Protein AF-A0A9P8NIF3-F1 (afdb_monomer)

pLDDT: mean 73.6, std 29.22, range [22.42, 98.94]

InterPro domains:
  IPR001138 Zn(2)Cys(6) fungal-type DNA-binding domain [PF00172] (25-60)
  IPR001138 Zn(2)Cys(6) fungal-type DNA-binding domain [PS00463] (26-53)
  IPR001138 Zn(2)Cys(6) fungal-type DNA-binding domain [PS50048] (26-55)
  IPR001138 Zn(2)Cys(6) fungal-type DNA-binding domain [SM00066] (21-64)
  IPR001138 Zn(2)Cys(6) fungal-type DNA-binding domain [cd00067] (22-55)
  IPR008183 Aldose 1-/Glucose-6-phosphate 1-epimerase [PF01263] (328-647)
  IPR011013 Galactose mutarotase-like domain superfamily [SSF74650] (326-647)
  IPR014718 Glycoside hydrolase-type carbohydrate-binding [G3DSA:2.70.98.10] (323-648)
  IPR018052 Aldose 1-epimerase, conserved site [PS00545] (481-490)
  IPR036864 Zn(2)-C6 fungal-type DNA-binding domain superfamily [G3DSA:4.10.240.10] (27-87)
  IPR036864 Zn(2)-C6 fungal-type DNA-binding domain superfamily [SSF57701] (17-60)
  IPR047215 Galactose mutarotase-like [cd09019] (331-647)

Organism: Aspergillus fumigatus (NCBI:txid746128)

Nearest PDB structures (foldseek):
  1z45-assembly1_A-2  TM=9.362E-01  e=1.946E-31  Saccharomyces cerevisiae
  4rnl-assembly4_D  TM=8.723E-01  e=4.889E-29  Streptomyces platensis
  1so0-assembly4_D  TM=8.727E-01  e=3.992E-28  Homo sapiens
  1mmu-assembly1_A  TM=8.543E-01  e=2.214E-24  Lactococcus lactis
  1nsx-assembly1_B  TM=8.542E-01  e=5.361E-24  Lactococcus lactis

Solvent-accessible surface area (backbone atoms only — not comparable to full-atom values): 41162 Å² total; per-residue (Å²): 131,91,82,87,87,81,87,88,86,86,89,88,80,81,91,78,76,93,74,79,78,83,62,93,56,61,33,49,66,31,53,74,66,76,41,93,52,77,52,48,88,65,19,67,66,31,56,76,67,74,42,88,61,44,74,73,79,85,76,69,82,79,74,88,78,71,62,90,62,54,65,61,50,49,54,53,53,49,52,36,53,52,50,39,52,51,53,51,50,50,27,65,76,74,70,50,70,79,80,70,79,86,74,70,52,49,100,85,73,48,56,53,67,68,60,52,27,45,66,70,52,55,65,48,66,90,80,55,85,80,78,72,83,52,64,70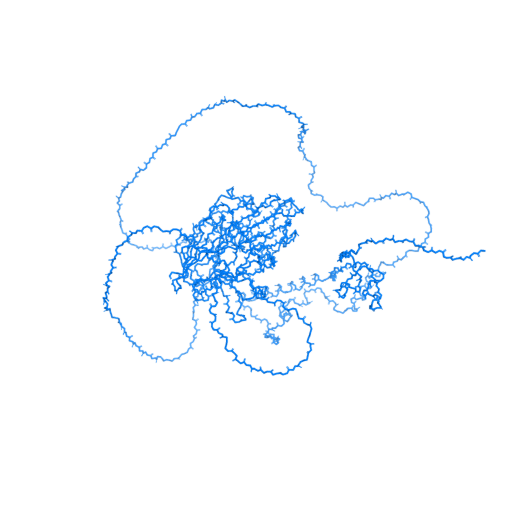,59,50,52,50,52,56,51,62,66,57,67,82,78,76,82,81,82,83,90,78,92,85,81,89,80,85,92,78,84,86,87,84,86,86,86,83,84,87,79,83,87,94,85,86,80,84,86,83,83,87,90,87,85,86,87,88,82,88,90,84,87,89,90,84,85,86,90,87,86,86,90,87,86,89,79,92,90,85,90,88,88,86,90,88,86,81,86,84,89,84,91,86,88,87,89,88,84,87,90,90,87,86,82,89,87,84,91,88,87,89,85,89,90,85,90,86,82,88,87,87,83,86,87,85,87,87,85,87,91,86,86,90,85,89,84,89,87,87,85,91,84,87,84,88,87,84,91,76,88,81,79,77,65,70,75,61,46,44,66,91,73,80,79,86,88,78,82,84,86,82,89,82,83,89,86,83,89,81,93,75,94,72,80,77,78,92,72,87,70,78,74,41,37,32,36,74,39,33,51,8,62,14,48,44,38,40,44,47,89,92,38,64,35,42,47,68,62,96,46,71,70,50,41,77,73,57,46,84,76,42,53,11,12,32,31,11,54,35,38,54,38,32,59,71,12,46,43,55,75,50,86,89,34,72,36,64,39,39,62,71,45,80,65,17,15,36,37,27,23,88,72,13,42,39,70,34,75,30,60,42,78,40,85,41,77,53,99,86,38,67,24,38,34,29,34,40,80,50,45,55,55,51,59,38,42,55,33,22,31,41,37,39,37,38,43,31,76,49,77,55,95,85,22,49,29,42,39,39,39,41,38,38,36,48,75,44,81,82,55,64,49,33,68,46,30,50,31,48,40,42,20,38,29,58,38,94,60,73,28,33,43,65,27,32,36,27,33,69,44,42,39,24,45,54,56,46,101,81,66,46,57,74,81,55,78,45,71,49,94,60,73,41,56,42,83,43,60,33,42,91,72,44,72,75,46,85,42,42,37,42,77,51,91,56,50,87,77,45,58,44,50,20,63,84,48,74,72,38,75,47,37,40,37,37,12,79,96,60,33,26,38,39,38,38,30,25,30,47,43,23,26,39,41,31,43,29,67,85,32,77,37,73,60,52,98,89,44,71,53,39,40,55,21,30,22,34,34,63,29,50,22,64,66,60,35,22,75,62,39,82,78,38,21,69,46,29,57,43,35,66,90,44,55,36,30,37,31,40,35,44,40,31,37,60,109

Radius of gyration: 38.62 Å; Cα contacts (8 Å, |Δi|>4): 987; chains: 1; bounding box: 107×108×136 Å

Mean predicted aligned error: 21.19 Å

Secondary structure (DSSP, 8-state):
--------------PPP------S---HHHHHTT------SS-HHHHHTT--------PPPPP--PPTTHHHHHHHHHHHHHHHHHHHHHHHHHT---SSSPPPB-TTS-B-HHHHHHHTTTT-GGGS------HHHHHHHHHHHHTTS-PPPPP----------PPPPP-----------PPPPPP------------------------------------------------------------------------------------------------------GGGSB-----------------------PPPP---PPPPSEEEETBTTEEEEEEETTEE-B---SSHHHHHHH-TT-TTPEE-SB-SEEGGGEEEEETTEEEE----BTTBEETTSTT-GGGSB-EEEEEEEETTEEEEEEEEEEPTTBTTB-S-EEEEEEEEEEEETTEEEEEEEEEEEE---S-SEEE-B-EE-PEE--SSSSS-TT-EEEES--EEEPBPTTS-B-S--EE-SS-TTS-EE--SS-S--EEEEES-S-GGG--SB-TTSPPEEEEEEEEGGGTEEEEEEESSSEEEEE--TT--B--BTTBPPB-TTS-EEEEEESPTTTTT-TTTGGGTEEETT-EEEEEEEEEEEE-

Foldseek 3Di:
DDDDDDDDDDDDDDDDDPDQDDAPAAWPVCVVVVHDFSNDVVTPVCVVVVHHTHRDDDDDPPDPPDDDCPVVVVVLVVQLVVLLVVLVVVCVVVVNDQQDDDADDDPVRHHDPVVSSVSSCSPVCVPDPHDPPDPVVVVVVVVVVVPPPDDDDDDDDDDDDDDDDDDDDDDDDDDDDDDDDDDDDDDDDDDDDDDDDDDDDDDDDDDDDDDDDDDDDDDDDDDDDDDDDDDDDDDDDDDDDDDDDDDDDDDDDDDDDDDDDDDDDDDDDDDDDDDDDDDDDDDDDDDDDPPLQEDADDDDPDDDDDDDDDDDDDDDDDDDPDDPRRDHQWYAALQQSFGAFHDFPRDTFWDHDDHPVCCLVFVPVLARGKFDQAAAWAAQQWQQCDLHGIWHFAPPQPSIAHRLHPCTRNRDGWDDQDWDQDPNATWGKTKDFQAACRRRWGATKIKIKTWGWDDDPNWTKIKIKIKIARPGDRGFKTFGKIWTWIFGAQDPDLANFQKKKAFCAQWWFDADPRRAGPPDIDGHPDNSNDIDTDHPCPDFFFTKGFQAPQLVPAAQAQAPPDWDWGMKIAHDVFQKIKTKTKSAGMKTKGQQQPQFGPDDPNRHTRHGRSGIGIIRIFDHNQSHDPRRNNNTMDGHPDMGMMMMMMIMHGD

Structure (mmCIF, N/CA/C/O backbone):
data_AF-A0A9P8NIF3-F1
#
_entry.id   AF-A0A9P8NIF3-F1
#
loop_
_atom_site.group_PDB
_atom_site.id
_atom_site.type_symbol
_atom_site.label_atom_id
_atom_site.label_alt_id
_atom_site.label_comp_id
_atom_site.label_asym_id
_atom_site.label_entity_id
_atom_site.label_seq_id
_atom_site.pdbx_PDB_ins_code
_atom_site.Cartn_x
_atom_site.Cartn_y
_atom_site.Cartn_z
_atom_site.occupancy
_atom_site.B_iso_or_equiv
_atom_site.auth_seq_id
_atom_site.auth_comp_id
_atom_site.auth_asym_id
_atom_site.auth_atom_id
_atom_site.pdbx_PDB_model_num
ATOM 1 N N . MET A 1 1 ? -0.544 51.523 -79.499 1.00 42.00 1 MET A N 1
ATOM 2 C CA . MET A 1 1 ? -0.266 50.573 -78.392 1.00 42.00 1 MET A CA 1
ATOM 3 C C . MET A 1 1 ? -0.823 51.156 -77.097 1.00 42.00 1 MET A C 1
ATOM 5 O O . MET A 1 1 ? -1.024 52.360 -77.073 1.00 42.00 1 MET A O 1
ATOM 9 N N . THR A 1 2 ? -1.065 50.314 -76.078 1.00 44.19 2 THR A N 1
ATOM 10 C CA . THR A 1 2 ? -1.455 50.653 -74.682 1.00 44.19 2 THR A CA 1
ATOM 11 C C . THR A 1 2 ? -2.640 51.612 -74.459 1.00 44.19 2 THR A C 1
ATOM 13 O O . THR A 1 2 ? -2.476 52.809 -74.659 1.00 44.19 2 THR A O 1
ATOM 16 N N . ALA A 1 3 ? -3.751 51.121 -73.874 1.00 28.52 3 ALA A N 1
ATOM 17 C CA . ALA A 1 3 ? -4.300 51.632 -72.593 1.00 28.52 3 ALA A CA 1
ATOM 18 C C . ALA A 1 3 ? -5.644 50.984 -72.149 1.00 28.52 3 ALA A C 1
ATOM 20 O O . ALA A 1 3 ? -6.640 51.130 -72.839 1.00 28.52 3 ALA A O 1
ATOM 21 N N . ARG A 1 4 ? -5.641 50.422 -70.922 1.00 33.06 4 ARG A N 1
ATOM 22 C CA . ARG A 1 4 ? -6.673 50.458 -69.842 1.00 33.06 4 ARG A CA 1
ATOM 23 C C . ARG A 1 4 ? -8.146 49.996 -70.034 1.00 33.06 4 ARG A C 1
ATOM 25 O O . ARG A 1 4 ? -8.759 50.189 -71.067 1.00 33.06 4 ARG A O 1
ATOM 32 N N . GLN A 1 5 ? -8.709 49.585 -68.877 1.00 30.09 5 GLN A N 1
ATOM 33 C CA . GLN A 1 5 ? -10.124 49.272 -68.544 1.00 30.09 5 GLN A CA 1
ATOM 34 C C . GLN A 1 5 ? -10.669 47.954 -69.161 1.00 30.09 5 GLN A C 1
ATOM 36 O O . GLN A 1 5 ? -10.234 47.572 -70.237 1.00 30.09 5 GLN A O 1
ATOM 41 N N . SER A 1 6 ? -11.543 47.165 -68.508 1.00 25.86 6 SER A N 1
ATOM 42 C CA . SER A 1 6 ? -12.241 47.293 -67.202 1.00 25.86 6 SER A CA 1
ATOM 43 C C . SER A 1 6 ? -12.427 45.934 -66.472 1.00 25.86 6 SER A C 1
ATOM 45 O O . SER A 1 6 ? -12.110 44.880 -67.011 1.00 25.86 6 SER A O 1
ATOM 47 N N . SER A 1 7 ? -12.930 45.972 -65.229 1.00 33.81 7 SER A N 1
ATOM 48 C CA . SER A 1 7 ? -13.399 44.838 -64.386 1.00 33.81 7 SER A CA 1
ATOM 49 C C . SER A 1 7 ? -14.763 44.270 -64.873 1.00 33.81 7 SER A C 1
ATOM 51 O O . SER A 1 7 ? -15.258 44.800 -65.872 1.00 33.81 7 SER A O 1
ATOM 53 N N . PRO A 1 8 ? -15.464 43.332 -64.172 1.00 49.88 8 PRO A N 1
ATOM 54 C CA . PRO A 1 8 ? -15.122 42.511 -62.984 1.00 49.88 8 PRO A CA 1
ATOM 55 C C . PRO A 1 8 ? -15.527 41.007 -63.099 1.00 49.88 8 PRO A C 1
ATOM 57 O O . PRO A 1 8 ? -16.147 40.613 -64.076 1.00 49.88 8 PRO A O 1
ATOM 60 N N . THR A 1 9 ? -15.312 40.215 -62.034 1.00 27.17 9 THR A N 1
ATOM 61 C CA . THR A 1 9 ? -16.324 39.281 -61.462 1.00 27.17 9 THR A CA 1
ATOM 62 C C . THR A 1 9 ? -15.988 38.945 -60.004 1.00 27.17 9 THR A C 1
ATOM 64 O O . THR A 1 9 ? -14.831 39.024 -59.593 1.00 27.17 9 THR A O 1
ATOM 67 N N . SER A 1 10 ? -17.008 38.609 -59.216 1.00 36.66 10 SER A N 1
ATOM 68 C CA . SER A 1 10 ? -16.916 38.184 -57.813 1.00 36.66 10 SER A CA 1
ATOM 69 C C . SER A 1 10 ? -16.713 36.676 -57.664 1.00 36.66 10 SER A C 1
ATOM 71 O O . SER A 1 10 ? -17.159 35.928 -58.525 1.00 36.66 10 SER A O 1
ATOM 73 N N . ASP A 1 11 ? -16.222 36.244 -56.499 1.00 27.61 11 ASP A N 1
ATOM 74 C CA . ASP A 1 11 ? -16.972 35.257 -55.711 1.00 27.61 11 ASP A CA 1
ATOM 75 C C . ASP A 1 11 ? -16.666 35.376 -54.208 1.00 27.61 11 ASP A C 1
ATOM 77 O O . ASP A 1 11 ? -15.564 35.759 -53.808 1.00 27.61 11 ASP A O 1
ATOM 81 N N . HIS A 1 12 ? -17.664 35.082 -53.372 1.00 41.03 12 HIS A N 1
ATOM 82 C CA . HIS A 1 12 ? -17.556 35.064 -51.910 1.00 41.03 12 HIS A CA 1
ATOM 83 C C . HIS A 1 12 ? -17.656 33.626 -51.395 1.00 41.03 12 HIS A C 1
ATOM 85 O O . HIS A 1 12 ? -18.682 32.983 -51.599 1.00 41.03 12 HIS A O 1
ATOM 91 N N . SER A 1 13 ? -16.687 33.164 -50.599 1.00 33.34 13 SER A N 1
ATOM 92 C CA . SER A 1 13 ? -16.917 32.010 -49.719 1.00 33.34 13 SER A CA 1
ATOM 93 C C . SER A 1 13 ? -16.011 32.001 -48.482 1.00 33.34 13 SER A C 1
ATOM 95 O O . SER A 1 13 ? -14.798 32.130 -48.597 1.00 33.34 13 SER A O 1
ATOM 97 N N . HIS A 1 14 ? -16.645 31.790 -47.327 1.00 35.56 14 HIS A N 1
ATOM 98 C CA . HIS A 1 14 ? -16.117 31.320 -46.036 1.00 35.56 14 HIS A CA 1
ATOM 99 C C . HIS A 1 14 ? -14.893 31.999 -45.390 1.00 35.56 14 HIS A C 1
ATOM 101 O O . HIS A 1 14 ? -13.734 31.765 -45.718 1.00 35.56 14 HIS A O 1
ATOM 107 N N . SER A 1 15 ? -15.187 32.712 -44.299 1.00 44.50 15 SER A N 1
ATOM 108 C CA . SER A 1 15 ? -14.288 32.873 -43.156 1.00 44.50 15 SER A CA 1
ATOM 109 C C . SER A 1 15 ? -14.033 31.519 -42.480 1.00 44.50 15 SER A C 1
ATOM 111 O O . SER A 1 15 ? -14.977 30.922 -41.957 1.00 44.50 15 SER A O 1
ATOM 113 N N . ASP A 1 16 ? -12.784 31.055 -42.456 1.00 37.81 16 ASP A N 1
ATOM 114 C CA . ASP A 1 16 ? -12.405 29.795 -41.802 1.00 37.81 16 ASP A CA 1
ATOM 115 C C . ASP A 1 16 ? -11.875 30.012 -40.366 1.00 37.81 16 ASP A C 1
ATOM 117 O O . ASP A 1 16 ? -11.418 31.100 -39.997 1.00 37.81 16 ASP A O 1
ATOM 121 N N . GLY A 1 17 ? -11.996 28.984 -39.527 1.00 35.41 17 GLY A N 1
ATOM 122 C CA . GLY A 1 17 ? -11.835 29.054 -38.075 1.00 35.41 17 GLY A CA 1
ATOM 123 C C . GLY A 1 17 ? -10.393 29.213 -37.574 1.00 35.41 17 GLY A C 1
ATOM 124 O O . GLY A 1 17 ? -9.411 28.963 -38.270 1.00 35.41 17 GLY A O 1
ATOM 125 N N . ASN A 1 18 ? -10.255 29.584 -36.295 1.00 44.62 18 ASN A N 1
ATOM 126 C CA . ASN A 1 18 ? -8.972 29.863 -35.628 1.00 44.62 18 ASN A CA 1
ATOM 127 C C . ASN A 1 18 ? -8.184 28.579 -35.260 1.00 44.62 18 ASN A C 1
ATOM 129 O O . ASN A 1 18 ? -7.856 28.324 -34.096 1.00 44.62 18 ASN A O 1
ATOM 133 N N . VAL A 1 19 ? -7.904 27.738 -36.259 1.00 43.34 19 VAL A N 1
ATOM 134 C CA . VAL A 1 19 ? -7.183 26.467 -36.111 1.00 43.34 19 VAL A CA 1
ATOM 135 C C . VAL A 1 19 ? -5.695 26.733 -35.868 1.00 43.34 19 VAL A C 1
ATOM 137 O O . VAL A 1 19 ? -4.913 27.009 -36.780 1.00 43.34 19 VAL A O 1
ATOM 140 N N . ARG A 1 20 ? -5.278 26.621 -34.603 1.00 57.00 20 ARG A N 1
ATOM 141 C CA . ARG A 1 20 ? -3.879 26.782 -34.180 1.00 57.00 20 ARG A CA 1
ATOM 142 C C . ARG A 1 20 ? -3.001 25.658 -34.744 1.00 57.00 20 ARG A C 1
ATOM 144 O O . ARG A 1 20 ? -2.905 24.584 -34.151 1.00 57.00 20 ARG A O 1
ATOM 151 N N . LYS A 1 21 ? -2.320 25.922 -35.865 1.00 59.19 21 LYS A N 1
ATOM 152 C CA . LYS A 1 21 ? -1.329 25.007 -36.462 1.00 59.19 21 LYS A CA 1
ATOM 153 C C . LYS A 1 21 ? -0.268 24.616 -35.422 1.00 59.19 21 LYS A C 1
ATOM 155 O O . LYS A 1 21 ? 0.352 25.477 -34.798 1.00 59.19 21 LYS A O 1
ATOM 160 N N . ARG A 1 22 ? -0.071 23.308 -35.220 1.00 58.09 22 ARG A N 1
ATOM 161 C CA . ARG A 1 22 ? 0.877 22.755 -34.239 1.00 58.09 22 ARG A CA 1
ATOM 162 C C . ARG A 1 22 ? 2.298 22.850 -34.812 1.00 58.09 22 ARG A C 1
ATOM 164 O O . ARG A 1 22 ? 2.590 22.240 -35.832 1.00 58.09 22 ARG A O 1
ATOM 171 N N . VAL A 1 23 ? 3.164 23.648 -34.186 1.00 69.62 23 VAL A N 1
ATOM 172 C CA . VAL A 1 23 ? 4.503 23.980 -34.712 1.00 69.62 23 VAL A CA 1
ATOM 173 C C . VAL A 1 23 ? 5.540 22.933 -34.294 1.00 69.62 23 VAL A C 1
ATOM 175 O O . VAL A 1 23 ? 5.770 22.738 -33.103 1.00 69.62 23 VAL A O 1
ATOM 178 N N . CYS A 1 24 ? 6.207 22.299 -35.263 1.00 67.75 24 CYS A N 1
ATOM 179 C CA . CYS A 1 24 ? 7.131 21.183 -35.011 1.00 67.75 24 CYS A CA 1
ATOM 180 C C . CYS A 1 24 ? 8.504 21.595 -34.439 1.00 67.75 24 CYS A C 1
ATOM 182 O O . CYS A 1 24 ? 9.152 20.792 -33.772 1.00 67.75 24 CYS A O 1
ATOM 184 N N . LYS A 1 25 ? 8.972 22.828 -34.688 1.00 82.38 25 LYS A N 1
ATOM 185 C CA . LYS A 1 25 ? 10.256 23.350 -34.181 1.00 82.38 25 LYS A CA 1
ATOM 186 C C . LYS A 1 25 ? 10.124 24.831 -33.819 1.00 82.38 25 LYS A C 1
ATOM 188 O O . LYS A 1 25 ? 9.677 25.628 -34.636 1.00 82.38 25 LYS A O 1
ATOM 193 N N . ALA A 1 26 ? 10.544 25.209 -32.612 1.00 88.25 26 ALA A N 1
ATOM 194 C CA . ALA A 1 26 ? 10.675 26.609 -32.202 1.00 88.25 26 ALA A CA 1
ATOM 195 C C . ALA A 1 26 ? 12.094 27.136 -32.483 1.00 88.25 26 ALA A C 1
ATOM 197 O O . ALA A 1 26 ? 13.069 26.390 -32.353 1.00 88.25 26 ALA A O 1
ATOM 198 N N . CYS A 1 27 ? 12.214 28.426 -32.815 1.00 90.69 27 CYS A N 1
ATOM 199 C CA . CYS A 1 27 ? 13.510 29.085 -32.989 1.00 90.69 27 CYS A CA 1
ATOM 200 C C . CYS A 1 27 ? 14.276 29.196 -31.655 1.00 90.69 27 CYS A C 1
ATOM 202 O O . CYS A 1 27 ? 13.676 29.180 -30.574 1.00 90.69 27 CYS A O 1
ATOM 204 N N . ASP A 1 28 ? 15.600 29.336 -31.714 1.00 88.50 28 ASP A N 1
ATOM 205 C CA . ASP A 1 28 ? 16.483 29.304 -30.541 1.00 88.50 28 ASP A CA 1
ATOM 206 C C . ASP A 1 28 ? 16.150 30.409 -29.527 1.00 88.50 28 ASP A C 1
ATOM 208 O O . ASP A 1 28 ? 16.036 30.127 -28.335 1.00 88.50 28 ASP A O 1
ATOM 212 N N . ARG A 1 29 ? 15.891 31.645 -29.988 1.00 88.00 29 ARG A N 1
ATOM 213 C CA . ARG A 1 29 ? 15.469 32.768 -29.124 1.00 88.00 29 ARG A CA 1
ATOM 214 C C . ARG A 1 29 ? 14.151 32.471 -28.408 1.00 88.00 29 ARG A C 1
ATOM 216 O O . ARG A 1 29 ? 14.043 32.729 -27.208 1.00 88.00 29 ARG A O 1
ATOM 223 N N . CYS A 1 30 ? 13.159 31.913 -29.107 1.00 89.00 30 CYS A N 1
ATOM 224 C CA . CYS A 1 30 ? 11.888 31.554 -28.481 1.00 89.00 30 CYS A CA 1
ATOM 225 C C . CYS A 1 30 ? 12.045 30.394 -27.491 1.00 89.00 30 CYS A C 1
ATOM 227 O O . CYS A 1 30 ? 11.461 30.463 -26.409 1.00 89.00 30 CYS A O 1
ATOM 229 N N . ARG A 1 31 ? 12.866 29.385 -27.823 1.00 84.81 31 ARG A N 1
ATOM 230 C CA . ARG A 1 31 ? 13.187 28.237 -26.957 1.00 84.81 31 ARG A CA 1
ATOM 231 C C . ARG A 1 31 ? 13.888 28.678 -25.670 1.00 84.81 31 ARG A C 1
ATOM 233 O O . ARG A 1 31 ? 13.447 28.295 -24.591 1.00 84.81 31 ARG A O 1
ATOM 240 N N . LEU A 1 32 ? 14.918 29.521 -25.772 1.00 83.94 32 LEU A N 1
ATOM 241 C CA . LEU A 1 32 ? 15.648 30.079 -24.625 1.00 83.94 32 LEU A CA 1
ATOM 242 C C . LEU A 1 32 ? 14.731 30.901 -23.708 1.00 83.94 32 LEU A C 1
ATOM 244 O O . LEU A 1 32 ? 14.749 30.712 -22.497 1.00 83.94 32 LEU A O 1
ATOM 248 N N . LYS A 1 33 ? 13.861 31.747 -24.276 1.00 86.62 33 LYS A N 1
ATOM 249 C CA . LYS A 1 33 ? 12.863 32.520 -23.513 1.00 86.62 33 LYS A CA 1
ATOM 250 C C . LYS A 1 33 ? 11.621 31.708 -23.087 1.00 86.62 33 LYS A C 1
ATOM 252 O O . LYS A 1 33 ? 10.629 32.317 -22.698 1.00 86.62 33 LYS A O 1
ATOM 257 N N . LYS A 1 34 ? 11.631 30.367 -23.207 1.00 85.38 34 LYS A N 1
ATOM 258 C CA . LYS A 1 34 ? 10.493 29.451 -22.934 1.00 85.38 34 LYS A CA 1
ATOM 259 C C . LYS A 1 34 ? 9.149 29.955 -23.502 1.00 85.38 34 LYS A C 1
ATOM 261 O O . LYS A 1 34 ? 8.097 29.840 -22.881 1.00 85.38 34 LYS A O 1
ATOM 266 N N . SER A 1 35 ? 9.188 30.557 -24.690 1.00 84.62 35 SER A N 1
ATOM 267 C CA . SER A 1 35 ? 8.101 31.373 -25.243 1.00 84.62 35 SER A CA 1
ATOM 268 C C . SER A 1 35 ? 7.502 30.764 -26.511 1.00 84.62 35 SER A C 1
ATOM 270 O O . SER A 1 35 ? 8.207 30.149 -27.313 1.00 84.62 35 SER A O 1
ATOM 272 N N . LYS A 1 36 ? 6.189 30.952 -26.710 1.00 85.56 36 LYS A N 1
ATOM 273 C CA . LYS A 1 36 ? 5.474 30.447 -27.893 1.00 85.56 36 LYS A CA 1
ATOM 274 C C . LYS A 1 36 ? 6.080 31.023 -29.181 1.00 85.56 36 LYS A C 1
ATOM 276 O O . LYS A 1 36 ? 6.308 32.229 -29.282 1.00 85.56 36 LYS A O 1
ATOM 281 N N . CYS A 1 37 ? 6.323 30.137 -30.143 1.00 88.62 37 CYS A N 1
ATOM 282 C CA . CYS A 1 37 ? 6.880 30.415 -31.463 1.00 88.62 37 CYS A CA 1
ATOM 283 C C . CYS A 1 37 ? 5.870 29.958 -32.523 1.00 88.62 37 CYS A C 1
ATOM 285 O O . CYS A 1 37 ? 5.269 28.899 -32.357 1.00 88.62 37 CYS A O 1
ATOM 287 N N . ASP A 1 38 ? 5.696 30.730 -33.595 1.00 88.44 38 ASP A N 1
ATOM 288 C CA . ASP A 1 38 ? 4.814 30.390 -34.724 1.00 88.44 38 ASP A CA 1
ATOM 289 C C . ASP A 1 38 ? 5.506 29.538 -35.806 1.00 88.44 38 ASP A C 1
ATOM 291 O O . ASP A 1 38 ? 4.857 29.083 -36.743 1.00 88.44 38 ASP A O 1
ATOM 295 N N . GLY A 1 39 ? 6.815 29.296 -35.674 1.00 83.81 39 GLY A N 1
ATOM 296 C CA . GLY A 1 39 ? 7.601 28.478 -36.603 1.00 83.81 39 GLY A CA 1
ATOM 297 C C . GLY A 1 39 ? 7.939 29.152 -37.935 1.00 83.81 39 GLY A C 1
ATOM 298 O O . GLY A 1 39 ? 8.645 28.550 -38.739 1.00 83.81 39 GLY A O 1
ATOM 299 N N . ALA A 1 40 ? 7.488 30.387 -38.174 1.00 84.44 40 ALA A N 1
ATOM 300 C CA . ALA A 1 40 ? 7.883 31.142 -39.360 1.00 84.44 40 ALA A CA 1
ATOM 301 C C . ALA A 1 40 ? 9.361 31.568 -39.278 1.00 84.44 40 ALA A C 1
ATOM 303 O O . ALA A 1 40 ? 9.954 31.599 -38.197 1.00 84.44 40 ALA A O 1
ATOM 304 N N . ASN A 1 41 ? 9.959 31.944 -40.412 1.00 83.88 41 ASN A N 1
ATOM 305 C CA . ASN A 1 41 ? 11.321 32.473 -40.461 1.00 83.88 41 ASN A CA 1
ATOM 306 C C . ASN A 1 41 ? 11.369 33.821 -41.219 1.00 83.88 41 ASN A C 1
ATOM 308 O O . ASN A 1 41 ? 11.107 33.825 -42.420 1.00 83.88 41 ASN A O 1
ATOM 312 N N . PRO A 1 42 ? 11.668 34.959 -40.556 1.00 87.88 42 PRO A N 1
ATOM 313 C CA . PRO A 1 42 ? 11.757 35.126 -39.106 1.00 87.88 42 PRO A CA 1
ATOM 314 C C . PRO A 1 42 ? 10.380 34.984 -38.441 1.00 87.88 42 PRO A C 1
ATOM 316 O O . PRO A 1 42 ? 9.369 35.473 -38.963 1.00 87.88 42 PRO A O 1
ATOM 319 N N . CYS A 1 43 ? 10.355 34.338 -37.273 1.00 91.00 43 CYS A N 1
ATOM 320 C CA . CYS A 1 43 ? 9.135 34.073 -36.509 1.00 91.00 43 CYS A CA 1
ATOM 321 C C . CYS A 1 43 ? 8.487 35.392 -36.066 1.00 91.00 43 CYS A C 1
ATOM 323 O O . CYS A 1 43 ? 9.200 36.365 -35.800 1.00 91.00 43 CYS A O 1
ATOM 325 N N . GLY A 1 44 ? 7.158 35.463 -35.980 1.00 88.25 44 GLY A N 1
ATOM 326 C CA . GLY A 1 44 ? 6.426 36.716 -35.753 1.00 88.25 44 GLY A CA 1
ATOM 327 C C . GLY A 1 44 ? 6.874 37.457 -34.492 1.00 88.25 44 GLY A C 1
ATOM 328 O O . GLY A 1 44 ? 7.020 38.678 -34.506 1.00 88.25 44 GLY A O 1
ATOM 329 N N . ARG A 1 45 ? 7.225 36.714 -33.433 1.00 86.19 45 ARG A N 1
ATOM 330 C CA . ARG A 1 45 ? 7.790 37.285 -32.203 1.00 86.19 45 ARG A CA 1
ATOM 331 C C . ARG A 1 45 ? 9.207 37.827 -32.387 1.00 86.19 45 ARG A C 1
ATOM 333 O O . ARG A 1 45 ? 9.497 38.903 -31.892 1.00 86.19 45 ARG A O 1
ATOM 340 N N . CYS A 1 46 ? 10.083 37.132 -33.115 1.00 90.00 46 CYS A N 1
ATOM 341 C CA . CYS A 1 46 ? 11.419 37.657 -33.424 1.00 90.00 46 CYS A CA 1
ATOM 342 C C . CYS A 1 46 ? 11.347 38.872 -34.361 1.00 90.00 46 CYS A C 1
ATOM 344 O O . CYS A 1 46 ? 12.149 39.786 -34.225 1.00 90.00 46 CYS A O 1
ATOM 346 N N . ARG A 1 47 ? 10.357 38.917 -35.259 1.00 90.06 47 ARG A N 1
ATOM 347 C CA . ARG A 1 47 ? 10.089 40.061 -36.138 1.00 90.06 47 ARG A CA 1
ATOM 348 C C . ARG A 1 47 ? 9.632 41.294 -35.350 1.00 90.06 47 ARG A C 1
ATOM 350 O O . ARG A 1 47 ? 10.168 42.371 -35.571 1.00 90.06 47 ARG A O 1
ATOM 357 N N . ALA A 1 48 ? 8.703 41.125 -34.406 1.00 88.75 48 ALA A N 1
ATOM 358 C CA . ALA A 1 48 ? 8.257 42.195 -33.507 1.00 88.75 48 ALA A CA 1
ATOM 359 C C . ALA A 1 48 ? 9.365 42.656 -32.538 1.00 88.75 48 ALA A C 1
ATOM 361 O O . ALA A 1 48 ? 9.538 43.849 -32.323 1.00 88.75 48 ALA A O 1
ATOM 362 N N . ASP A 1 49 ? 10.164 41.720 -32.016 1.00 86.62 49 ASP A N 1
ATOM 363 C CA . ASP A 1 49 ? 11.338 41.981 -31.169 1.00 86.62 49 ASP A CA 1
ATOM 364 C C . ASP A 1 49 ? 12.534 42.623 -31.934 1.00 86.62 49 ASP A C 1
ATOM 366 O O . ASP A 1 49 ? 13.584 42.831 -31.323 1.00 86.62 49 ASP A O 1
ATOM 370 N N . ASN A 1 50 ? 12.426 42.845 -33.256 1.00 88.62 50 ASN A N 1
ATOM 371 C CA . ASN A 1 50 ? 13.518 43.166 -34.196 1.00 88.62 50 ASN A CA 1
ATOM 372 C C . ASN A 1 50 ? 14.805 42.347 -33.949 1.00 88.62 50 ASN A C 1
ATOM 374 O O . ASN A 1 50 ? 15.901 42.877 -33.760 1.00 88.62 50 ASN A O 1
ATOM 378 N N . ALA A 1 51 ? 14.651 41.025 -33.878 1.00 86.56 51 ALA A N 1
ATOM 379 C CA . ALA A 1 51 ? 15.664 40.101 -33.394 1.00 86.56 51 ALA A CA 1
ATOM 380 C C . ALA A 1 51 ? 15.989 38.988 -34.395 1.00 86.56 51 ALA A C 1
ATOM 382 O O . ALA A 1 51 ? 15.107 38.431 -35.052 1.00 86.56 51 ALA A O 1
ATOM 383 N N . ILE A 1 52 ? 17.266 38.595 -34.428 1.00 87.88 52 ILE A N 1
ATOM 384 C CA . ILE A 1 52 ? 17.755 37.492 -35.261 1.00 87.88 52 ILE A CA 1
ATOM 385 C C . ILE A 1 52 ? 17.011 36.199 -34.892 1.00 87.88 52 ILE A C 1
ATOM 387 O O . ILE A 1 52 ? 16.988 35.776 -33.731 1.00 87.88 52 ILE A O 1
ATOM 391 N N . CYS A 1 53 ? 16.396 35.574 -35.895 1.00 89.94 53 CYS A N 1
ATOM 392 C CA . CYS A 1 53 ? 15.638 34.339 -35.754 1.00 89.94 53 CYS A CA 1
ATOM 393 C C . CYS A 1 53 ? 16.459 33.174 -36.320 1.00 89.94 53 CYS A C 1
ATOM 395 O O . CYS A 1 53 ? 16.674 33.101 -37.525 1.00 89.94 53 CYS A O 1
ATOM 397 N N . VAL A 1 54 ? 16.933 32.279 -35.452 1.00 90.50 54 VAL A N 1
ATOM 398 C CA . VAL A 1 54 ? 17.762 31.124 -35.836 1.00 90.50 54 VAL A CA 1
ATOM 399 C C . VAL A 1 54 ? 17.071 29.835 -35.395 1.00 90.50 54 VAL A C 1
ATOM 401 O O . VAL A 1 54 ? 16.409 29.804 -34.357 1.00 90.50 54 VAL A O 1
ATOM 404 N N . PHE A 1 55 ? 17.187 28.782 -36.202 1.00 87.56 55 PHE A N 1
ATOM 405 C CA . PHE A 1 55 ? 16.634 27.453 -35.930 1.00 87.56 55 PHE A CA 1
ATOM 406 C C . PHE A 1 55 ? 17.761 26.416 -35.887 1.00 87.56 55 PHE A C 1
ATOM 408 O O . PHE A 1 55 ? 17.746 25.444 -36.646 1.00 87.56 55 PHE A O 1
ATOM 415 N N . GLY A 1 56 ? 18.734 26.627 -35.004 1.00 77.38 56 GLY A N 1
ATOM 416 C CA . GLY A 1 56 ? 19.906 25.780 -34.838 1.00 77.38 56 GLY A CA 1
ATOM 417 C C . GLY A 1 56 ? 19.579 24.316 -34.549 1.00 77.38 56 GLY A C 1
ATOM 418 O O . GLY A 1 56 ? 18.451 23.929 -34.208 1.00 77.38 56 GLY A O 1
ATOM 419 N N . GLU A 1 57 ? 20.583 23.470 -34.726 1.00 70.56 57 GLU A N 1
ATOM 420 C CA . GLU A 1 57 ? 20.492 22.058 -34.381 1.00 70.56 57 GLU A CA 1
ATOM 421 C C . GLU A 1 57 ? 20.628 21.846 -32.873 1.00 70.56 57 GLU A C 1
ATOM 423 O O . GLU A 1 57 ? 21.191 22.660 -32.133 1.00 70.56 57 GLU A O 1
ATOM 428 N N . ARG A 1 58 ? 20.062 20.739 -32.392 1.00 59.84 58 ARG A N 1
ATOM 429 C CA . ARG A 1 58 ? 20.058 20.404 -30.972 1.00 59.84 58 ARG A CA 1
ATOM 430 C C . ARG A 1 58 ? 21.440 19.868 -30.599 1.00 59.84 58 ARG A C 1
ATOM 432 O O . ARG A 1 58 ? 21.645 18.658 -30.644 1.00 59.84 58 ARG A O 1
ATOM 439 N N . LYS A 1 59 ? 22.368 20.754 -30.203 1.00 57.94 59 LYS A N 1
ATOM 440 C CA . LYS A 1 59 ? 23.574 20.327 -29.472 1.00 57.94 59 LYS A CA 1
ATOM 441 C C . LYS A 1 59 ? 23.121 19.383 -28.357 1.00 57.94 59 LYS A C 1
ATOM 443 O O . LYS A 1 59 ? 22.271 19.760 -27.544 1.00 57.94 59 LYS A O 1
ATOM 448 N N . LYS A 1 60 ? 23.632 18.148 -28.372 1.00 54.28 60 LYS A N 1
ATOM 449 C CA . LYS A 1 60 ? 23.426 17.198 -27.276 1.00 54.28 60 LYS A CA 1
ATOM 450 C C . LYS A 1 60 ? 23.947 17.847 -25.991 1.00 54.28 60 LYS A C 1
ATOM 452 O O . LYS A 1 60 ? 24.869 18.664 -26.047 1.00 54.28 60 LYS A O 1
ATOM 457 N N . ALA A 1 61 ? 23.360 17.502 -24.847 1.00 52.78 61 ALA A N 1
ATOM 458 C CA . ALA A 1 61 ? 24.059 17.753 -23.594 1.00 52.78 61 ALA A CA 1
ATOM 459 C C . ALA A 1 61 ? 25.404 17.019 -23.686 1.00 52.78 61 ALA A C 1
ATOM 461 O O . ALA A 1 61 ? 25.432 15.873 -24.129 1.00 52.78 61 ALA A O 1
ATOM 462 N N . HIS A 1 62 ? 26.503 17.693 -23.351 1.00 52.56 62 HIS A N 1
ATOM 463 C CA . HIS A 1 62 ? 27.759 16.981 -23.166 1.00 52.56 62 HIS A CA 1
ATOM 464 C C . HIS A 1 62 ? 27.608 16.140 -21.903 1.00 52.56 62 HIS A C 1
ATOM 466 O O . HIS A 1 62 ? 27.274 16.683 -20.845 1.00 52.56 62 HIS A O 1
ATOM 472 N N . ASP A 1 63 ? 27.834 14.836 -22.025 1.00 53.84 63 ASP A N 1
ATOM 473 C CA . ASP A 1 63 ? 27.955 13.961 -20.869 1.00 53.84 63 ASP A CA 1
ATOM 474 C C . ASP A 1 63 ? 29.061 14.493 -19.950 1.00 53.84 63 ASP A C 1
ATOM 476 O O . ASP A 1 63 ? 30.052 15.073 -20.413 1.00 53.84 63 ASP A O 1
ATOM 480 N N . LYS A 1 64 ? 28.888 14.333 -18.634 1.00 62.94 64 LYS A N 1
ATOM 481 C CA . LYS A 1 64 ? 29.899 14.743 -17.655 1.00 62.94 64 LYS A CA 1
ATOM 482 C C . LYS A 1 64 ? 31.093 13.793 -17.742 1.00 62.94 64 LYS A C 1
ATOM 484 O O . LYS A 1 64 ? 31.171 12.819 -17.002 1.00 62.94 64 LYS A O 1
ATOM 489 N N . VAL A 1 65 ? 32.015 14.077 -18.656 1.00 66.38 65 VAL A N 1
ATOM 490 C CA . VAL A 1 65 ? 33.317 13.410 -18.713 1.00 66.38 65 VAL A CA 1
ATOM 491 C C . VAL A 1 65 ? 34.127 13.882 -17.507 1.00 66.38 65 VAL A C 1
ATOM 493 O O . VAL A 1 65 ? 34.650 14.996 -17.494 1.00 66.38 65 VAL A O 1
ATOM 496 N N . TYR A 1 66 ? 34.177 13.045 -16.474 1.00 74.25 66 TYR A N 1
ATOM 497 C CA . TYR A 1 66 ? 35.041 13.255 -15.317 1.00 74.25 66 TYR A CA 1
ATOM 498 C C . TYR A 1 66 ? 36.522 13.140 -15.733 1.00 74.25 66 TYR A C 1
ATOM 500 O O . TYR A 1 66 ? 36.829 12.432 -16.699 1.00 74.25 66 TYR A O 1
ATOM 508 N N . PRO A 1 67 ? 37.454 13.827 -15.047 1.00 78.81 67 PRO A N 1
ATOM 509 C CA . PRO A 1 67 ? 38.883 13.669 -15.305 1.00 78.81 67 PRO A CA 1
ATOM 510 C C . PRO A 1 67 ? 39.338 12.213 -15.136 1.00 78.81 67 PRO A C 1
ATOM 512 O O . PRO A 1 67 ? 38.861 11.511 -14.245 1.00 78.81 67 PRO A O 1
ATOM 515 N N . LYS A 1 68 ? 40.311 11.773 -15.946 1.00 72.50 68 LYS A N 1
ATOM 516 C CA . LYS A 1 68 ? 41.071 10.547 -15.645 1.00 72.50 68 LYS A CA 1
ATOM 517 C C . LYS A 1 68 ? 41.767 10.724 -14.291 1.00 72.50 68 LYS A C 1
ATOM 519 O O . LYS A 1 68 ? 42.282 11.815 -14.043 1.00 72.50 68 LYS A O 1
ATOM 524 N N . GLY A 1 69 ? 41.771 9.705 -13.436 1.00 77.06 69 GLY A N 1
ATOM 525 C CA . GLY A 1 69 ? 42.222 9.826 -12.047 1.00 77.06 69 GLY A CA 1
ATOM 526 C C . GLY A 1 69 ? 41.118 10.184 -11.043 1.00 77.06 69 GLY A C 1
ATOM 527 O O . GLY A 1 69 ? 41.372 10.127 -9.845 1.00 77.06 69 GLY A O 1
ATOM 528 N N . TYR A 1 70 ? 39.902 10.563 -11.469 1.00 81.44 70 TYR A N 1
ATOM 529 C CA . TYR A 1 70 ? 38.839 10.948 -10.526 1.00 81.44 70 TYR A CA 1
ATOM 530 C C . TYR A 1 70 ? 38.216 9.757 -9.782 1.00 81.44 70 TYR A C 1
ATOM 532 O O . TYR A 1 70 ? 37.827 9.912 -8.627 1.00 81.44 70 TYR A O 1
ATOM 540 N N . VAL A 1 71 ? 38.123 8.582 -10.414 1.00 80.94 71 VAL A N 1
ATOM 541 C CA . VAL A 1 71 ? 37.612 7.368 -9.750 1.00 80.94 71 VAL A CA 1
ATOM 542 C C . VAL A 1 71 ? 38.680 6.844 -8.796 1.00 80.94 71 VAL A C 1
ATOM 544 O O . VAL A 1 71 ? 38.418 6.638 -7.618 1.00 80.94 71 VAL A O 1
ATOM 547 N N . GLU A 1 72 ? 39.907 6.782 -9.294 1.00 82.94 72 GLU A N 1
ATOM 548 C CA . GLU A 1 72 ? 41.111 6.343 -8.602 1.00 82.94 72 GLU A CA 1
ATOM 549 C C . GLU A 1 72 ? 41.376 7.197 -7.340 1.00 82.94 72 GLU A C 1
ATOM 551 O O . GLU A 1 72 ? 41.706 6.675 -6.277 1.00 82.94 72 GLU A O 1
ATOM 556 N N . MET A 1 73 ? 41.137 8.514 -7.410 1.00 88.62 73 MET A N 1
ATOM 557 C CA . MET A 1 73 ? 41.186 9.428 -6.258 1.00 88.62 73 MET A CA 1
ATOM 558 C C . MET A 1 73 ? 40.090 9.139 -5.215 1.00 88.62 73 MET A C 1
ATOM 560 O O . MET A 1 73 ? 40.349 9.246 -4.016 1.00 88.62 73 MET A O 1
ATOM 564 N N . LEU A 1 74 ? 38.870 8.791 -5.638 1.00 84.38 74 LEU A N 1
ATOM 565 C CA . LEU A 1 74 ? 37.779 8.447 -4.716 1.00 84.38 74 LEU A CA 1
ATOM 566 C C . LEU A 1 74 ? 38.020 7.088 -4.043 1.00 84.38 74 LEU A C 1
ATOM 568 O O . LEU A 1 74 ? 37.807 6.964 -2.839 1.00 84.38 74 LEU A O 1
ATOM 572 N N . GLU A 1 75 ? 38.526 6.104 -4.785 1.00 83.88 75 GLU A N 1
ATOM 573 C CA . GLU A 1 75 ? 38.942 4.798 -4.257 1.00 83.88 75 GLU A CA 1
ATOM 574 C C . GLU A 1 75 ? 40.081 4.953 -3.233 1.00 83.88 75 GLU A C 1
ATOM 576 O O . GLU A 1 75 ? 40.020 4.376 -2.146 1.00 83.88 75 GLU A O 1
ATOM 581 N N . GLN A 1 76 ? 41.066 5.813 -3.517 1.00 85.88 76 GLN A N 1
ATOM 582 C CA . GLN A 1 76 ? 42.149 6.157 -2.589 1.00 85.88 76 GLN A CA 1
ATOM 583 C C . GLN A 1 76 ? 41.628 6.805 -1.291 1.00 85.88 76 GLN A C 1
ATOM 585 O O . GLN A 1 76 ? 42.061 6.429 -0.198 1.00 85.88 76 GLN A O 1
ATOM 590 N N . GLN A 1 77 ? 40.674 7.740 -1.389 1.00 86.94 77 GLN A N 1
ATOM 591 C CA . GLN A 1 77 ? 40.035 8.367 -0.223 1.00 86.94 77 GLN A CA 1
ATOM 592 C C . GLN A 1 77 ? 39.204 7.363 0.589 1.00 86.94 77 GLN A C 1
ATOM 594 O O . GLN A 1 77 ? 39.263 7.368 1.821 1.00 86.94 77 GLN A O 1
ATOM 599 N N . GLN A 1 78 ? 38.474 6.468 -0.080 1.00 88.94 78 GLN A N 1
ATOM 600 C CA . GLN A 1 78 ? 37.724 5.394 0.571 1.00 88.94 78 GLN A CA 1
ATOM 601 C C . GLN A 1 78 ? 38.657 4.423 1.310 1.00 88.94 78 GLN A C 1
ATOM 603 O O . GLN A 1 78 ? 38.357 4.045 2.443 1.00 88.94 78 GLN A O 1
ATOM 608 N N . ALA A 1 79 ? 39.801 4.062 0.723 1.00 85.94 79 ALA A N 1
ATOM 609 C CA . ALA A 1 79 ? 40.790 3.192 1.358 1.00 85.94 79 ALA A CA 1
ATOM 610 C C . ALA A 1 79 ? 41.343 3.792 2.664 1.00 85.94 79 ALA A C 1
ATOM 612 O O . ALA A 1 79 ? 41.400 3.095 3.680 1.00 85.94 79 ALA A O 1
ATOM 613 N N . TRP A 1 80 ? 41.675 5.090 2.680 1.00 91.56 80 TRP A N 1
ATOM 614 C CA . TRP A 1 80 ? 42.118 5.775 3.902 1.00 91.56 80 TRP A CA 1
ATOM 615 C C . TRP A 1 80 ? 41.031 5.798 4.987 1.00 91.56 80 TRP A C 1
ATOM 617 O O . TRP A 1 80 ? 41.327 5.527 6.151 1.00 91.56 80 TRP A O 1
ATOM 627 N N . LEU A 1 81 ? 39.772 6.063 4.619 1.00 92.06 81 LEU A N 1
ATOM 628 C CA . LEU A 1 81 ? 38.637 6.049 5.553 1.00 92.06 81 LEU A CA 1
ATOM 629 C C . LEU A 1 81 ? 38.399 4.658 6.162 1.00 92.06 81 LEU A C 1
ATOM 631 O O . LEU A 1 81 ? 38.187 4.550 7.370 1.00 92.06 81 LEU A O 1
ATOM 635 N N . VAL A 1 82 ? 38.474 3.596 5.352 1.00 90.06 82 VAL A N 1
ATOM 636 C CA . VAL A 1 82 ? 38.333 2.205 5.818 1.00 90.06 82 VAL A CA 1
ATOM 637 C C . VAL A 1 82 ? 39.470 1.822 6.765 1.00 90.06 82 VAL A C 1
ATOM 639 O O . VAL A 1 82 ? 39.195 1.291 7.840 1.00 90.06 82 VAL A O 1
ATOM 642 N N . TYR A 1 83 ? 40.722 2.145 6.426 1.00 91.62 83 TYR A N 1
ATOM 643 C CA . TYR A 1 83 ? 41.868 1.914 7.313 1.00 91.62 83 TYR A CA 1
ATOM 644 C C . TYR A 1 83 ? 41.709 2.665 8.647 1.00 91.62 83 TYR A C 1
ATOM 646 O O . TYR A 1 83 ? 41.908 2.084 9.712 1.00 91.62 83 TYR A O 1
ATOM 654 N N . GLY A 1 84 ? 41.295 3.938 8.612 1.00 92.38 84 GLY A N 1
ATOM 655 C CA . GLY A 1 84 ? 41.069 4.732 9.822 1.00 92.38 84 GLY A CA 1
ATOM 656 C C . GLY A 1 84 ? 40.002 4.130 10.739 1.00 92.38 84 GLY A C 1
ATOM 657 O O . GLY A 1 84 ? 40.193 4.074 11.953 1.00 92.38 84 GLY A O 1
ATOM 658 N N . LEU A 1 85 ? 38.908 3.618 10.165 1.00 92.25 85 LEU A N 1
ATOM 659 C CA . LEU A 1 85 ? 37.859 2.919 10.910 1.00 92.25 85 LEU A CA 1
ATOM 660 C C . LEU A 1 85 ? 38.367 1.599 11.519 1.00 92.25 85 LEU A C 1
ATOM 662 O O . LEU A 1 85 ? 38.067 1.303 12.674 1.00 92.25 85 LEU A O 1
ATOM 666 N N . GLN A 1 86 ? 39.153 0.825 10.764 1.00 89.06 86 GLN A N 1
ATOM 667 C CA . GLN A 1 86 ? 39.738 -0.440 11.220 1.00 89.06 86 GLN A CA 1
ATOM 668 C C . GLN A 1 86 ? 40.736 -0.238 12.366 1.00 89.06 86 GLN A C 1
ATOM 670 O O . GLN A 1 86 ? 40.671 -0.962 13.356 1.00 89.06 86 GLN A O 1
ATOM 675 N N . GLU A 1 87 ? 41.615 0.762 12.277 1.00 90.38 87 GLU A N 1
ATOM 676 C CA . GLU A 1 87 ? 42.590 1.063 13.333 1.00 90.38 87 GLU A CA 1
ATOM 677 C C . GLU A 1 87 ? 41.917 1.634 14.592 1.00 90.38 87 GLU A C 1
ATOM 679 O O . GLU A 1 87 ? 42.297 1.270 15.704 1.00 90.38 87 GLU A O 1
ATOM 684 N N . LEU A 1 88 ? 40.866 2.455 14.455 1.00 89.19 88 LEU A N 1
ATOM 685 C CA . LEU A 1 88 ? 40.036 2.875 15.594 1.00 89.19 88 LEU A CA 1
ATOM 686 C C . LEU A 1 88 ? 39.344 1.684 16.272 1.00 89.19 88 LEU A C 1
ATOM 688 O O . LEU A 1 88 ? 39.340 1.599 17.501 1.00 89.19 88 LEU A O 1
ATOM 692 N N . TYR A 1 89 ? 38.790 0.753 15.489 1.00 90.94 89 TYR A N 1
ATOM 693 C CA . TYR A 1 89 ? 38.149 -0.451 16.015 1.00 90.94 89 TYR A CA 1
ATOM 694 C C . TYR A 1 89 ? 39.154 -1.364 16.729 1.00 90.94 89 TYR A C 1
ATOM 696 O O . TYR A 1 89 ? 38.911 -1.741 17.876 1.00 90.94 89 TYR A O 1
ATOM 704 N N . ARG A 1 90 ? 40.313 -1.645 16.109 1.00 93.44 90 ARG A N 1
ATOM 705 C CA . ARG A 1 90 ? 41.404 -2.422 16.722 1.00 93.44 90 ARG A CA 1
ATOM 706 C C . ARG A 1 90 ? 41.794 -1.816 18.066 1.00 93.44 90 ARG A C 1
ATOM 708 O O . ARG A 1 90 ? 41.722 -2.501 19.084 1.00 93.44 90 ARG A O 1
ATOM 715 N N . ARG A 1 91 ? 42.113 -0.516 18.081 1.00 91.00 91 ARG A N 1
ATOM 716 C CA . ARG A 1 91 ? 42.481 0.227 19.295 1.00 91.00 91 ARG A CA 1
ATOM 717 C C . ARG A 1 91 ? 41.429 0.097 20.393 1.00 91.00 91 ARG A C 1
ATOM 719 O O . ARG A 1 91 ? 41.763 -0.290 21.509 1.00 91.00 91 ARG A O 1
ATOM 726 N N . SER A 1 92 ? 40.159 0.319 20.053 1.00 90.19 92 SER A N 1
ATOM 727 C CA . SER A 1 92 ? 39.044 0.181 20.995 1.00 90.19 92 SER A CA 1
ATOM 728 C C . SER A 1 92 ? 38.860 -1.250 21.514 1.00 90.19 92 SER A C 1
ATOM 730 O O . SER A 1 92 ? 38.397 -1.412 22.640 1.00 90.19 92 SER A O 1
ATOM 732 N N . SER A 1 93 ? 39.195 -2.274 20.723 1.00 90.25 93 SER A N 1
ATOM 733 C CA . SER A 1 93 ? 39.096 -3.684 21.128 1.00 90.25 93 SER A CA 1
ATOM 734 C C . SER A 1 93 ? 40.290 -4.175 21.959 1.00 90.25 93 SER A C 1
ATOM 736 O O . SER A 1 93 ? 40.128 -5.050 22.804 1.00 90.25 93 SER A O 1
ATOM 738 N N . GLU A 1 94 ? 41.472 -3.585 21.764 1.00 91.44 94 GLU A N 1
ATOM 739 C CA . GLU A 1 94 ? 42.720 -3.941 22.459 1.00 91.44 94 GLU A CA 1
ATOM 740 C C . GLU A 1 94 ? 43.011 -3.033 23.674 1.00 91.44 94 GLU A C 1
ATOM 742 O O . GLU A 1 94 ? 43.994 -3.232 24.385 1.00 91.44 94 GLU A O 1
ATOM 747 N N . GLY A 1 95 ? 42.151 -2.042 23.941 1.00 89.25 95 GLY A N 1
ATOM 748 C CA . GLY A 1 95 ? 42.305 -1.089 25.045 1.00 89.25 95 GLY A CA 1
ATOM 749 C C . GLY A 1 95 ? 43.338 0.016 24.790 1.00 89.25 95 GLY A C 1
ATOM 750 O O . GLY A 1 95 ? 43.685 0.757 25.712 1.00 89.25 95 GLY A O 1
ATOM 751 N N . GLU A 1 96 ? 43.830 0.162 23.557 1.00 86.94 96 GLU A N 1
ATOM 752 C CA . GLU A 1 96 ? 44.695 1.280 23.184 1.00 86.94 96 GLU A CA 1
ATOM 753 C C . GLU A 1 96 ? 43.881 2.581 23.118 1.00 86.94 96 GLU A C 1
ATOM 755 O O . GLU A 1 96 ? 42.976 2.735 22.298 1.00 86.94 96 GLU A O 1
ATOM 760 N N . GLY A 1 97 ? 44.241 3.553 23.957 1.00 83.69 97 GLY A N 1
ATOM 761 C CA . GLY A 1 97 ? 43.656 4.892 23.916 1.00 83.69 97 GLY A CA 1
ATOM 762 C C . GLY A 1 97 ? 43.968 5.667 22.628 1.00 83.69 97 GLY A C 1
ATOM 763 O O . GLY A 1 97 ? 44.751 5.243 21.770 1.00 83.69 97 GLY A O 1
ATOM 764 N N . TRP A 1 98 ? 43.366 6.855 22.510 1.00 88.62 98 TRP A N 1
ATOM 765 C CA . TRP A 1 98 ? 43.640 7.773 21.403 1.00 88.62 98 TRP A CA 1
ATOM 766 C C . TRP A 1 98 ? 45.141 8.139 21.350 1.00 88.62 98 TRP A C 1
ATOM 768 O O . TRP A 1 98 ? 45.688 8.592 22.359 1.00 88.62 98 TRP A O 1
ATOM 778 N N . PRO A 1 99 ? 45.830 7.954 20.206 1.00 83.31 99 PRO A N 1
ATOM 779 C CA . PRO A 1 99 ? 47.257 8.241 20.107 1.00 83.31 99 PRO A CA 1
ATOM 780 C C . PRO A 1 99 ? 47.557 9.748 20.172 1.00 83.31 99 PRO A C 1
ATOM 782 O O . PRO A 1 99 ? 47.329 10.492 19.216 1.00 83.31 99 PRO A O 1
ATOM 785 N N . GLY A 1 100 ? 48.154 10.185 21.284 1.00 82.12 100 GLY A N 1
ATOM 786 C CA . GLY A 1 100 ? 48.648 11.551 21.507 1.00 82.12 100 GLY A CA 1
ATOM 787 C C . GLY A 1 100 ? 47.561 12.573 21.863 1.00 82.12 100 GLY A C 1
ATOM 788 O O . GLY A 1 100 ? 46.417 12.226 22.128 1.00 82.12 100 GLY A O 1
ATOM 789 N N . GLU A 1 101 ? 47.922 13.859 21.850 1.00 83.38 101 GLU A N 1
ATOM 790 C CA . GLU A 1 101 ? 47.041 14.944 22.315 1.00 83.38 101 GLU A CA 1
ATOM 791 C C . GLU A 1 101 ? 45.693 15.023 21.568 1.00 83.38 101 GLU A C 1
ATOM 793 O O . GLU A 1 101 ? 45.649 14.727 20.361 1.00 83.38 101 GLU A O 1
ATOM 798 N N . PRO A 1 102 ? 44.607 15.476 22.232 1.00 83.56 102 PRO A N 1
ATOM 799 C CA . PRO A 1 102 ? 43.313 15.714 21.597 1.00 83.56 102 PRO A CA 1
ATOM 800 C C . PRO A 1 102 ? 43.419 16.587 20.341 1.00 83.56 102 PRO A C 1
ATOM 802 O O . PRO A 1 102 ? 44.181 17.556 20.287 1.00 83.56 102 PRO A O 1
ATOM 805 N N . LEU A 1 103 ? 42.643 16.245 19.313 1.00 87.19 103 LEU A N 1
ATOM 806 C CA . LEU A 1 103 ? 42.578 17.041 18.088 1.00 87.19 103 LEU A CA 1
ATOM 807 C C . LEU A 1 103 ? 41.779 18.330 18.303 1.00 87.19 103 LEU A C 1
ATOM 809 O O . LEU A 1 103 ? 40.880 18.400 19.140 1.00 87.19 103 LEU A O 1
ATOM 813 N N . LYS A 1 104 ? 42.091 19.352 17.502 1.00 85.69 104 LYS A N 1
ATOM 814 C CA . LYS A 1 104 ? 41.295 20.580 17.452 1.00 85.69 104 LYS A CA 1
ATOM 815 C C . LYS A 1 104 ? 39.974 20.288 16.745 1.00 85.69 104 LYS A C 1
ATOM 817 O O . LYS A 1 104 ? 39.979 19.776 15.629 1.00 85.69 104 LYS A O 1
ATOM 822 N N . CYS A 1 105 ? 38.866 20.648 17.381 1.00 85.62 105 CYS A N 1
ATOM 823 C CA . CYS A 1 105 ? 37.550 20.595 16.759 1.00 85.62 105 CYS A CA 1
ATOM 824 C C . CYS A 1 105 ? 37.268 21.851 15.926 1.00 85.62 105 CYS A C 1
ATOM 826 O O . CYS A 1 105 ? 37.737 22.946 16.249 1.00 85.62 105 CYS A O 1
ATOM 828 N N . GLU A 1 106 ? 36.462 21.701 14.878 1.00 81.88 106 GLU A N 1
ATOM 829 C CA . GLU A 1 106 ? 35.837 22.820 14.178 1.00 81.88 106 GLU A CA 1
ATOM 830 C C . GLU A 1 106 ? 34.715 23.449 15.028 1.00 81.88 106 GLU A C 1
ATOM 832 O O . GLU A 1 106 ? 34.349 22.959 16.099 1.00 81.88 106 GLU A O 1
ATOM 837 N N . ALA A 1 107 ? 34.087 24.511 14.512 1.00 77.94 107 ALA A N 1
ATOM 838 C CA . ALA A 1 107 ? 32.946 25.182 15.146 1.00 77.94 107 ALA A CA 1
ATOM 839 C C . ALA A 1 107 ? 31.688 24.296 15.326 1.00 77.94 107 ALA A C 1
ATOM 841 O O . ALA A 1 107 ? 30.734 24.718 15.974 1.00 77.94 107 ALA A O 1
ATOM 842 N N . ASN A 1 108 ? 31.678 23.083 14.762 1.00 77.38 108 ASN A N 1
ATOM 843 C CA . ASN A 1 108 ? 30.642 22.062 14.945 1.00 77.38 108 ASN A CA 1
ATOM 844 C C . ASN A 1 108 ? 30.908 21.118 16.142 1.00 77.38 108 ASN A C 1
ATOM 846 O O . ASN A 1 108 ? 30.047 20.304 16.458 1.00 77.38 108 ASN A O 1
ATOM 850 N N . GLY A 1 109 ? 32.067 21.218 16.807 1.00 82.00 109 GLY A N 1
ATOM 851 C CA . GLY A 1 109 ? 32.442 20.362 17.940 1.00 82.00 109 GLY A CA 1
ATOM 852 C C . GLY A 1 109 ? 33.174 19.064 17.574 1.00 82.00 109 GLY A C 1
ATOM 853 O O . GLY A 1 109 ? 33.546 18.318 18.479 1.00 82.00 109 GLY A O 1
ATOM 854 N N . HIS A 1 110 ? 33.451 18.808 16.292 1.00 83.38 110 HIS A N 1
ATOM 855 C CA . HIS A 1 110 ? 34.140 17.604 15.812 1.00 83.38 110 HIS A CA 1
ATOM 856 C C . HIS A 1 110 ? 35.506 17.925 15.173 1.00 83.38 110 HIS A C 1
ATOM 858 O O . HIS A 1 110 ? 35.667 18.994 14.581 1.00 83.38 110 HIS A O 1
ATOM 864 N N . PRO A 1 111 ? 36.512 17.037 15.279 1.00 86.81 111 PRO A N 1
ATOM 865 C CA . PRO A 1 111 ? 37.807 17.220 14.627 1.00 86.81 111 PRO A CA 1
ATOM 866 C C . PRO A 1 111 ? 37.760 16.872 13.134 1.00 86.81 111 PRO A C 1
ATOM 868 O O . PRO A 1 111 ? 36.972 16.032 12.697 1.00 86.81 111 PRO A O 1
ATOM 871 N N . LEU A 1 112 ? 38.654 17.486 12.354 1.00 89.69 112 LEU A N 1
ATOM 872 C CA . LEU A 1 112 ? 38.779 17.231 10.918 1.00 89.69 112 LEU A CA 1
ATOM 873 C C . LEU A 1 112 ? 39.138 15.768 10.625 1.00 89.69 112 LEU A C 1
ATOM 875 O O . LEU A 1 112 ? 40.073 15.206 11.200 1.00 89.69 112 LEU A O 1
ATOM 879 N N . THR A 1 113 ? 38.455 15.172 9.643 1.00 88.44 113 THR A N 1
ATOM 880 C CA . THR A 1 113 ? 38.711 13.795 9.183 1.00 88.44 113 THR A CA 1
ATOM 881 C C . THR A 1 113 ? 40.149 13.601 8.700 1.00 88.44 113 THR A C 1
ATOM 883 O O . THR A 1 113 ? 40.744 12.559 8.950 1.00 88.44 113 THR A O 1
ATOM 886 N N . HIS A 1 114 ? 40.735 14.624 8.072 1.00 88.38 114 HIS A N 1
ATOM 887 C CA . HIS A 1 114 ? 42.146 14.631 7.685 1.00 88.38 114 HIS A CA 1
ATOM 888 C C . HIS A 1 114 ? 43.084 14.440 8.890 1.00 88.38 114 HIS A C 1
ATOM 890 O O . HIS A 1 114 ? 44.016 13.639 8.834 1.00 88.38 114 HIS A O 1
ATOM 896 N N . ASP A 1 115 ? 42.822 15.129 10.001 1.00 88.69 115 ASP A N 1
ATOM 897 C CA . ASP A 1 115 ? 43.696 15.119 11.177 1.00 88.69 115 ASP A CA 1
ATOM 898 C C . ASP A 1 115 ? 43.534 13.823 11.986 1.00 88.69 115 ASP A C 1
ATOM 900 O O . ASP A 1 115 ? 44.517 13.299 12.518 1.00 88.69 115 ASP A O 1
ATOM 904 N N . LEU A 1 116 ? 42.320 13.255 12.000 1.00 89.06 116 LEU A N 1
ATOM 905 C CA . LEU A 1 116 ? 42.056 11.896 12.483 1.00 89.06 116 LEU A CA 1
ATOM 906 C C . LEU A 1 116 ? 42.890 10.869 11.701 1.00 89.06 116 LEU A C 1
ATOM 908 O O . LEU A 1 116 ? 43.668 10.122 12.294 1.00 89.06 116 LEU A O 1
ATOM 912 N N . LEU A 1 117 ? 42.776 10.866 10.370 1.00 90.00 117 LEU A N 1
ATOM 913 C CA . LEU A 1 117 ? 43.484 9.929 9.492 1.00 90.00 117 LEU A CA 1
ATOM 914 C C . LEU A 1 117 ? 45.009 10.109 9.540 1.00 90.00 117 LEU A C 1
ATOM 916 O O . LEU A 1 117 ? 45.740 9.120 9.579 1.00 90.00 117 LEU A O 1
ATOM 920 N N . THR A 1 118 ? 45.492 11.352 9.621 1.00 88.81 118 THR A N 1
ATOM 921 C CA . THR A 1 118 ? 46.915 11.662 9.828 1.00 88.81 118 THR A CA 1
ATOM 922 C C . THR A 1 118 ? 47.418 11.054 11.135 1.00 88.81 118 THR A C 1
ATOM 924 O O . THR A 1 118 ? 48.445 10.377 11.139 1.00 88.81 118 THR A O 1
ATOM 927 N N . ARG A 1 119 ? 46.695 11.234 12.251 1.00 88.50 119 ARG A N 1
ATOM 928 C CA . ARG A 1 119 ? 47.133 10.719 13.558 1.00 88.50 119 ARG A CA 1
ATOM 929 C C . ARG A 1 119 ? 47.102 9.190 13.641 1.00 88.50 119 ARG A C 1
ATOM 931 O O . ARG A 1 119 ? 47.951 8.609 14.309 1.00 88.50 119 ARG A O 1
ATOM 938 N N . LEU A 1 120 ? 46.169 8.547 12.942 1.00 88.00 120 LEU A N 1
ATOM 939 C CA . LEU A 1 120 ? 46.079 7.085 12.826 1.00 88.00 120 LEU A CA 1
ATOM 940 C C . LEU A 1 120 ? 47.130 6.491 11.860 1.00 88.00 120 LEU A C 1
ATOM 942 O O . LEU A 1 120 ? 47.173 5.278 11.668 1.00 88.00 120 LEU A O 1
ATOM 946 N N . GLY A 1 121 ? 47.974 7.323 11.235 1.00 84.31 121 GLY A N 1
ATOM 947 C CA . GLY A 1 121 ? 49.001 6.896 10.279 1.00 84.31 121 GLY A CA 1
ATOM 948 C C . GLY A 1 121 ? 48.464 6.525 8.893 1.00 84.31 121 GLY A C 1
ATOM 949 O O . GLY A 1 121 ? 49.223 6.042 8.059 1.00 84.31 121 GLY A O 1
ATOM 950 N N . ALA A 1 122 ? 47.179 6.771 8.615 1.00 81.44 122 ALA A N 1
ATOM 951 C CA . ALA A 1 122 ? 46.536 6.444 7.338 1.00 81.44 122 ALA A CA 1
ATOM 952 C C . ALA A 1 122 ? 47.065 7.291 6.164 1.00 81.44 122 ALA A C 1
ATOM 954 O O . ALA A 1 122 ? 46.971 6.879 5.011 1.00 81.44 122 ALA A O 1
ATOM 955 N N . LEU A 1 123 ? 47.600 8.479 6.473 1.00 77.31 123 LEU A N 1
ATOM 956 C CA . LEU A 1 123 ? 48.147 9.458 5.523 1.00 77.31 123 LEU A CA 1
ATOM 957 C C . LEU A 1 123 ? 49.680 9.599 5.629 1.00 77.31 123 LEU A C 1
ATOM 959 O O . LEU A 1 123 ? 50.250 10.566 5.126 1.00 77.31 123 LEU A O 1
ATOM 963 N N . ASP A 1 124 ? 50.360 8.665 6.303 1.00 66.50 124 ASP A N 1
ATOM 964 C CA . ASP A 1 124 ? 51.812 8.712 6.492 1.00 66.50 124 ASP A CA 1
ATOM 965 C C . ASP A 1 124 ? 52.562 8.369 5.190 1.00 66.50 124 ASP A C 1
ATOM 967 O O . ASP A 1 124 ? 52.764 7.206 4.828 1.00 66.50 124 ASP A O 1
ATOM 971 N N . GLN A 1 125 ? 53.021 9.415 4.497 1.00 54.69 125 GLN A N 1
ATOM 972 C CA . GLN A 1 125 ? 53.785 9.329 3.249 1.00 54.69 125 GLN A CA 1
ATOM 973 C C . GLN A 1 125 ? 55.149 8.616 3.390 1.00 54.69 125 GLN A C 1
ATOM 975 O O . GLN A 1 125 ? 55.824 8.407 2.384 1.00 54.69 125 GLN A O 1
ATOM 980 N N . SER A 1 126 ? 55.576 8.209 4.594 1.00 53.38 126 SER A N 1
ATOM 981 C CA . SER A 1 126 ? 56.779 7.383 4.778 1.00 53.38 126 SER A CA 1
ATOM 982 C C . SER A 1 126 ? 56.585 5.898 4.422 1.00 53.38 126 SER A C 1
ATOM 984 O O . SER A 1 126 ? 57.571 5.162 4.339 1.00 53.38 126 SER A O 1
ATOM 986 N N . LYS A 1 127 ? 55.341 5.447 4.181 1.00 51.44 127 LYS A N 1
ATOM 987 C CA . LYS A 1 127 ? 54.991 4.049 3.842 1.00 51.44 127 LYS A CA 1
ATOM 988 C C . LYS A 1 127 ? 54.242 3.897 2.508 1.00 51.44 127 LYS A C 1
ATOM 990 O O . LYS A 1 127 ? 53.369 3.044 2.369 1.00 51.44 127 LYS A O 1
ATOM 995 N N . GLY A 1 128 ? 54.607 4.694 1.510 1.00 44.47 128 GLY A N 1
ATOM 996 C CA . GLY A 1 128 ? 54.106 4.593 0.137 1.00 44.47 128 GLY A CA 1
ATOM 997 C C . GLY A 1 128 ? 55.023 5.341 -0.828 1.00 44.47 128 GLY A C 1
ATOM 998 O O . GLY A 1 128 ? 55.887 6.099 -0.390 1.00 44.47 128 GLY A O 1
ATOM 999 N N . GLU A 1 129 ? 54.879 5.119 -2.136 1.00 41.66 129 GLU A N 1
ATOM 1000 C CA . GLU A 1 129 ? 55.705 5.837 -3.112 1.00 41.66 129 GLU A CA 1
ATOM 1001 C C . GLU A 1 129 ? 55.422 7.347 -3.080 1.00 41.66 129 GLU A C 1
ATOM 1003 O O . GLU A 1 129 ? 54.286 7.801 -2.933 1.00 41.66 129 GLU A O 1
ATOM 1008 N N . ARG A 1 130 ? 56.499 8.130 -3.180 1.00 41.56 130 ARG A N 1
ATOM 1009 C CA . ARG A 1 130 ? 56.516 9.572 -2.927 1.00 41.56 130 ARG A CA 1
ATOM 1010 C C . ARG A 1 130 ? 55.684 10.325 -3.969 1.00 41.56 130 ARG A C 1
ATOM 1012 O O . ARG A 1 130 ? 56.104 10.463 -5.115 1.00 41.56 130 ARG A O 1
ATOM 1019 N N . PHE A 1 131 ? 54.530 10.851 -3.563 1.00 46.50 131 PHE A N 1
ATOM 1020 C CA . PHE A 1 131 ? 53.717 11.717 -4.417 1.00 46.50 131 PHE A CA 1
ATOM 1021 C C . PHE A 1 131 ? 54.380 13.099 -4.538 1.00 46.50 131 PHE A C 1
ATOM 1023 O O . PHE A 1 131 ? 54.391 13.882 -3.589 1.00 46.50 131 PHE A O 1
ATOM 1030 N N . GLU A 1 132 ? 54.983 13.391 -5.693 1.00 52.19 132 GLU A N 1
ATOM 1031 C CA . GLU A 1 132 ? 55.724 14.638 -5.915 1.00 52.19 132 GLU A CA 1
ATOM 1032 C C . GLU A 1 132 ? 54.749 15.811 -6.150 1.00 52.19 132 GLU A C 1
ATOM 1034 O O . GLU A 1 132 ? 54.339 16.106 -7.271 1.00 52.19 132 GLU A O 1
ATOM 1039 N N . GLU A 1 133 ? 54.358 16.472 -5.059 1.00 48.41 133 GLU A N 1
ATOM 1040 C CA . GLU A 1 133 ? 53.274 17.469 -5.006 1.00 48.41 133 GLU A CA 1
ATOM 1041 C C . GLU A 1 133 ? 53.531 18.750 -5.837 1.00 48.41 133 GLU A C 1
ATOM 1043 O O . GLU A 1 133 ? 52.604 19.505 -6.133 1.00 48.41 133 GLU A O 1
ATOM 1048 N N . ASN A 1 134 ? 54.772 18.996 -6.278 1.00 51.31 134 ASN A N 1
ATOM 1049 C CA . ASN A 1 134 ? 55.087 20.127 -7.152 1.00 51.31 134 ASN A CA 1
ATOM 1050 C C . ASN A 1 134 ? 54.730 19.828 -8.623 1.00 51.31 134 ASN A C 1
ATOM 1052 O O . ASN A 1 134 ? 55.463 19.145 -9.347 1.00 51.31 134 ASN A O 1
ATOM 1056 N N . THR A 1 135 ? 53.639 20.439 -9.091 1.00 48.69 135 THR A N 1
ATOM 1057 C CA . THR A 1 135 ? 53.131 20.322 -10.466 1.00 48.69 135 THR A CA 1
ATOM 1058 C C . THR A 1 135 ? 54.142 20.706 -11.549 1.00 48.69 135 THR A C 1
ATOM 1060 O O . THR A 1 135 ? 54.101 20.135 -12.637 1.00 48.69 135 THR A O 1
ATOM 1063 N N . GLU A 1 136 ? 55.063 21.637 -11.285 1.00 60.19 136 GLU A N 1
ATOM 1064 C CA . GLU A 1 136 ? 56.076 22.064 -12.262 1.00 60.19 136 GLU A CA 1
ATOM 1065 C C . GLU A 1 136 ? 57.156 20.990 -12.459 1.00 60.19 136 GLU A C 1
ATOM 1067 O O . GLU A 1 136 ? 57.579 20.729 -13.586 1.00 60.19 136 GLU A O 1
ATOM 1072 N N . VAL A 1 137 ? 57.558 20.315 -11.376 1.00 60.97 137 VAL A N 1
ATOM 1073 C CA . VAL A 1 137 ? 58.505 19.185 -11.414 1.00 60.97 137 VAL A CA 1
ATOM 1074 C C . VAL A 1 137 ? 57.860 17.989 -12.112 1.00 60.97 137 VAL A C 1
ATOM 1076 O O . VAL A 1 137 ? 58.452 17.411 -13.022 1.00 60.97 137 VAL A O 1
ATOM 1079 N N . MET A 1 138 ? 56.608 17.679 -11.766 1.00 57.56 138 MET A N 1
ATOM 1080 C CA . MET A 1 138 ? 55.812 16.638 -12.424 1.00 57.56 138 MET A CA 1
ATOM 1081 C C . MET A 1 138 ? 55.690 16.885 -13.940 1.00 57.56 138 MET A C 1
ATOM 1083 O O . MET A 1 138 ? 55.869 15.967 -14.742 1.00 57.56 138 MET A O 1
ATOM 1087 N N . GLN A 1 139 ? 55.452 18.134 -14.352 1.00 57.09 139 GLN A N 1
ATOM 1088 C CA . GLN A 1 139 ? 55.366 18.516 -15.763 1.00 57.09 139 GLN A CA 1
ATOM 1089 C C . GLN A 1 139 ? 56.719 18.406 -16.490 1.00 57.09 139 GLN A C 1
ATOM 1091 O O . GLN A 1 139 ? 56.754 17.955 -17.637 1.00 57.09 139 GLN A O 1
ATOM 1096 N N . GLN A 1 140 ? 57.835 18.742 -15.833 1.00 61.22 140 GLN A N 1
ATOM 1097 C CA . GLN A 1 140 ? 59.179 18.539 -16.389 1.00 61.22 140 GLN A CA 1
ATOM 1098 C C . GLN A 1 140 ? 59.535 17.053 -16.547 1.00 61.22 140 GLN A C 1
ATOM 1100 O O . GLN A 1 140 ? 60.110 16.675 -17.572 1.00 61.22 140 GLN A O 1
ATOM 1105 N N . GLU A 1 141 ? 59.167 16.191 -15.596 1.00 57.22 141 GLU A N 1
ATOM 1106 C CA . GLU A 1 141 ? 59.442 14.752 -15.699 1.00 57.22 141 GLU A CA 1
ATOM 1107 C C . GLU A 1 141 ? 58.597 14.084 -16.794 1.00 57.22 141 GLU A C 1
ATOM 1109 O O . GLU A 1 141 ? 59.120 13.292 -17.581 1.00 57.22 141 GLU A O 1
ATOM 1114 N N . LEU A 1 142 ? 57.333 14.495 -16.955 1.00 57.06 142 LEU A N 1
ATOM 1115 C CA . LEU A 1 142 ? 56.485 14.085 -18.083 1.00 57.06 142 LEU A CA 1
ATOM 1116 C C . LEU A 1 142 ? 57.031 14.557 -19.445 1.00 57.06 142 LEU A C 1
ATOM 1118 O O . LEU A 1 142 ? 56.858 13.860 -20.450 1.00 57.06 142 LEU A O 1
ATOM 1122 N N . TRP A 1 143 ? 57.710 15.709 -19.506 1.00 55.34 143 TRP A N 1
ATOM 1123 C CA . TRP A 1 143 ? 58.401 16.168 -20.719 1.00 55.34 143 TRP A CA 1
ATOM 1124 C C . TRP A 1 143 ? 59.681 15.376 -21.011 1.00 55.34 143 TRP A C 1
ATOM 1126 O O . TRP A 1 143 ? 59.914 15.035 -22.171 1.00 55.34 143 TRP A O 1
ATOM 1136 N N . LYS A 1 144 ? 60.471 15.002 -19.993 1.00 56.34 144 LYS A N 1
ATOM 1137 C CA . LYS A 1 144 ? 61.615 14.084 -20.169 1.00 56.34 144 LYS A CA 1
ATOM 1138 C C . LYS A 1 144 ? 61.159 12.714 -20.679 1.00 56.34 144 LYS A C 1
ATOM 1140 O O . LYS A 1 144 ? 61.745 12.193 -21.623 1.00 56.34 144 LYS A O 1
ATOM 1145 N N . GLN A 1 145 ? 60.100 12.146 -20.097 1.00 54.16 145 GLN A N 1
ATOM 1146 C CA . GLN A 1 145 ? 59.595 10.819 -20.473 1.00 54.16 145 GLN A CA 1
ATOM 1147 C C . GLN A 1 145 ? 59.009 10.790 -21.899 1.00 54.16 145 GLN A C 1
ATOM 1149 O O . GLN A 1 145 ? 59.233 9.828 -22.631 1.00 54.16 145 GLN A O 1
ATOM 1154 N N . ASN A 1 146 ? 58.339 11.859 -22.348 1.00 51.41 146 ASN A N 1
ATOM 1155 C CA . ASN A 1 146 ? 57.814 11.944 -23.721 1.00 51.41 146 ASN A CA 1
ATOM 1156 C C . ASN A 1 146 ? 58.874 12.236 -24.804 1.00 51.41 146 ASN A C 1
ATOM 1158 O O . ASN A 1 146 ? 58.564 12.144 -25.994 1.00 51.41 146 ASN A O 1
ATOM 1162 N N . ALA A 1 147 ? 60.127 12.542 -24.445 1.00 47.03 147 ALA A N 1
ATOM 1163 C CA . ALA A 1 147 ? 61.178 12.852 -25.421 1.00 47.03 147 ALA A CA 1
ATOM 1164 C C . ALA A 1 147 ? 61.550 11.667 -26.345 1.00 47.03 147 ALA A C 1
ATOM 1166 O O . ALA A 1 147 ? 62.163 11.872 -27.392 1.00 47.03 147 ALA A O 1
ATOM 1167 N N . GLY A 1 148 ? 61.174 10.432 -25.991 1.00 45.22 148 GLY A N 1
ATOM 1168 C CA . GLY A 1 148 ? 61.551 9.220 -26.728 1.00 45.22 148 GLY A CA 1
ATOM 1169 C C . GLY A 1 148 ? 60.759 8.917 -28.010 1.00 45.22 148 GLY A C 1
ATOM 1170 O O . GLY A 1 148 ? 61.191 8.056 -28.776 1.00 45.22 148 GLY A O 1
ATOM 1171 N N . HIS A 1 149 ? 59.612 9.563 -28.265 1.00 45.28 149 HIS A N 1
ATOM 1172 C CA . HIS A 1 149 ? 58.667 9.135 -29.320 1.00 45.28 149 HIS A CA 1
ATOM 1173 C C . HIS A 1 149 ? 58.147 10.254 -30.248 1.00 45.28 149 HIS A C 1
ATOM 1175 O O . HIS A 1 149 ? 57.007 10.226 -30.704 1.00 45.28 149 HIS A O 1
ATOM 1181 N N . MET A 1 150 ? 59.018 11.199 -30.629 1.00 41.72 150 MET A N 1
ATOM 1182 C CA . MET A 1 150 ? 58.807 12.047 -31.818 1.00 41.72 150 MET A CA 1
ATOM 1183 C C . MET A 1 150 ? 60.090 12.274 -32.640 1.00 41.72 150 MET A C 1
ATOM 1185 O O . MET A 1 150 ? 60.548 13.403 -32.801 1.00 41.72 150 MET A O 1
ATOM 1189 N N . GLN A 1 151 ? 60.630 11.215 -33.252 1.00 35.69 151 GLN A N 1
ATOM 1190 C CA . GLN A 1 151 ? 61.403 11.380 -34.490 1.00 35.69 151 GLN A CA 1
ATOM 1191 C C . GLN A 1 151 ? 60.472 11.212 -35.692 1.00 35.69 151 GLN A C 1
ATOM 1193 O O . GLN A 1 151 ? 59.888 10.150 -35.900 1.00 35.69 151 GLN A O 1
ATOM 1198 N N . ARG A 1 152 ? 60.333 12.275 -36.490 1.00 36.25 152 ARG A N 1
ATOM 1199 C CA . ARG A 1 152 ? 59.782 12.176 -37.846 1.00 36.25 152 ARG A CA 1
ATOM 1200 C C . ARG A 1 152 ? 60.859 11.580 -38.751 1.00 36.25 152 ARG A C 1
ATOM 1202 O O . ARG A 1 152 ? 62.001 12.023 -38.686 1.00 36.25 152 ARG A O 1
ATOM 1209 N N . GLN A 1 153 ? 60.490 10.637 -39.612 1.00 32.50 153 GLN A N 1
ATOM 1210 C CA . GLN A 1 153 ? 61.246 10.382 -40.837 1.00 32.50 153 GLN A CA 1
ATOM 1211 C C . GLN A 1 153 ? 60.674 11.261 -41.951 1.00 32.50 153 GLN A C 1
ATOM 1213 O O . GLN A 1 153 ? 59.454 11.420 -42.051 1.00 32.50 153 GLN A O 1
ATOM 1218 N N . ASP A 1 154 ? 61.554 11.846 -42.759 1.00 32.03 154 ASP A N 1
ATOM 1219 C CA . ASP A 1 154 ? 61.158 12.660 -43.905 1.00 32.03 154 ASP A CA 1
ATOM 1220 C C . ASP A 1 154 ? 60.637 11.800 -45.065 1.00 32.03 154 ASP A C 1
ATOM 1222 O O . ASP A 1 154 ? 60.957 10.618 -45.204 1.00 32.03 154 ASP A O 1
ATOM 1226 N N . SER A 1 155 ? 59.796 12.406 -45.902 1.00 35.28 155 SER A N 1
ATOM 1227 C CA . SER A 1 155 ? 59.162 11.733 -47.038 1.00 35.28 155 SER A CA 1
ATOM 1228 C C . SER A 1 155 ? 60.097 11.653 -48.247 1.00 35.28 155 SER A C 1
ATOM 1230 O O . SER A 1 155 ? 60.747 12.635 -48.598 1.00 35.28 155 SER A O 1
ATOM 1232 N N . SER A 1 156 ? 60.110 10.506 -48.926 1.00 31.89 156 SER A N 1
ATOM 1233 C CA . SER A 1 156 ? 60.665 10.353 -50.278 1.00 31.89 156 SER A CA 1
ATOM 1234 C C . SER A 1 156 ? 59.878 9.292 -51.056 1.00 31.89 156 SER A C 1
ATOM 1236 O O . SER A 1 156 ? 59.260 8.408 -50.460 1.00 31.89 156 SER A O 1
ATOM 1238 N N . ASP A 1 157 ? 59.826 9.440 -52.379 1.00 36.31 157 ASP A N 1
ATOM 1239 C CA . ASP A 1 157 ? 58.863 8.748 -53.239 1.00 36.31 157 ASP A CA 1
ATOM 1240 C C . ASP A 1 157 ? 59.213 7.278 -53.538 1.00 36.31 157 ASP A C 1
ATOM 1242 O O . ASP A 1 157 ? 60.374 6.910 -53.718 1.00 36.31 157 ASP A O 1
ATOM 1246 N N . GLY A 1 158 ? 58.185 6.438 -53.692 1.00 30.42 158 GLY A N 1
ATOM 1247 C CA . GLY A 1 158 ? 58.321 5.042 -54.117 1.00 30.42 158 GLY A CA 1
ATOM 1248 C C . GLY A 1 158 ? 56.981 4.449 -54.559 1.00 30.42 158 GLY A C 1
ATOM 1249 O O . GLY A 1 158 ? 55.965 4.649 -53.899 1.00 30.42 158 GLY A O 1
ATOM 1250 N N . SER A 1 159 ? 56.959 3.744 -55.694 1.00 34.12 159 SER A N 1
ATOM 1251 C CA . SER A 1 159 ? 55.727 3.253 -56.333 1.00 34.12 159 SER A CA 1
ATOM 1252 C C . SER A 1 159 ? 55.617 1.726 -56.325 1.00 34.12 159 SER A C 1
ATOM 1254 O O . SER A 1 159 ? 56.621 1.030 -56.456 1.00 34.12 159 SER A O 1
ATOM 1256 N N . SER A 1 160 ? 54.369 1.239 -56.325 1.00 37.75 160 SER A N 1
ATOM 1257 C CA . SER A 1 160 ? 53.929 -0.148 -56.569 1.00 37.75 160 SER A CA 1
ATOM 1258 C C . SER A 1 160 ? 54.292 -1.207 -55.512 1.00 37.75 160 SER A C 1
ATOM 1260 O O . SER A 1 160 ? 55.359 -1.183 -54.912 1.00 37.75 160 SER A O 1
ATOM 1262 N N . GLY A 1 161 ? 53.392 -2.178 -55.304 1.00 32.44 161 GLY A N 1
ATOM 1263 C CA . GLY A 1 161 ? 53.651 -3.334 -54.437 1.00 32.44 161 GLY A CA 1
ATOM 1264 C C . GLY A 1 161 ? 52.393 -3.943 -53.814 1.00 32.44 161 GLY A C 1
ATOM 1265 O O . GLY A 1 161 ? 51.774 -3.359 -52.935 1.00 32.44 161 GLY A O 1
ATOM 1266 N N . SER A 1 162 ? 52.037 -5.141 -54.270 1.00 35.16 162 SER A N 1
ATOM 1267 C CA . SER A 1 162 ? 51.003 -6.041 -53.735 1.00 35.16 162 SER A CA 1
ATOM 1268 C C . SER A 1 162 ? 50.932 -6.145 -52.201 1.00 35.16 162 SER A C 1
ATOM 1270 O O . SER A 1 162 ? 51.950 -6.369 -51.549 1.00 35.16 162 SER A O 1
ATOM 1272 N N . ALA A 1 163 ? 49.719 -6.131 -51.640 1.00 32.81 163 ALA A N 1
ATOM 1273 C CA . ALA A 1 163 ? 49.495 -6.371 -50.214 1.00 32.81 163 ALA A CA 1
ATOM 1274 C C . ALA A 1 163 ? 49.698 -7.849 -49.816 1.00 32.81 163 ALA A C 1
ATOM 1276 O O . ALA A 1 163 ? 49.065 -8.745 -50.375 1.00 32.81 163 ALA A O 1
ATOM 1277 N N . GLN A 1 164 ? 50.515 -8.081 -48.787 1.00 31.72 164 GLN A N 1
ATOM 1278 C CA . GLN A 1 164 ? 50.541 -9.302 -47.974 1.00 31.72 164 GLN A CA 1
ATOM 1279 C C . GLN A 1 164 ? 50.715 -8.907 -46.501 1.00 31.72 164 GLN A C 1
ATOM 1281 O O . GLN A 1 164 ? 51.457 -7.973 -46.196 1.00 31.72 164 GLN A O 1
ATOM 1286 N N . SER A 1 165 ? 50.044 -9.610 -45.587 1.00 31.36 165 SER A N 1
ATOM 1287 C CA . SER A 1 165 ? 50.120 -9.355 -44.142 1.00 31.36 165 SER A CA 1
ATOM 1288 C C . SER A 1 165 ? 50.886 -10.485 -43.440 1.00 31.36 165 SER A C 1
ATOM 1290 O O . SER A 1 165 ? 50.466 -11.638 -43.555 1.00 31.36 165 SER A O 1
ATOM 1292 N N . PRO A 1 166 ? 51.984 -10.201 -42.714 1.00 34.31 166 PRO A N 1
ATOM 1293 C CA . PRO A 1 166 ? 52.687 -11.208 -41.926 1.00 34.31 166 PRO A CA 1
ATOM 1294 C C . PRO A 1 166 ? 51.965 -11.509 -40.602 1.00 34.31 166 PRO A C 1
ATOM 1296 O O . PRO A 1 166 ? 51.239 -10.679 -40.056 1.00 34.31 166 PRO A O 1
ATOM 1299 N N . ILE A 1 167 ? 52.191 -12.716 -40.086 1.00 31.98 167 ILE A N 1
ATOM 1300 C CA . ILE A 1 167 ? 51.549 -13.267 -38.884 1.00 31.98 167 ILE A CA 1
ATOM 1301 C C . ILE A 1 167 ? 52.345 -12.884 -37.629 1.00 31.98 167 ILE A C 1
ATOM 1303 O O . ILE A 1 167 ? 53.562 -13.064 -37.596 1.00 31.98 167 ILE A O 1
ATOM 1307 N N . THR A 1 168 ? 51.662 -12.462 -36.563 1.00 30.59 168 THR A N 1
ATOM 1308 C CA . THR A 1 168 ? 52.224 -12.384 -35.204 1.00 30.59 168 THR A CA 1
ATOM 1309 C C . THR A 1 168 ? 51.719 -13.546 -34.346 1.00 30.59 168 THR A C 1
ATOM 1311 O O . THR A 1 168 ? 50.519 -13.749 -34.175 1.00 30.59 168 THR A O 1
ATOM 1314 N N . THR A 1 169 ? 52.643 -14.340 -33.806 1.00 30.36 169 THR A N 1
ATOM 1315 C CA . THR A 1 169 ? 52.333 -15.500 -32.960 1.00 30.36 169 THR A CA 1
ATOM 1316 C C . THR A 1 169 ? 52.251 -15.103 -31.487 1.00 30.36 169 THR A C 1
ATOM 1318 O O . THR A 1 169 ? 53.244 -14.707 -30.882 1.00 30.36 169 THR A O 1
ATOM 1321 N N . SER A 1 170 ? 51.072 -15.259 -30.881 1.00 31.22 170 SER A N 1
ATOM 1322 C CA . SER A 1 170 ? 50.931 -15.216 -29.422 1.00 31.22 170 SER A CA 1
ATOM 1323 C C . SER A 1 170 ? 51.228 -16.587 -28.804 1.00 31.22 170 SER A C 1
ATOM 1325 O O . SER A 1 170 ? 50.975 -17.626 -29.415 1.00 31.22 170 SER A O 1
ATOM 1327 N N . ARG A 1 171 ? 51.744 -16.593 -27.572 1.00 30.69 171 ARG A N 1
ATOM 1328 C CA . ARG A 1 171 ? 51.851 -17.776 -26.709 1.00 30.69 171 ARG A CA 1
ATOM 1329 C C . ARG A 1 171 ? 51.262 -17.431 -25.344 1.00 30.69 171 ARG A C 1
ATOM 1331 O O . ARG A 1 171 ? 51.883 -16.643 -24.643 1.00 30.69 171 ARG A O 1
ATOM 1338 N N . PHE A 1 172 ? 50.155 -18.063 -24.952 1.00 30.44 172 PHE A N 1
ATOM 1339 C CA . PHE A 1 172 ? 50.059 -18.824 -23.694 1.00 30.44 172 PHE A CA 1
ATOM 1340 C C . PHE A 1 172 ? 48.717 -19.579 -23.580 1.00 30.44 172 PHE A C 1
ATOM 1342 O O . PHE A 1 172 ? 47.660 -18.991 -23.745 1.00 30.44 172 PHE A O 1
ATOM 1349 N N . ALA A 1 173 ? 48.831 -20.885 -23.306 1.00 31.20 173 ALA A N 1
ATOM 1350 C CA . ALA A 1 173 ? 47.839 -21.865 -22.835 1.00 31.20 173 ALA A CA 1
ATOM 1351 C C . ALA A 1 173 ? 46.320 -21.593 -22.992 1.00 31.20 173 ALA A C 1
ATOM 1353 O O . ALA A 1 173 ? 45.716 -20.894 -22.181 1.00 31.20 173 ALA A O 1
ATOM 1354 N N . ASP A 1 174 ? 45.681 -22.335 -23.904 1.00 31.28 174 ASP A N 1
ATOM 1355 C CA . ASP A 1 174 ? 44.252 -22.667 -23.810 1.00 31.28 174 ASP A CA 1
ATOM 1356 C C . ASP A 1 174 ? 43.972 -23.657 -22.664 1.00 31.28 174 ASP A C 1
ATOM 1358 O O . ASP A 1 174 ? 44.729 -24.607 -22.438 1.00 31.28 174 ASP A O 1
ATOM 1362 N N . ALA A 1 175 ? 42.810 -23.509 -22.025 1.00 32.62 175 ALA A N 1
ATOM 1363 C CA . ALA A 1 175 ? 42.135 -24.586 -21.304 1.00 32.62 175 ALA A CA 1
ATOM 1364 C C . ALA A 1 175 ? 40.923 -25.076 -22.123 1.00 32.62 175 ALA A C 1
ATOM 1366 O O . ALA A 1 175 ? 40.338 -24.309 -22.880 1.00 32.62 175 ALA A O 1
ATOM 1367 N N . PHE A 1 176 ? 40.525 -26.340 -21.928 1.00 35.03 176 PHE A N 1
ATOM 1368 C CA . PHE A 1 176 ? 39.430 -27.044 -22.630 1.00 35.03 176 PHE A CA 1
ATOM 1369 C C . PHE A 1 176 ? 39.693 -27.421 -24.104 1.00 35.03 176 PHE A C 1
ATOM 1371 O O . PHE A 1 176 ? 39.252 -26.774 -25.052 1.00 35.03 176 PHE A O 1
ATOM 1378 N N . SER A 1 177 ? 40.331 -28.583 -24.298 1.00 33.12 177 SER A N 1
ATOM 1379 C CA . SER A 1 177 ? 40.381 -29.271 -25.600 1.00 33.12 177 SER A CA 1
ATOM 1380 C C . SER A 1 177 ? 38.995 -29.752 -26.056 1.00 33.12 177 SER A C 1
ATOM 1382 O O . SER A 1 177 ? 38.225 -30.306 -25.273 1.00 33.12 177 SER A O 1
ATOM 1384 N N . ARG A 1 178 ? 38.687 -29.586 -27.348 1.00 33.06 178 ARG A N 1
ATOM 1385 C CA . ARG A 1 178 ? 37.331 -29.726 -27.909 1.00 33.06 178 ARG A CA 1
ATOM 1386 C C . ARG A 1 178 ? 37.129 -31.017 -28.719 1.00 33.06 178 ARG A C 1
ATOM 1388 O O . ARG A 1 178 ? 36.961 -30.966 -29.936 1.00 33.06 178 ARG A O 1
ATOM 1395 N N . HIS A 1 179 ? 37.095 -32.172 -28.051 1.00 35.09 179 HIS A N 1
ATOM 1396 C CA . HIS A 1 179 ? 36.814 -33.467 -28.695 1.00 35.09 179 HIS A CA 1
ATOM 1397 C C . HIS A 1 179 ? 35.811 -34.338 -27.921 1.00 35.09 179 HIS A C 1
ATOM 1399 O O . HIS A 1 179 ? 36.212 -35.237 -27.191 1.00 35.09 179 HIS A O 1
ATOM 1405 N N . GLN A 1 180 ? 34.515 -34.089 -28.144 1.00 34.62 180 GLN A N 1
ATOM 1406 C CA . GLN A 1 180 ? 33.423 -35.075 -28.286 1.00 34.62 180 GLN A CA 1
ATOM 1407 C C . GLN A 1 180 ? 32.086 -34.318 -28.380 1.00 34.62 180 GLN A C 1
ATOM 1409 O O . GLN A 1 180 ? 31.788 -33.475 -27.539 1.00 34.62 180 GLN A O 1
ATOM 1414 N N . LEU A 1 181 ? 31.284 -34.604 -29.410 1.00 35.94 181 LEU A N 1
ATOM 1415 C CA . LEU A 1 181 ? 29.908 -34.115 -29.553 1.00 35.94 181 LEU A CA 1
ATOM 1416 C C . LEU A 1 181 ? 29.003 -35.310 -29.894 1.00 35.94 181 LEU A C 1
ATOM 1418 O O . LEU A 1 181 ? 29.308 -36.013 -30.861 1.00 35.94 181 LEU A O 1
ATOM 1422 N N . PRO A 1 182 ? 27.916 -35.564 -29.142 1.00 35.84 182 PRO A N 1
ATOM 1423 C CA . PRO A 1 182 ? 26.912 -36.552 -29.525 1.00 35.84 182 PRO A CA 1
ATOM 1424 C C . PRO A 1 182 ? 26.046 -36.037 -30.698 1.00 35.84 182 PRO A C 1
ATOM 1426 O O . PRO A 1 182 ? 25.917 -34.824 -30.880 1.00 35.84 182 PRO A O 1
ATOM 1429 N N . PRO A 1 183 ? 25.460 -36.932 -31.516 1.00 41.44 183 PRO A N 1
ATOM 1430 C CA . PRO A 1 183 ? 24.784 -36.556 -32.758 1.00 41.44 183 PRO A CA 1
ATOM 1431 C C . PRO A 1 183 ? 23.378 -35.972 -32.550 1.00 41.44 183 PRO A C 1
ATOM 1433 O O . PRO A 1 183 ? 22.637 -36.368 -31.652 1.00 41.44 183 PRO A O 1
ATOM 1436 N N . THR A 1 184 ? 22.986 -35.066 -33.446 1.00 36.25 184 THR A N 1
ATOM 1437 C CA . THR A 1 184 ? 21.648 -34.455 -33.497 1.00 36.25 184 THR A CA 1
ATOM 1438 C C . THR A 1 184 ? 20.630 -35.383 -34.185 1.00 36.25 184 THR A C 1
ATOM 1440 O O . THR A 1 184 ? 20.928 -35.884 -35.272 1.00 36.25 184 THR A O 1
ATOM 1443 N N . PRO A 1 185 ? 19.422 -35.602 -33.627 1.00 33.94 185 PRO A N 1
ATOM 1444 C CA . PRO A 1 185 ? 18.335 -36.291 -34.328 1.00 33.94 185 PRO A CA 1
ATOM 1445 C C . PRO A 1 185 ? 17.673 -35.386 -35.396 1.00 33.94 185 PRO A C 1
ATOM 1447 O O . PRO A 1 185 ? 17.723 -34.160 -35.277 1.00 33.94 185 PRO A O 1
ATOM 1450 N N . PRO A 1 186 ? 17.060 -35.955 -36.453 1.00 38.50 186 PRO A N 1
ATOM 1451 C CA . PRO A 1 186 ? 16.587 -35.194 -37.612 1.00 38.50 186 PRO A CA 1
ATOM 1452 C C . PRO A 1 186 ? 15.245 -34.476 -37.393 1.00 38.50 186 PRO A C 1
ATOM 1454 O O . PRO A 1 186 ? 14.392 -34.914 -36.626 1.00 38.50 186 PRO A O 1
ATOM 1457 N N . ASN A 1 187 ? 15.045 -33.392 -38.147 1.00 30.98 187 ASN A N 1
ATOM 1458 C CA . ASN A 1 187 ? 13.849 -32.548 -38.126 1.00 30.98 187 ASN A CA 1
ATOM 1459 C C . ASN A 1 187 ? 12.882 -32.926 -39.268 1.00 30.98 187 ASN A C 1
ATOM 1461 O O . ASN A 1 187 ? 13.292 -32.924 -40.429 1.00 30.98 187 ASN A O 1
ATOM 1465 N N . LEU A 1 188 ? 11.611 -33.220 -38.962 1.00 30.64 188 LEU A N 1
ATOM 1466 C CA . LEU A 1 188 ? 10.547 -33.457 -39.950 1.00 30.64 188 LEU A CA 1
ATOM 1467 C C . LEU A 1 188 ? 9.182 -32.941 -39.467 1.00 30.64 188 LEU A C 1
ATOM 1469 O O . LEU A 1 188 ? 8.843 -33.017 -38.288 1.00 30.64 188 LEU A O 1
ATOM 1473 N N . SER A 1 189 ? 8.381 -32.444 -40.410 1.00 30.34 189 SER A N 1
ATOM 1474 C CA . SER A 1 189 ? 6.986 -32.002 -40.256 1.00 30.34 189 SER A CA 1
ATOM 1475 C C . SER A 1 189 ? 6.372 -31.769 -41.648 1.00 30.34 189 SER A C 1
ATOM 1477 O O . SER A 1 189 ? 7.131 -31.496 -42.579 1.00 30.34 189 SER A O 1
ATOM 1479 N N . PRO A 1 190 ? 5.035 -31.735 -41.821 1.00 43.25 190 PRO A N 1
ATOM 1480 C CA . PRO A 1 190 ? 3.975 -32.376 -41.037 1.00 43.25 190 PRO A CA 1
ATOM 1481 C C . PRO A 1 190 ? 3.044 -33.249 -41.919 1.00 43.25 190 PRO A C 1
ATOM 1483 O O . PRO A 1 190 ? 3.034 -33.143 -43.145 1.00 43.25 190 PRO A O 1
ATOM 1486 N N . THR A 1 191 ? 2.179 -34.075 -41.322 1.00 29.11 191 THR A N 1
ATOM 1487 C CA . THR A 1 191 ? 0.940 -34.566 -41.974 1.00 29.11 191 THR A CA 1
ATOM 1488 C C . THR A 1 191 ? -0.036 -35.111 -40.928 1.00 29.11 191 THR A C 1
ATOM 1490 O O . THR A 1 191 ? 0.375 -35.448 -39.822 1.00 29.11 191 THR A O 1
ATOM 1493 N N . ALA A 1 192 ? -1.335 -35.173 -41.243 1.00 28.34 192 ALA A N 1
ATOM 1494 C CA . ALA A 1 192 ? -2.385 -35.433 -40.253 1.00 28.34 192 ALA A CA 1
ATOM 1495 C C . ALA A 1 192 ? -3.308 -36.602 -40.625 1.00 28.34 192 ALA A C 1
ATOM 1497 O O . ALA A 1 192 ? -3.813 -36.636 -41.749 1.00 28.34 192 ALA A O 1
ATOM 1498 N N . ARG A 1 193 ? -3.646 -37.462 -39.644 1.00 29.00 193 ARG A N 1
ATOM 1499 C CA . ARG A 1 193 ? -5.008 -38.019 -39.500 1.00 29.00 193 ARG A CA 1
ATOM 1500 C C . ARG A 1 193 ? -5.287 -38.751 -38.171 1.00 29.00 193 ARG A C 1
ATOM 1502 O O . ARG A 1 193 ? -4.669 -39.759 -37.878 1.00 29.00 193 ARG A O 1
ATOM 1509 N N . SER A 1 194 ? -6.324 -38.264 -37.480 1.00 29.69 194 SER A N 1
ATOM 1510 C CA . SER A 1 194 ? -7.456 -39.010 -36.881 1.00 29.69 194 SER A CA 1
ATOM 1511 C C . SER A 1 194 ? -7.277 -40.174 -35.878 1.00 29.69 194 SER A C 1
ATOM 1513 O O . SER A 1 194 ? -6.609 -41.157 -36.163 1.00 29.69 194 SER A O 1
ATOM 1515 N N . GLN A 1 195 ? -8.170 -40.139 -34.873 1.00 30.58 195 GLN A N 1
ATOM 1516 C CA . GLN A 1 195 ? -8.685 -41.223 -34.006 1.00 30.58 195 GLN A CA 1
ATOM 1517 C C . GLN A 1 195 ? -7.926 -41.588 -32.716 1.00 30.58 195 GLN A C 1
ATOM 1519 O O . GLN A 1 195 ? -6.705 -41.585 -32.625 1.00 30.58 195 GLN A O 1
ATOM 1524 N N . ALA A 1 196 ? -8.746 -41.904 -31.710 1.00 28.95 196 ALA A N 1
ATOM 1525 C CA . ALA A 1 196 ? -8.456 -42.365 -30.354 1.00 28.95 196 ALA A CA 1
ATOM 1526 C C . ALA A 1 196 ? -9.741 -43.050 -29.817 1.00 28.95 196 ALA A C 1
ATOM 1528 O O . ALA A 1 196 ? -10.800 -42.873 -30.426 1.00 28.95 196 ALA A O 1
ATOM 1529 N N . PRO A 1 197 ? -9.734 -43.690 -28.635 1.00 41.38 197 PRO A N 1
ATOM 1530 C CA . PRO A 1 197 ? -8.761 -44.651 -28.108 1.00 41.38 197 PRO A CA 1
ATOM 1531 C C . PRO A 1 197 ? -9.447 -46.006 -27.781 1.00 41.38 197 PRO A C 1
ATOM 1533 O O . PRO A 1 197 ? -10.655 -46.162 -27.952 1.00 41.38 197 PRO A O 1
ATOM 1536 N N . THR A 1 198 ? -8.724 -47.013 -27.270 1.00 28.19 198 THR A N 1
ATOM 1537 C CA . THR A 1 198 ? -9.339 -48.242 -26.706 1.00 28.19 198 THR A CA 1
ATOM 1538 C C . THR A 1 198 ? -8.496 -48.823 -25.556 1.00 28.19 198 THR A C 1
ATOM 1540 O O . THR A 1 198 ? -7.301 -48.560 -25.468 1.00 28.19 198 THR A O 1
ATOM 1543 N N . ILE A 1 199 ? -9.142 -49.562 -24.645 1.00 31.20 199 ILE A N 1
ATOM 1544 C CA . ILE A 1 199 ? -8.693 -49.875 -23.273 1.00 31.20 199 ILE A CA 1
ATOM 1545 C C . ILE A 1 199 ? -8.339 -51.367 -23.090 1.00 31.20 199 ILE A C 1
ATOM 1547 O O . ILE A 1 199 ? -9.014 -52.222 -23.667 1.00 31.20 199 ILE A O 1
ATOM 1551 N N . LYS A 1 200 ? -7.357 -51.665 -22.217 1.00 27.45 200 LYS A N 1
ATOM 1552 C CA . LYS A 1 200 ? -7.258 -52.834 -21.294 1.00 27.45 200 LYS A CA 1
ATOM 1553 C C . LYS A 1 200 ? -6.076 -52.594 -20.327 1.00 27.45 200 LYS A C 1
ATOM 1555 O O . LYS A 1 200 ? -4.993 -52.279 -20.799 1.00 27.45 200 LYS A O 1
ATOM 1560 N N . ALA A 1 201 ? -6.292 -52.436 -19.016 1.00 29.58 201 ALA A N 1
ATOM 1561 C CA . ALA A 1 201 ? -6.606 -53.437 -17.971 1.00 29.58 201 ALA A CA 1
ATOM 1562 C C . ALA A 1 201 ? -5.324 -54.133 -17.439 1.00 29.58 201 ALA A C 1
ATOM 1564 O O . ALA A 1 201 ? -4.680 -54.843 -18.201 1.00 29.58 201 ALA A O 1
ATOM 1565 N N . GLU A 1 202 ? -4.787 -53.760 -16.265 1.00 32.00 202 GLU A N 1
ATOM 1566 C CA . GLU A 1 202 ? -5.152 -54.133 -14.862 1.00 32.00 202 GLU A CA 1
ATOM 1567 C C . GLU A 1 202 ? -4.450 -55.430 -14.376 1.00 32.00 202 GLU A C 1
ATOM 1569 O O . GLU A 1 202 ? -4.165 -56.291 -15.210 1.00 32.00 202 GLU A O 1
ATOM 1574 N N . PRO A 1 203 ? -4.078 -55.555 -13.077 1.00 39.25 203 PRO A N 1
ATOM 1575 C CA . PRO A 1 203 ? -5.053 -55.872 -12.015 1.00 39.25 203 PRO A CA 1
ATOM 1576 C C . PRO A 1 203 ? -4.872 -55.113 -10.672 1.00 39.25 203 PRO A C 1
ATOM 1578 O O . PRO A 1 203 ? -3.907 -54.382 -10.466 1.00 39.25 203 PRO A O 1
ATOM 1581 N N . GLN A 1 204 ? -5.822 -55.319 -9.749 1.00 30.09 204 GLN A N 1
ATOM 1582 C CA . GLN A 1 204 ? -5.971 -54.640 -8.447 1.00 30.09 204 GLN A CA 1
ATOM 1583 C C . GLN A 1 204 ? -5.561 -55.513 -7.240 1.00 30.09 204 GLN A C 1
ATOM 1585 O O . GLN A 1 204 ? -5.573 -56.738 -7.339 1.00 30.09 204 GLN A O 1
ATOM 1590 N N . MET A 1 205 ? -5.377 -54.890 -6.064 1.00 29.38 205 MET A N 1
ATOM 1591 C CA . MET A 1 205 ? -5.767 -55.450 -4.751 1.00 29.38 205 MET A CA 1
ATOM 1592 C C . MET A 1 205 ? -6.292 -54.338 -3.812 1.00 29.38 205 MET A C 1
ATOM 1594 O O . MET A 1 205 ? -6.111 -53.154 -4.087 1.00 29.38 205 MET A O 1
ATOM 1598 N N . ALA A 1 206 ? -7.013 -54.728 -2.753 1.00 32.72 206 ALA A N 1
ATOM 1599 C CA . ALA A 1 206 ? -7.990 -53.898 -2.027 1.00 32.72 206 ALA A CA 1
ATOM 1600 C C . ALA A 1 206 ? -7.524 -53.411 -0.622 1.00 32.72 206 ALA A C 1
ATOM 1602 O O . ALA A 1 206 ? -6.535 -53.930 -0.100 1.00 32.72 206 ALA A O 1
ATOM 1603 N N . PRO A 1 207 ? -8.211 -52.427 0.009 1.00 41.91 207 PRO A N 1
ATOM 1604 C CA . PRO A 1 207 ? -7.764 -51.778 1.249 1.00 41.91 207 PRO A CA 1
ATOM 1605 C C . PRO A 1 207 ? -8.348 -52.390 2.538 1.00 41.91 207 PRO A C 1
ATOM 1607 O O . PRO A 1 207 ? -9.365 -53.079 2.509 1.00 41.91 207 PRO A O 1
ATOM 1610 N N . HIS A 1 208 ? -7.764 -52.037 3.691 1.00 30.28 208 HIS A N 1
ATOM 1611 C CA . HIS A 1 208 ? -8.344 -52.273 5.020 1.00 30.28 208 HIS A CA 1
ATOM 1612 C C . HIS A 1 208 ? -8.168 -51.066 5.958 1.00 30.28 208 HIS A C 1
ATOM 1614 O O . HIS A 1 208 ? -7.198 -50.320 5.864 1.00 30.28 208 HIS A O 1
ATOM 1620 N N . ASN A 1 209 ? -9.120 -50.919 6.881 1.00 33.28 209 ASN A N 1
ATOM 1621 C CA . ASN A 1 209 ? -9.194 -49.917 7.951 1.00 33.28 209 ASN A CA 1
ATOM 1622 C C . ASN A 1 209 ? -9.360 -50.666 9.294 1.00 33.28 209 ASN A C 1
ATOM 1624 O O . ASN A 1 209 ? -9.908 -51.775 9.277 1.00 33.28 209 ASN A O 1
ATOM 1628 N N . PRO A 1 210 ? -8.918 -50.121 10.443 1.00 43.06 210 PRO A N 1
ATOM 1629 C CA . PRO A 1 210 ? -9.896 -49.877 11.517 1.00 43.06 210 PRO A CA 1
ATOM 1630 C C . PRO A 1 210 ? -9.599 -48.634 12.389 1.00 43.06 210 PRO A C 1
ATOM 1632 O O . PRO A 1 210 ? -8.570 -47.979 12.259 1.00 43.06 210 PRO A O 1
ATOM 1635 N N . ALA A 1 211 ? -10.516 -48.327 13.313 1.00 29.02 211 ALA A N 1
ATOM 1636 C CA . ALA A 1 211 ? -10.522 -47.109 14.129 1.00 29.02 211 ALA A CA 1
ATOM 1637 C C . ALA A 1 211 ? -10.371 -47.361 15.651 1.00 29.02 211 ALA A C 1
ATOM 1639 O O . ALA A 1 211 ? -10.606 -48.471 16.112 1.00 29.02 211 ALA A O 1
ATOM 1640 N N . TYR A 1 212 ? -10.026 -46.289 16.388 1.00 32.16 212 TYR A N 1
ATOM 1641 C CA . TYR A 1 212 ? -10.216 -46.000 17.832 1.00 32.16 212 TYR A CA 1
ATOM 1642 C C . TYR A 1 212 ? -10.226 -47.135 18.886 1.00 32.16 212 TYR A C 1
ATOM 1644 O O . TYR A 1 212 ? -11.115 -47.977 18.875 1.00 32.16 212 TYR A O 1
ATOM 1652 N N . ILE A 1 213 ? -9.395 -46.988 19.939 1.00 27.41 213 ILE A N 1
ATOM 1653 C CA . ILE A 1 213 ? -9.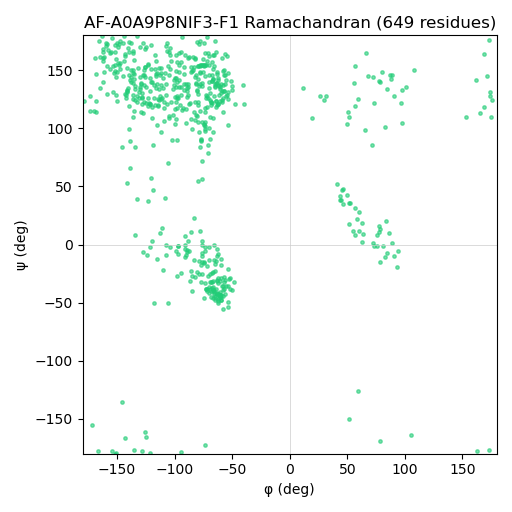776 -47.170 21.367 1.00 27.41 213 ILE A CA 1
ATOM 1654 C C . ILE A 1 213 ? -8.680 -46.645 22.330 1.00 27.41 213 ILE A C 1
ATOM 1656 O O . ILE A 1 213 ? -7.487 -46.737 22.051 1.00 27.41 213 ILE A O 1
ATOM 1660 N N . THR A 1 214 ? -9.112 -46.127 23.485 1.00 28.33 214 THR A N 1
ATOM 1661 C CA . THR A 1 214 ? -8.348 -45.720 24.693 1.00 28.33 214 THR A CA 1
ATOM 1662 C C . THR A 1 214 ? -9.334 -45.701 25.885 1.00 28.33 214 THR A C 1
ATOM 1664 O O . THR A 1 214 ? -10.539 -45.778 25.624 1.00 28.33 214 THR A O 1
ATOM 1667 N N . PRO A 1 215 ? -8.935 -45.522 27.170 1.00 52.78 215 PRO A N 1
ATOM 1668 C CA . PRO A 1 215 ? -7.607 -45.585 27.815 1.00 52.78 215 PRO A CA 1
ATOM 1669 C C . PRO A 1 215 ? -7.580 -46.511 29.072 1.00 52.78 215 PRO A C 1
ATOM 1671 O O . PRO A 1 215 ? -8.605 -47.081 29.422 1.00 52.78 215 PRO A O 1
ATOM 1674 N N . MET A 1 216 ? -6.436 -46.608 29.778 1.00 28.20 216 MET A N 1
ATOM 1675 C CA . MET A 1 216 ? -6.242 -46.783 31.252 1.00 28.20 216 MET A CA 1
ATOM 1676 C C . MET A 1 216 ? -4.754 -47.127 31.547 1.00 28.20 216 MET A C 1
ATOM 1678 O O . MET A 1 216 ? -4.083 -47.623 30.651 1.00 28.20 216 MET A O 1
ATOM 1682 N N . SER A 1 217 ? -4.174 -47.047 32.758 1.00 30.80 217 SER A N 1
ATOM 1683 C CA . SER A 1 217 ? -4.090 -46.005 33.817 1.00 30.80 217 SER A CA 1
ATOM 1684 C C . SER A 1 217 ? -3.390 -46.615 35.057 1.00 30.80 217 SER A C 1
ATOM 1686 O O . SER A 1 217 ? -3.823 -47.687 35.454 1.00 30.80 217 SER A O 1
ATOM 1688 N N . MET A 1 218 ? -2.382 -45.962 35.666 1.00 27.66 218 MET A N 1
ATOM 1689 C CA . MET A 1 218 ? -1.875 -46.071 37.072 1.00 27.66 218 MET A CA 1
ATOM 1690 C C . MET A 1 218 ? -0.485 -45.381 37.126 1.00 27.66 218 MET A C 1
ATOM 1692 O O . MET A 1 218 ? 0.375 -45.715 36.323 1.00 27.66 218 MET A O 1
ATOM 1696 N N . GLN A 1 219 ? -0.293 -44.254 37.829 1.00 28.45 219 GLN A N 1
ATOM 1697 C CA . GLN A 1 219 ? 0.029 -44.077 39.269 1.00 28.45 219 GLN A CA 1
ATOM 1698 C C . GLN A 1 219 ? 1.476 -44.448 39.687 1.00 28.45 219 GLN A C 1
ATOM 1700 O O . GLN A 1 219 ? 1.888 -45.594 39.554 1.00 28.45 219 GLN A O 1
ATOM 1705 N N . GLY A 1 220 ? 2.218 -43.485 40.264 1.00 27.00 220 GLY A N 1
ATOM 1706 C CA . GLY A 1 220 ? 3.560 -43.678 40.851 1.00 27.00 220 GLY A CA 1
ATOM 1707 C C . GLY A 1 220 ? 4.259 -42.361 41.256 1.00 27.00 220 GLY A C 1
ATOM 1708 O O . GLY A 1 220 ? 4.054 -41.336 40.614 1.00 27.00 220 GLY A O 1
ATOM 1709 N N . VAL A 1 221 ? 5.042 -42.373 42.343 1.00 29.00 221 VAL A N 1
ATOM 1710 C CA . VAL A 1 221 ? 5.695 -41.212 43.012 1.00 29.00 221 VAL A CA 1
ATOM 1711 C C . VAL A 1 221 ? 6.928 -41.746 43.807 1.00 29.00 221 VAL A C 1
ATOM 1713 O O . VAL A 1 221 ? 7.000 -42.958 43.990 1.00 29.00 221 VAL A O 1
ATOM 1716 N N . VAL A 1 222 ? 7.942 -41.012 44.309 1.00 30.64 222 VAL A N 1
ATOM 1717 C CA . VAL A 1 222 ? 8.170 -39.571 44.596 1.00 30.64 222 VAL A CA 1
ATOM 1718 C C . VAL A 1 222 ? 9.639 -39.170 44.279 1.00 30.64 222 VAL A C 1
ATOM 1720 O O . VAL A 1 222 ? 10.511 -40.028 44.191 1.00 30.64 222 VAL A O 1
ATOM 1723 N N . ASN A 1 223 ? 9.922 -37.862 44.173 1.00 31.19 223 ASN A N 1
ATOM 1724 C CA . ASN A 1 223 ? 11.261 -37.243 44.360 1.00 31.19 223 ASN A CA 1
ATOM 1725 C C . ASN A 1 223 ? 11.752 -37.434 45.837 1.00 31.19 223 ASN A C 1
ATOM 1727 O O . ASN A 1 223 ? 10.874 -37.718 46.658 1.00 31.19 223 ASN A O 1
ATOM 1731 N N . PRO A 1 224 ? 13.040 -37.229 46.257 1.00 44.00 224 PRO A N 1
ATOM 1732 C CA . PRO A 1 224 ? 13.993 -36.223 45.731 1.00 44.00 224 PRO A CA 1
ATOM 1733 C C . PRO A 1 224 ? 15.535 -36.532 45.731 1.00 44.00 224 PRO A C 1
ATOM 1735 O O . PRO A 1 224 ? 16.007 -37.428 46.415 1.00 44.00 224 PRO A O 1
ATOM 1738 N N . ILE A 1 225 ? 16.311 -35.656 45.053 1.00 29.11 225 ILE A N 1
ATOM 1739 C CA . ILE A 1 225 ? 17.681 -35.132 45.377 1.00 29.11 225 ILE A CA 1
ATOM 1740 C C . ILE A 1 225 ? 18.884 -36.104 45.594 1.00 29.11 225 ILE A C 1
ATOM 1742 O O . ILE A 1 225 ? 18.932 -36.792 46.606 1.00 29.11 225 ILE A O 1
ATOM 1746 N N . ALA A 1 226 ? 19.947 -35.993 44.754 1.00 28.55 226 ALA A N 1
ATOM 1747 C CA . ALA A 1 226 ? 21.342 -35.616 45.148 1.00 28.55 226 ALA A CA 1
ATOM 1748 C C . ALA A 1 226 ? 22.457 -35.813 44.061 1.00 28.55 226 ALA A C 1
ATOM 1750 O O . ALA A 1 226 ? 22.758 -36.930 43.667 1.00 28.55 226 ALA A O 1
ATOM 1751 N N . LEU A 1 227 ? 23.113 -34.704 43.665 1.00 28.08 227 LEU A N 1
ATOM 1752 C CA . LEU A 1 227 ? 24.552 -34.472 43.330 1.00 28.08 227 LEU A CA 1
ATOM 1753 C C . LEU A 1 227 ? 25.501 -35.602 42.812 1.00 28.08 227 LEU A C 1
ATOM 1755 O O . LEU A 1 227 ? 25.792 -36.530 43.558 1.00 28.08 227 LEU A O 1
ATOM 1759 N N . GLN A 1 228 ? 26.195 -35.377 41.668 1.00 30.05 228 GLN A N 1
ATOM 1760 C CA . GLN A 1 228 ? 27.661 -35.069 41.544 1.00 30.05 228 GLN A CA 1
ATOM 1761 C C . GLN A 1 228 ? 28.264 -35.295 40.118 1.00 30.05 228 GLN A C 1
ATOM 1763 O O . GLN A 1 228 ? 28.008 -36.321 39.504 1.00 30.05 228 GLN A O 1
ATOM 1768 N N . GLY A 1 229 ? 29.189 -34.414 39.677 1.00 28.25 229 GLY A N 1
ATOM 1769 C CA . GLY A 1 229 ? 30.362 -34.775 38.831 1.00 28.25 229 GLY A CA 1
ATOM 1770 C C . GLY A 1 229 ? 30.309 -34.603 37.283 1.00 28.25 229 GLY A C 1
ATOM 1771 O O . GLY A 1 229 ? 29.484 -35.246 36.643 1.00 28.25 229 GLY A O 1
ATOM 1772 N N . PRO A 1 230 ? 31.217 -33.810 36.654 1.00 43.12 230 PRO A N 1
ATOM 1773 C CA . PRO A 1 230 ? 31.360 -33.628 35.185 1.00 43.12 230 PRO A CA 1
ATOM 1774 C C . PRO A 1 230 ? 32.635 -34.339 34.620 1.00 43.12 230 PRO A C 1
ATOM 1776 O O . PRO A 1 230 ? 33.429 -34.805 35.446 1.00 43.12 230 PRO A O 1
ATOM 1779 N N . PRO A 1 231 ? 32.892 -34.472 33.283 1.00 40.12 231 PRO A N 1
ATOM 1780 C CA . PRO A 1 231 ? 33.015 -33.386 32.271 1.00 40.12 231 PRO A CA 1
ATOM 1781 C C . PRO A 1 231 ? 32.420 -33.766 30.868 1.00 40.12 231 PRO A C 1
ATOM 1783 O O . PRO A 1 231 ? 31.685 -34.742 30.789 1.00 40.12 231 PRO A O 1
ATOM 1786 N N . GLN A 1 232 ? 32.615 -33.088 29.716 1.00 26.44 232 GLN A N 1
ATOM 1787 C CA . GLN A 1 232 ? 33.439 -31.917 29.335 1.00 26.44 232 GLN A CA 1
ATOM 1788 C C . GLN A 1 232 ? 32.751 -31.027 28.246 1.00 26.44 232 GLN A C 1
ATOM 1790 O O . GLN A 1 232 ? 31.579 -30.708 28.394 1.00 26.44 232 GLN A O 1
ATOM 1795 N N . TRP A 1 233 ? 33.485 -30.576 27.211 1.00 27.50 233 TRP A N 1
ATOM 1796 C CA . TRP A 1 233 ? 33.185 -29.548 26.180 1.00 27.50 233 TRP A CA 1
ATOM 1797 C C . TRP A 1 233 ? 34.021 -29.856 24.900 1.00 27.50 233 TRP A C 1
ATOM 1799 O O . TRP A 1 233 ? 34.845 -30.773 24.988 1.00 27.50 233 TRP A O 1
ATOM 1809 N N . PRO A 1 234 ? 33.939 -29.121 23.757 1.00 41.69 234 PRO A N 1
ATOM 1810 C CA . PRO A 1 234 ? 33.162 -27.906 23.434 1.00 41.69 234 PRO A CA 1
ATOM 1811 C C . PRO A 1 234 ? 32.289 -28.100 22.148 1.00 41.69 234 PRO A C 1
ATOM 1813 O O . PRO A 1 234 ? 32.052 -29.243 21.775 1.00 41.69 234 PRO A O 1
ATOM 1816 N N . ASN A 1 235 ? 31.763 -27.113 21.397 1.00 27.70 235 ASN A N 1
ATOM 1817 C CA . ASN A 1 235 ? 31.756 -25.636 21.462 1.00 27.70 235 ASN A CA 1
ATOM 1818 C C . ASN A 1 235 ? 30.497 -25.065 20.754 1.00 27.70 235 ASN A C 1
ATOM 1820 O O . ASN A 1 235 ? 30.050 -25.694 19.802 1.00 27.70 235 ASN A O 1
ATOM 1824 N N . SER A 1 236 ? 30.021 -23.869 21.142 1.00 26.19 236 SER A N 1
ATOM 1825 C CA . SER A 1 236 ? 29.333 -22.860 20.293 1.00 26.19 236 SER A CA 1
ATOM 1826 C C . SER A 1 236 ? 28.831 -21.687 21.159 1.00 26.19 236 SER A C 1
ATOM 1828 O O . SER A 1 236 ? 27.880 -21.849 21.914 1.00 26.19 236 SER A O 1
ATOM 1830 N N . ASN A 1 237 ? 29.444 -20.504 21.032 1.00 28.19 237 ASN A N 1
ATOM 1831 C CA . ASN A 1 237 ? 29.160 -19.278 21.804 1.00 28.19 237 ASN A CA 1
ATOM 1832 C C . ASN A 1 237 ? 29.333 -18.048 20.884 1.00 28.19 237 ASN A C 1
ATOM 1834 O O . ASN A 1 237 ? 30.114 -18.149 19.942 1.00 28.19 237 ASN A O 1
ATOM 1838 N N . PHE A 1 238 ? 28.777 -16.847 21.091 1.00 28.55 238 PHE A N 1
ATOM 1839 C CA . PHE A 1 238 ? 27.642 -16.262 21.855 1.00 28.55 238 PHE A CA 1
ATOM 1840 C C . PHE A 1 238 ? 27.475 -14.824 21.252 1.00 28.55 238 PHE A C 1
ATOM 1842 O O . PHE A 1 238 ? 28.296 -14.426 20.427 1.00 28.55 238 PHE A O 1
ATOM 1849 N N . GLY A 1 239 ? 26.504 -13.967 21.571 1.00 27.03 239 GLY A N 1
ATOM 1850 C CA . GLY A 1 239 ? 25.408 -14.038 22.536 1.00 27.03 239 GLY A CA 1
ATOM 1851 C C . GLY A 1 239 ? 24.669 -12.691 22.629 1.00 27.03 239 GLY A C 1
ATOM 1852 O O . GLY A 1 239 ? 24.980 -11.750 21.899 1.00 27.03 239 GLY A O 1
ATOM 1853 N N . THR A 1 240 ? 23.692 -12.612 23.530 1.00 24.34 240 THR A N 1
ATOM 1854 C CA . THR A 1 240 ? 22.978 -11.382 23.920 1.00 24.34 240 THR A CA 1
ATOM 1855 C C . THR A 1 240 ? 23.800 -10.523 24.894 1.00 24.34 240 THR A C 1
ATOM 1857 O O . THR A 1 240 ? 24.835 -10.963 25.395 1.00 24.34 240 THR A O 1
ATOM 1860 N N . PHE A 1 241 ? 23.325 -9.309 25.192 1.00 24.22 241 PHE A N 1
ATOM 1861 C CA . PHE A 1 241 ? 23.870 -8.448 26.245 1.00 24.22 241 PHE A CA 1
ATOM 1862 C C . PHE A 1 241 ? 22.737 -7.954 27.150 1.00 24.22 241 PHE A C 1
ATOM 1864 O O . PHE A 1 241 ? 21.716 -7.510 26.633 1.00 24.22 241 PHE A O 1
ATOM 1871 N N . ASP A 1 242 ? 22.938 -8.029 28.467 1.00 28.67 242 ASP A N 1
ATOM 1872 C CA . ASP A 1 242 ? 22.069 -7.441 29.492 1.00 28.67 242 ASP A CA 1
ATOM 1873 C C . ASP A 1 242 ? 22.889 -7.097 30.758 1.00 28.67 242 ASP A C 1
ATOM 1875 O O . ASP A 1 242 ? 24.049 -7.494 30.896 1.00 28.67 242 ASP A O 1
ATOM 1879 N N . GLU A 1 243 ? 22.286 -6.302 31.638 1.00 30.80 243 GLU A N 1
ATOM 1880 C CA . GLU A 1 243 ? 22.878 -5.419 32.663 1.00 30.80 243 GLU A CA 1
ATOM 1881 C C . GLU A 1 243 ? 23.454 -6.074 33.953 1.00 30.80 243 GLU A C 1
ATOM 1883 O O . GLU A 1 243 ? 22.901 -7.054 34.454 1.00 30.80 243 GLU A O 1
ATOM 1888 N N . MET A 1 244 ? 24.513 -5.477 34.550 1.00 26.22 244 MET A N 1
ATOM 1889 C CA . MET A 1 244 ? 24.793 -5.455 36.013 1.00 26.22 244 MET A CA 1
ATOM 1890 C C . MET A 1 244 ? 25.867 -4.389 36.395 1.00 26.22 244 MET A C 1
ATOM 1892 O O . MET A 1 244 ? 26.623 -3.941 35.535 1.00 26.22 244 MET A O 1
ATOM 1896 N N . ASP A 1 245 ? 25.932 -3.998 37.680 1.00 28.50 245 ASP A N 1
ATOM 1897 C CA . ASP A 1 245 ? 26.421 -2.693 38.202 1.00 28.50 245 ASP A CA 1
ATOM 1898 C C . ASP A 1 245 ? 27.566 -2.770 39.280 1.00 28.50 245 ASP A C 1
ATOM 1900 O O . ASP A 1 245 ? 28.134 -3.846 39.490 1.00 28.50 245 ASP A O 1
ATOM 1904 N N . MET A 1 246 ? 27.837 -1.650 40.001 1.00 28.52 246 MET A N 1
ATOM 1905 C CA . MET A 1 246 ? 28.787 -1.327 41.115 1.00 28.52 246 MET A CA 1
ATOM 1906 C C . MET A 1 246 ? 30.067 -0.577 40.663 1.00 28.52 246 MET A C 1
ATOM 1908 O O . MET A 1 246 ? 30.703 -0.998 39.704 1.00 28.52 246 MET A O 1
ATOM 1912 N N . MET A 1 247 ? 30.598 0.491 41.299 1.00 30.19 247 MET A N 1
ATOM 1913 C CA . MET A 1 247 ? 30.308 1.314 42.514 1.00 30.19 247 MET A CA 1
ATOM 1914 C C . MET A 1 247 ? 30.841 2.772 42.269 1.00 30.19 247 MET A C 1
ATOM 1916 O O . MET A 1 247 ? 31.350 3.025 41.182 1.00 30.19 247 MET A O 1
ATOM 1920 N N . GLY A 1 248 ? 30.799 3.823 43.118 1.00 30.50 248 GLY A N 1
ATOM 1921 C CA . GLY A 1 248 ? 30.710 4.022 44.591 1.00 30.50 248 GLY A CA 1
ATOM 1922 C C . GLY A 1 248 ? 32.065 4.527 45.179 1.00 30.50 248 GLY A C 1
ATOM 1923 O O . GLY A 1 248 ? 33.082 4.150 44.596 1.00 30.50 248 GLY A O 1
ATOM 1924 N N . PRO A 1 249 ? 32.175 5.320 46.291 1.00 45.88 249 PRO A N 1
ATOM 1925 C CA . PRO A 1 249 ? 31.145 5.776 47.256 1.00 45.88 249 PRO A CA 1
ATOM 1926 C C . PRO A 1 249 ? 31.185 7.286 47.688 1.00 45.88 249 PRO A C 1
ATOM 1928 O O . PRO A 1 249 ? 32.220 7.937 47.553 1.00 45.88 249 PRO A O 1
ATOM 1931 N N . SER A 1 250 ? 30.119 7.797 48.343 1.00 30.12 250 SER A N 1
ATOM 1932 C CA . SER A 1 250 ? 30.200 8.655 49.566 1.00 30.12 250 SER A CA 1
ATOM 1933 C C . SER A 1 250 ? 28.840 9.106 50.171 1.00 30.12 250 SER A C 1
ATOM 1935 O O . SER A 1 250 ? 28.027 9.749 49.522 1.00 30.12 250 SER A O 1
ATOM 1937 N N . ASP A 1 251 ? 28.658 8.780 51.458 1.00 26.41 251 ASP A N 1
ATOM 1938 C CA . ASP A 1 251 ? 28.097 9.570 52.577 1.00 26.41 251 ASP A CA 1
ATOM 1939 C C . ASP A 1 251 ? 26.664 10.190 52.656 1.00 26.41 251 ASP A C 1
ATOM 1941 O O . ASP A 1 251 ? 26.284 11.118 51.952 1.00 26.41 251 ASP A O 1
ATOM 1945 N N . PHE A 1 252 ? 26.006 9.792 53.767 1.00 29.17 252 PHE A N 1
ATOM 1946 C CA . PHE A 1 252 ? 25.105 10.532 54.688 1.00 29.17 252 PHE A CA 1
ATOM 1947 C C . PHE A 1 252 ? 23.546 10.492 54.603 1.00 29.17 252 PHE A C 1
ATOM 1949 O O . PHE A 1 252 ? 22.883 11.245 53.901 1.00 29.17 252 PHE A O 1
ATOM 1956 N N . THR A 1 253 ? 22.988 9.725 55.561 1.00 28.00 253 THR A N 1
ATOM 1957 C CA . THR A 1 253 ? 21.756 9.951 56.372 1.00 28.00 253 THR A CA 1
ATOM 1958 C C . THR A 1 253 ? 20.349 9.987 55.747 1.00 28.00 253 THR A C 1
ATOM 1960 O O . THR A 1 253 ? 19.826 11.029 55.373 1.00 28.00 253 THR A O 1
ATOM 1963 N N . SER A 1 254 ? 19.679 8.834 55.860 1.00 26.36 254 SER A N 1
ATOM 1964 C CA . SER A 1 254 ? 18.329 8.616 56.431 1.00 26.36 254 SER A CA 1
ATOM 1965 C C . SER A 1 254 ? 17.400 9.806 56.750 1.00 26.36 254 SER A C 1
ATOM 1967 O O . SER A 1 254 ? 17.727 10.642 57.594 1.00 26.36 254 SER A O 1
ATOM 1969 N N . LEU A 1 255 ? 16.129 9.665 56.355 1.00 27.02 255 LEU A N 1
ATOM 1970 C CA . LEU A 1 255 ? 15.007 9.597 57.311 1.00 27.02 255 LEU A CA 1
ATOM 1971 C C . LEU A 1 255 ? 13.843 8.770 56.721 1.00 27.02 255 LEU A C 1
ATOM 1973 O O . LEU A 1 255 ? 13.728 8.646 55.506 1.00 27.02 255 LEU A O 1
ATOM 1977 N N . SER A 1 256 ? 13.011 8.180 57.581 1.00 25.41 256 SER A N 1
ATOM 1978 C CA . SER A 1 256 ? 11.939 7.232 57.227 1.00 25.41 256 SER A CA 1
ATOM 1979 C C . SER A 1 256 ? 10.560 7.726 57.663 1.00 25.41 256 SER A C 1
ATOM 1981 O O . SER A 1 256 ? 10.467 8.352 58.717 1.00 25.41 256 SER A O 1
ATOM 1983 N N . PHE A 1 257 ? 9.498 7.339 56.949 1.00 24.81 257 PHE A N 1
ATOM 1984 C CA . PHE A 1 257 ? 8.154 7.183 57.525 1.00 24.81 257 PHE A CA 1
ATOM 1985 C C . PHE A 1 257 ? 7.280 6.253 56.663 1.00 24.81 257 PHE A C 1
ATOM 1987 O O . PHE A 1 257 ? 7.180 6.451 55.454 1.00 24.81 257 PHE A O 1
ATOM 1994 N N . ASP A 1 258 ? 6.650 5.262 57.295 1.00 27.39 258 ASP A N 1
ATOM 1995 C CA . ASP A 1 258 ? 5.540 4.475 56.738 1.00 27.39 258 ASP A CA 1
ATOM 1996 C C . ASP A 1 258 ? 4.202 5.226 56.900 1.00 27.39 258 ASP A C 1
ATOM 1998 O O . ASP A 1 258 ? 4.087 6.058 57.797 1.00 27.39 258 ASP A O 1
ATOM 2002 N N . ASP A 1 259 ? 3.165 4.871 56.127 1.00 26.47 259 ASP A N 1
ATOM 2003 C CA . ASP A 1 259 ? 1.953 4.267 56.721 1.00 26.47 259 ASP A CA 1
ATOM 2004 C C . ASP A 1 259 ? 1.072 3.556 55.660 1.00 26.47 259 ASP A C 1
ATOM 2006 O O . ASP A 1 259 ? 1.425 3.482 54.480 1.00 26.47 259 ASP A O 1
ATOM 2010 N N . GLN A 1 260 ? -0.050 2.971 56.093 1.00 27.02 260 GLN A N 1
ATOM 2011 C CA . GLN A 1 260 ? -0.762 1.880 55.424 1.00 27.02 260 GLN A CA 1
ATOM 2012 C C . GLN A 1 260 ? -2.265 2.119 55.110 1.00 27.02 260 GLN A C 1
ATOM 2014 O O . GLN A 1 260 ? -2.934 2.970 55.686 1.00 27.02 260 GLN A O 1
ATOM 2019 N N . LEU A 1 261 ? -2.802 1.182 54.304 1.00 26.31 261 LEU A N 1
ATOM 2020 C CA . LEU A 1 261 ? -4.137 0.542 54.403 1.00 26.31 261 LEU A CA 1
ATOM 2021 C C . LEU A 1 261 ? -5.430 1.180 53.814 1.00 26.31 261 LEU A C 1
ATOM 2023 O O . LEU A 1 261 ? -5.862 2.275 54.148 1.00 26.31 261 LEU A O 1
ATOM 2027 N N . SER A 1 262 ? -6.157 0.284 53.120 1.00 25.20 262 SER A N 1
ATOM 2028 C CA . SER A 1 262 ? -7.620 0.040 53.166 1.00 25.20 262 SER A CA 1
ATOM 2029 C C . SER A 1 262 ? -8.628 0.766 52.253 1.00 25.20 262 SER A C 1
ATOM 2031 O O . SER A 1 262 ? -8.810 1.977 52.266 1.00 25.20 262 SER A O 1
ATOM 2033 N N . SER A 1 263 ? -9.444 -0.067 51.588 1.00 27.64 263 SER A N 1
ATOM 2034 C CA . SER A 1 263 ? -10.840 0.193 51.170 1.00 27.64 263 SER A CA 1
ATOM 2035 C C . SER A 1 263 ? -11.813 -0.565 52.102 1.00 27.64 263 SER A C 1
ATOM 2037 O O . SER A 1 263 ? -11.349 -1.425 52.856 1.00 27.64 263 SER A O 1
ATOM 2039 N N . PRO A 1 264 ? -13.146 -0.321 52.069 1.00 36.53 264 PRO A N 1
ATOM 2040 C CA . PRO A 1 264 ? -14.028 -1.319 51.423 1.00 36.53 264 PRO A CA 1
ATOM 2041 C C . PRO A 1 264 ? -15.356 -0.793 50.793 1.00 36.53 264 PRO A C 1
ATOM 2043 O O . PRO A 1 264 ? -15.665 0.393 50.806 1.00 36.53 264 PRO A O 1
ATOM 2046 N N . MET A 1 265 ? -16.128 -1.732 50.220 1.00 24.53 265 MET A N 1
ATOM 2047 C CA . MET A 1 265 ? -17.350 -1.598 49.387 1.00 24.53 265 MET A CA 1
ATOM 2048 C C . MET A 1 265 ? -18.653 -1.131 50.081 1.00 24.53 265 MET A C 1
ATOM 2050 O O . MET A 1 265 ? -18.788 -1.332 51.278 1.00 24.53 265 MET A O 1
ATOM 2054 N N . PHE A 1 266 ? -19.662 -0.706 49.286 1.00 26.91 266 PHE A N 1
ATOM 2055 C CA . PHE A 1 266 ? -21.115 -1.084 49.304 1.00 26.91 266 PHE A CA 1
ATOM 2056 C C . PHE A 1 266 ? -21.784 -0.411 48.054 1.00 26.91 266 PHE A C 1
ATOM 2058 O O . PHE A 1 266 ? -21.632 0.793 47.909 1.00 26.91 266 PHE A O 1
ATOM 2065 N N . ASN A 1 267 ? -22.324 -1.060 46.998 1.00 23.73 267 ASN A N 1
ATOM 2066 C CA . ASN A 1 267 ? -23.443 -2.023 46.799 1.00 23.73 267 ASN A CA 1
ATOM 2067 C C . ASN A 1 267 ? -24.838 -1.355 46.540 1.00 23.73 267 ASN A C 1
ATOM 2069 O O . ASN A 1 267 ? -25.140 -0.351 47.174 1.00 23.73 267 ASN A O 1
ATOM 2073 N N . ARG A 1 268 ? -25.696 -1.985 45.693 1.00 26.53 268 ARG A N 1
ATOM 2074 C CA . ARG A 1 268 ? -27.083 -1.634 45.224 1.00 26.53 268 ARG A CA 1
ATOM 2075 C C . ARG A 1 268 ? -27.215 -0.594 44.084 1.00 26.53 268 ARG A C 1
ATOM 2077 O O . ARG A 1 268 ? -26.428 0.335 44.031 1.00 26.53 268 ARG A O 1
ATOM 2084 N N . GLN A 1 269 ? -28.224 -0.635 43.187 1.00 25.02 269 GLN A N 1
ATOM 2085 C CA . GLN A 1 269 ? -29.064 -1.735 42.634 1.00 25.02 269 GLN A CA 1
ATOM 2086 C C . GLN A 1 269 ? -29.766 -1.270 41.322 1.00 25.02 269 GLN A C 1
ATOM 2088 O O . GLN A 1 269 ? -29.920 -0.072 41.105 1.00 25.02 269 GLN A O 1
ATOM 2093 N N . ILE A 1 270 ? -30.231 -2.202 40.476 1.00 27.64 270 ILE A N 1
ATOM 2094 C CA . ILE A 1 270 ? -30.958 -1.948 39.205 1.00 27.64 270 ILE A CA 1
ATOM 2095 C C . ILE A 1 270 ? -32.484 -2.085 39.402 1.00 27.64 270 ILE A C 1
ATOM 2097 O O . ILE A 1 270 ? -32.902 -2.961 40.163 1.00 27.64 270 ILE A O 1
ATOM 2101 N N . PRO A 1 271 ? -33.321 -1.344 38.647 1.00 28.27 271 PRO A N 1
ATOM 2102 C CA . PRO A 1 271 ? -34.637 -1.819 38.217 1.00 28.27 271 PRO A CA 1
ATOM 2103 C C . PRO A 1 271 ? -34.722 -2.011 36.687 1.00 28.27 271 PRO A C 1
ATOM 2105 O O . PRO A 1 271 ? -34.317 -1.155 35.904 1.00 28.27 271 PRO A O 1
ATOM 2108 N N . ILE A 1 272 ? -35.277 -3.150 36.269 1.00 26.95 272 ILE A N 1
ATOM 2109 C CA . ILE A 1 272 ? -35.596 -3.478 34.869 1.00 26.95 272 ILE A CA 1
ATOM 2110 C C . ILE A 1 272 ? -36.984 -2.920 34.533 1.00 26.95 272 ILE A C 1
ATOM 2112 O O . ILE A 1 272 ? -37.869 -2.934 35.385 1.00 26.95 272 ILE A O 1
ATOM 2116 N N . ASN A 1 273 ? -37.213 -2.532 33.276 1.00 24.42 273 ASN A N 1
ATOM 2117 C CA . ASN A 1 273 ? -38.560 -2.518 32.706 1.00 24.42 273 ASN A CA 1
ATOM 2118 C C . ASN A 1 273 ? -38.544 -3.151 31.311 1.00 24.42 273 ASN A C 1
ATOM 2120 O O . ASN A 1 273 ? -37.638 -2.902 30.519 1.00 24.42 273 ASN A O 1
ATOM 2124 N N . CYS A 1 274 ? -39.538 -3.989 31.028 1.00 22.55 274 CYS A N 1
ATOM 2125 C CA . CYS A 1 274 ? -39.676 -4.727 29.777 1.00 22.55 274 CYS A CA 1
ATOM 2126 C C . CYS A 1 274 ? -41.078 -4.483 29.216 1.00 22.55 274 CYS A C 1
ATOM 2128 O O . CYS A 1 274 ? -42.061 -4.643 29.938 1.00 22.55 274 CYS A O 1
ATOM 2130 N N . VAL A 1 275 ? -41.171 -4.117 27.937 1.00 26.34 275 VAL A N 1
ATOM 2131 C CA . VAL A 1 275 ? -42.438 -4.065 27.199 1.00 26.34 275 VAL A CA 1
ATOM 2132 C C . VAL A 1 275 ? -42.218 -4.712 25.840 1.00 26.34 275 VAL A C 1
ATOM 2134 O O . VAL A 1 275 ? -41.329 -4.317 25.090 1.00 26.34 275 VAL A O 1
ATOM 2137 N N . THR A 1 276 ? -43.027 -5.718 25.530 1.00 24.00 276 THR A N 1
ATOM 2138 C CA . THR A 1 276 ? -43.039 -6.404 24.240 1.00 24.00 276 THR A CA 1
ATOM 2139 C C . THR A 1 276 ? -44.089 -5.791 23.319 1.00 24.00 276 THR A C 1
ATOM 2141 O O . THR A 1 276 ? -45.228 -5.565 23.716 1.00 24.00 276 THR A O 1
ATOM 2144 N N . SER A 1 277 ? -43.732 -5.571 22.057 1.00 24.84 277 SER A N 1
ATOM 2145 C CA . SER A 1 277 ? -44.678 -5.580 20.934 1.00 24.84 277 SER A CA 1
ATOM 2146 C C . SER A 1 277 ? -43.903 -5.757 19.628 1.00 24.84 277 SER A C 1
ATOM 2148 O O . SER A 1 277 ? -42.745 -5.358 19.530 1.00 24.84 277 SER A O 1
ATOM 2150 N N . ALA A 1 278 ? -44.519 -6.410 18.645 1.00 24.09 278 ALA A N 1
ATOM 2151 C CA . ALA A 1 278 ? -43.919 -6.669 17.343 1.00 24.09 278 ALA A CA 1
ATOM 2152 C C . ALA A 1 278 ? -44.978 -6.506 16.253 1.00 24.09 278 ALA A C 1
ATOM 2154 O O . ALA A 1 278 ? -46.049 -7.101 16.365 1.00 24.09 278 ALA A O 1
ATOM 2155 N N . SER A 1 279 ? -44.665 -5.765 15.186 1.00 24.56 279 SER A N 1
ATOM 2156 C CA . SER A 1 279 ? -45.408 -5.841 13.923 1.00 24.56 279 SER A CA 1
ATOM 2157 C C . SER A 1 279 ? -44.704 -5.127 12.760 1.00 24.56 279 SER A C 1
ATOM 2159 O O . SER A 1 279 ? -44.690 -3.903 12.713 1.00 24.56 279 SER A O 1
ATOM 2161 N N . PHE A 1 280 ? -44.291 -5.931 11.777 1.00 24.69 280 PHE A N 1
ATOM 2162 C CA . PHE A 1 280 ? -44.275 -5.631 10.337 1.00 24.69 280 PHE A CA 1
ATOM 2163 C C . PHE A 1 280 ? -43.351 -4.546 9.742 1.00 24.69 280 PHE A C 1
ATOM 2165 O O . PHE A 1 280 ? -42.717 -3.752 10.425 1.00 24.69 280 PHE A O 1
ATOM 2172 N N . MET A 1 281 ? -43.229 -4.632 8.412 1.00 26.89 281 MET A N 1
ATOM 2173 C CA . MET A 1 281 ? -42.294 -3.906 7.547 1.00 26.89 281 MET A CA 1
ATOM 2174 C C . MET A 1 281 ? -42.877 -2.589 7.009 1.00 26.89 281 MET A C 1
ATOM 2176 O O . MET A 1 281 ? -44.061 -2.535 6.682 1.00 26.89 281 MET A O 1
ATOM 2180 N N . ASP A 1 282 ? -42.006 -1.621 6.718 1.00 22.42 282 ASP A N 1
ATOM 2181 C CA . ASP A 1 282 ? -41.971 -0.985 5.391 1.00 22.42 282 ASP A CA 1
ATOM 2182 C C . ASP A 1 282 ? -40.496 -0.875 4.963 1.00 22.42 282 ASP A C 1
ATOM 2184 O O . ASP A 1 282 ? -39.618 -0.667 5.802 1.00 22.42 282 ASP A O 1
ATOM 2188 N N . THR A 1 283 ? -40.205 -1.070 3.679 1.00 30.94 283 THR A N 1
ATOM 2189 C CA . THR A 1 283 ? -38.838 -1.058 3.135 1.00 30.94 283 THR A CA 1
ATOM 2190 C C . THR A 1 283 ? -38.680 0.111 2.179 1.00 30.94 283 THR A C 1
ATOM 2192 O O . THR A 1 283 ? -39.108 0.029 1.023 1.00 30.94 283 THR A O 1
ATOM 2195 N N . LYS A 1 284 ? -38.020 1.184 2.625 1.00 25.31 284 LYS A N 1
ATOM 2196 C CA . LYS A 1 284 ? -37.585 2.269 1.740 1.00 25.31 284 LYS A CA 1
ATOM 2197 C C . LYS A 1 284 ? -36.092 2.515 1.854 1.00 25.31 284 LYS A C 1
ATOM 2199 O O . LYS A 1 284 ? -35.561 2.795 2.914 1.00 25.31 284 LYS A O 1
ATOM 2204 N N . SER A 1 285 ? -35.470 2.380 0.692 1.00 28.92 285 SER A N 1
ATOM 2205 C CA . SER A 1 285 ? -34.106 2.758 0.362 1.00 28.92 285 SER A CA 1
ATOM 2206 C C . SER A 1 285 ? -33.831 4.225 0.711 1.00 28.92 285 SER A C 1
ATOM 2208 O O . SER A 1 285 ? -34.174 5.108 -0.078 1.00 28.92 285 SER A O 1
ATOM 2210 N N . ASP A 1 286 ? -33.138 4.471 1.818 1.00 28.77 286 ASP A N 1
ATOM 2211 C CA . ASP A 1 286 ? -32.463 5.746 2.053 1.00 28.77 286 ASP A CA 1
ATOM 2212 C C . ASP A 1 286 ? -31.179 5.797 1.208 1.00 28.77 286 ASP A C 1
ATOM 2214 O O . ASP A 1 286 ? -30.191 5.120 1.489 1.00 28.77 286 ASP A O 1
ATOM 2218 N N . TYR A 1 287 ? -31.210 6.580 0.126 1.00 32.94 287 TYR A N 1
ATOM 2219 C CA . TYR A 1 287 ? -30.007 6.977 -0.609 1.00 32.94 287 TYR A CA 1
ATOM 2220 C C . TYR A 1 287 ? -29.415 8.212 0.081 1.00 32.94 287 TYR A C 1
ATOM 2222 O O . TYR A 1 287 ? -29.899 9.325 -0.130 1.00 32.94 287 TYR A O 1
ATOM 2230 N N . GLU A 1 288 ? -28.384 8.024 0.905 1.00 40.25 288 GLU A N 1
ATOM 2231 C CA . GLU A 1 288 ? -27.607 9.144 1.450 1.00 40.25 288 GLU A CA 1
ATOM 2232 C C . GLU A 1 288 ? -26.835 9.865 0.328 1.00 40.25 288 GLU A C 1
ATOM 2234 O O . GLU A 1 288 ? -26.347 9.241 -0.619 1.00 40.25 288 GLU A O 1
ATOM 2239 N N . ASP A 1 289 ? -26.735 11.196 0.414 1.00 46.59 289 ASP A N 1
ATOM 2240 C CA . ASP A 1 289 ? -26.078 12.010 -0.611 1.00 46.59 289 ASP A CA 1
ATOM 2241 C C . ASP A 1 289 ? -24.552 11.845 -0.533 1.00 46.59 289 ASP A C 1
ATOM 2243 O O . ASP A 1 289 ? -23.901 12.268 0.424 1.00 46.59 289 ASP A O 1
ATOM 2247 N N . PHE A 1 290 ? -23.970 11.251 -1.578 1.00 48.31 290 PHE A N 1
ATOM 2248 C CA . PHE A 1 290 ? -22.536 10.979 -1.705 1.00 48.31 290 PHE A CA 1
ATOM 2249 C C . PHE A 1 290 ? -21.647 12.212 -1.461 1.00 48.31 290 PHE A C 1
ATOM 2251 O O . PHE A 1 290 ? -20.526 12.079 -0.965 1.00 48.31 290 PHE A O 1
ATOM 2258 N N . ASN A 1 291 ? -22.153 13.418 -1.746 1.00 52.06 291 ASN A N 1
ATOM 2259 C CA . ASN A 1 291 ? -21.432 14.675 -1.529 1.00 52.06 291 ASN A CA 1
ATOM 2260 C C . ASN A 1 291 ? -21.174 14.989 -0.040 1.00 52.06 291 ASN A C 1
ATOM 2262 O O . ASN A 1 291 ? -20.367 15.867 0.259 1.00 52.06 291 ASN A O 1
ATOM 2266 N N . GLN A 1 292 ? -21.822 14.289 0.899 1.00 54.66 292 GLN A N 1
ATOM 2267 C CA . GLN A 1 292 ? -21.576 14.432 2.338 1.00 54.66 292 GLN A CA 1
ATOM 2268 C C . GLN A 1 292 ? -20.335 13.655 2.823 1.00 54.66 292 GLN A C 1
ATOM 2270 O O . GLN A 1 292 ? -19.746 14.014 3.841 1.00 54.66 292 GLN A O 1
ATOM 2275 N N . PHE A 1 293 ? -19.907 12.613 2.101 1.00 54.69 293 PHE A N 1
ATOM 2276 C CA . PHE A 1 293 ? -18.806 11.730 2.520 1.00 54.69 293 PHE A CA 1
ATOM 2277 C C . PHE A 1 293 ? -17.421 12.160 2.029 1.00 54.69 293 PHE A C 1
ATOM 2279 O O . PHE A 1 293 ? -16.421 11.563 2.440 1.00 54.69 293 PHE A O 1
ATOM 2286 N N . LEU A 1 294 ? -17.364 13.137 1.118 1.00 53.94 294 LEU A N 1
ATOM 2287 C CA . LEU A 1 294 ? -16.172 13.482 0.347 1.00 53.94 294 LEU A CA 1
ATOM 2288 C C . LEU A 1 294 ? -16.027 14.993 0.172 1.00 53.94 294 LEU A C 1
ATOM 2290 O O . LEU A 1 294 ? -16.953 15.672 -0.261 1.00 53.94 294 LEU A O 1
ATOM 2294 N N . ASN A 1 295 ? -14.821 15.508 0.411 1.00 52.97 295 ASN A N 1
ATOM 2295 C CA . ASN A 1 295 ? -14.463 16.900 0.151 1.00 52.97 295 ASN A CA 1
ATOM 2296 C C . ASN A 1 295 ? -13.687 17.025 -1.180 1.00 52.97 295 ASN A C 1
ATOM 2298 O O . ASN A 1 295 ? -12.493 16.721 -1.209 1.00 52.97 295 ASN A O 1
ATOM 2302 N N . PRO A 1 296 ? -14.303 17.499 -2.282 1.00 43.16 296 PRO A N 1
ATOM 2303 C CA . PRO A 1 296 ? -13.661 17.588 -3.596 1.00 43.16 296 PRO A CA 1
ATOM 2304 C C . PRO A 1 296 ? -12.806 18.859 -3.790 1.00 43.16 296 PRO A C 1
ATOM 2306 O O . PRO A 1 296 ? -12.599 19.276 -4.927 1.00 43.16 296 PRO A O 1
ATOM 2309 N N . ASN A 1 297 ? -12.330 19.505 -2.715 1.00 39.09 297 ASN A N 1
ATOM 2310 C CA . ASN A 1 297 ? -11.571 20.763 -2.778 1.00 39.09 297 ASN A CA 1
ATOM 2311 C C . ASN A 1 297 ? -10.049 20.566 -2.598 1.00 39.09 297 ASN A C 1
ATOM 2313 O O . ASN A 1 297 ? -9.554 20.691 -1.475 1.00 39.09 297 ASN A O 1
ATOM 2317 N N . PRO A 1 298 ? -9.265 20.348 -3.673 1.00 37.62 298 PRO A N 1
ATOM 2318 C CA . PRO A 1 298 ? -7.841 20.664 -3.655 1.00 37.62 298 PRO A CA 1
ATOM 2319 C C . PRO A 1 298 ? -7.653 22.192 -3.633 1.00 37.62 298 PRO A C 1
ATOM 2321 O O . PRO A 1 298 ? -8.310 22.925 -4.373 1.00 37.62 298 PRO A O 1
ATOM 2324 N N . THR A 1 299 ? -6.760 22.683 -2.775 1.00 35.66 299 THR A N 1
ATOM 2325 C CA . THR A 1 299 ? -6.566 24.119 -2.506 1.00 35.66 299 THR A CA 1
ATOM 2326 C C . THR A 1 299 ? -6.095 24.913 -3.738 1.00 35.66 299 THR A C 1
ATOM 2328 O O . THR A 1 299 ? -5.364 24.401 -4.586 1.00 35.66 299 THR A O 1
ATOM 2331 N N . GLU A 1 300 ? -6.481 26.191 -3.832 1.00 33.59 300 GLU A N 1
ATOM 2332 C CA . GLU A 1 300 ? -6.238 27.053 -5.001 1.00 33.59 300 GLU A CA 1
ATOM 2333 C C . GLU A 1 300 ? -4.748 27.215 -5.378 1.00 33.59 300 GLU A C 1
ATOM 2335 O O . GLU A 1 300 ? -3.972 27.878 -4.684 1.00 33.59 300 GLU A O 1
ATOM 2340 N N . ILE A 1 301 ? -4.357 26.709 -6.554 1.00 32.94 301 ILE A N 1
ATOM 2341 C CA . ILE A 1 301 ? -3.009 26.906 -7.114 1.00 32.94 301 ILE A CA 1
ATOM 2342 C C . ILE A 1 301 ? -2.888 28.318 -7.716 1.00 32.94 301 ILE A C 1
ATOM 2344 O O . ILE A 1 301 ? -3.028 28.525 -8.924 1.00 32.94 301 ILE A O 1
ATOM 2348 N N . THR A 1 302 ? -2.588 29.309 -6.874 1.00 28.41 302 THR A N 1
ATOM 2349 C CA . THR A 1 302 ? -2.279 30.677 -7.326 1.00 28.41 302 THR A CA 1
ATOM 2350 C C . THR A 1 302 ? -0.822 30.786 -7.788 1.00 28.41 302 THR A C 1
ATOM 2352 O O . THR A 1 302 ? 0.110 30.733 -6.986 1.00 28.41 302 THR A O 1
ATOM 2355 N N . SER A 1 303 ? -0.598 30.985 -9.090 1.00 26.16 303 SER A N 1
ATOM 2356 C CA . SER A 1 303 ? 0.748 31.195 -9.643 1.00 26.16 303 SER A CA 1
ATOM 2357 C C . SER A 1 303 ? 1.302 32.583 -9.295 1.00 26.16 303 SER A C 1
ATOM 2359 O O . SER A 1 303 ? 0.677 33.594 -9.615 1.00 26.16 303 SER A O 1
ATOM 2361 N N . MET A 1 304 ? 2.497 32.645 -8.704 1.00 27.06 304 MET A N 1
ATOM 2362 C CA . MET A 1 304 ? 3.139 33.908 -8.321 1.00 27.06 304 MET A CA 1
ATOM 2363 C C . MET A 1 304 ? 3.662 34.760 -9.497 1.00 27.06 304 MET A C 1
ATOM 2365 O O . MET A 1 304 ? 4.044 34.244 -10.547 1.00 27.06 304 MET A O 1
ATOM 2369 N N . TYR A 1 305 ? 3.806 36.058 -9.179 1.00 26.08 305 TYR A N 1
ATOM 2370 C CA . TYR A 1 305 ? 4.600 37.132 -9.808 1.00 26.08 305 TYR A CA 1
ATOM 2371 C C . TYR A 1 305 ? 3.892 38.101 -10.785 1.00 26.08 305 TYR A C 1
ATOM 2373 O O . TYR A 1 305 ? 3.315 37.646 -11.771 1.00 26.08 305 TYR A O 1
ATOM 2381 N N . PRO A 1 306 ? 4.096 39.438 -10.651 1.00 37.97 306 PRO A N 1
ATOM 2382 C CA . PRO A 1 306 ? 4.595 40.205 -9.494 1.00 37.97 306 PRO A CA 1
ATOM 2383 C C . PRO A 1 306 ? 3.696 41.397 -9.071 1.00 37.97 306 PRO A C 1
ATOM 2385 O O . PRO A 1 306 ? 2.728 41.755 -9.733 1.00 37.97 306 PRO A O 1
ATOM 2388 N N . CYS A 1 307 ? 4.051 42.017 -7.940 1.00 25.19 307 CYS A N 1
ATOM 2389 C CA . CYS A 1 307 ? 3.382 43.173 -7.319 1.00 25.19 307 CYS A CA 1
ATOM 2390 C C . CYS A 1 307 ? 3.472 44.469 -8.161 1.00 25.19 307 CYS A C 1
ATOM 2392 O O . CYS A 1 307 ? 4.460 44.659 -8.878 1.00 25.19 307 CYS A O 1
ATOM 2394 N N . PRO A 1 308 ? 2.502 45.396 -8.014 1.00 31.98 308 PRO A N 1
ATOM 2395 C CA . PRO A 1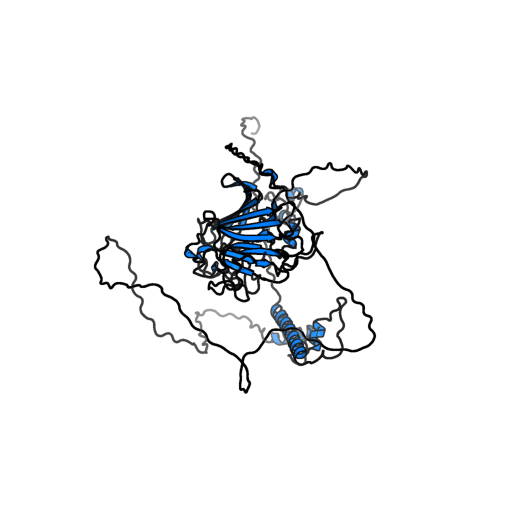 308 ? 2.895 46.732 -7.539 1.00 31.98 308 PRO A CA 1
ATOM 2396 C C . PRO A 1 308 ? 1.964 47.384 -6.481 1.00 31.98 308 PRO A C 1
ATOM 2398 O O . PRO A 1 308 ? 0.745 47.373 -6.598 1.00 31.98 308 PRO A O 1
ATOM 2401 N N . THR A 1 309 ? 2.602 48.043 -5.501 1.00 28.17 309 THR A N 1
ATOM 2402 C CA . THR A 1 309 ? 2.176 49.265 -4.763 1.00 28.17 309 THR A CA 1
ATOM 2403 C C . THR A 1 309 ? 0.763 49.380 -4.146 1.00 28.17 309 THR A C 1
ATOM 2405 O O . THR A 1 309 ? -0.190 49.759 -4.815 1.00 28.17 309 THR A O 1
ATOM 2408 N N . SER A 1 310 ? 0.711 49.223 -2.814 1.00 29.70 310 SER A N 1
ATOM 2409 C CA . SER A 1 310 ? 0.022 50.081 -1.813 1.00 29.70 310 SER A CA 1
ATOM 2410 C C . SER A 1 310 ? -1.252 50.880 -2.174 1.00 29.70 310 SER A C 1
ATOM 2412 O O . SER A 1 310 ? -1.153 51.859 -2.908 1.00 29.70 310 SER A O 1
ATOM 2414 N N . ASP A 1 311 ? -2.342 50.679 -1.409 1.00 27.45 311 ASP A N 1
ATOM 2415 C CA . ASP A 1 311 ? -2.735 51.666 -0.374 1.00 27.45 311 ASP A CA 1
ATOM 2416 C C . ASP A 1 311 ? -3.678 51.104 0.734 1.00 27.45 311 ASP A C 1
ATOM 2418 O O . ASP A 1 311 ? -4.136 49.966 0.691 1.00 27.45 311 ASP A O 1
ATOM 2422 N N . LYS A 1 312 ? -3.872 51.930 1.768 1.00 28.38 312 LYS A N 1
ATOM 2423 C CA . LYS A 1 312 ? -4.435 51.759 3.131 1.00 28.38 312 LYS A CA 1
ATOM 2424 C C . LYS A 1 312 ? -5.891 51.251 3.355 1.00 28.38 312 LYS A C 1
ATOM 2426 O O . LYS A 1 312 ? -6.789 51.575 2.590 1.00 28.38 312 LYS A O 1
ATOM 2431 N N . ILE A 1 313 ? -6.110 50.766 4.604 1.00 28.73 313 ILE A N 1
ATOM 2432 C CA . ILE A 1 313 ? -7.313 50.930 5.494 1.00 28.73 313 ILE A CA 1
ATOM 2433 C C . ILE A 1 313 ? -8.580 50.064 5.212 1.00 28.73 313 ILE A C 1
ATOM 2435 O O . ILE A 1 313 ? -9.010 50.003 4.066 1.00 28.73 313 ILE A O 1
ATOM 2439 N N . PRO A 1 314 ? -9.311 49.528 6.235 1.00 35.00 314 PRO A N 1
ATOM 2440 C CA . PRO A 1 314 ? -8.951 49.161 7.623 1.00 35.00 314 PRO A CA 1
ATOM 2441 C C . PRO A 1 314 ? -9.443 47.751 8.077 1.00 35.00 314 PRO A C 1
ATOM 2443 O O . PRO A 1 314 ? -10.182 47.058 7.383 1.00 35.00 314 PRO A O 1
ATOM 2446 N N . ASN A 1 315 ? -9.126 47.365 9.321 1.00 32.84 315 ASN A N 1
ATOM 2447 C CA . ASN A 1 315 ? -9.722 46.201 9.999 1.00 32.84 315 ASN A CA 1
ATOM 2448 C C . ASN A 1 315 ? -11.246 46.331 10.217 1.00 32.84 315 ASN A C 1
ATOM 2450 O O . ASN A 1 315 ? -11.718 47.333 10.757 1.00 32.84 315 ASN A O 1
ATOM 2454 N N . LYS A 1 316 ? -11.989 45.243 9.969 1.00 28.12 316 LYS A N 1
ATOM 2455 C CA . LYS A 1 316 ? -13.268 44.940 10.638 1.00 28.12 316 LYS A CA 1
ATOM 2456 C C . LYS A 1 316 ? -13.304 43.471 11.054 1.00 28.12 316 LYS A C 1
ATOM 2458 O O . LYS A 1 316 ? -13.334 42.584 10.208 1.00 28.12 316 LYS A O 1
ATOM 2463 N N . ILE A 1 317 ? -13.347 43.224 12.363 1.00 40.00 317 ILE A N 1
ATOM 2464 C CA . ILE A 1 317 ? -13.525 41.882 12.930 1.00 40.00 317 ILE A CA 1
ATOM 2465 C C . ILE A 1 317 ? -15.005 41.504 12.797 1.00 40.00 317 ILE A C 1
ATOM 2467 O O . ILE A 1 317 ? -15.824 41.815 13.662 1.00 40.00 317 ILE A O 1
ATOM 2471 N N . GLY A 1 318 ? -15.358 40.859 11.687 1.00 27.81 318 GLY A N 1
ATOM 2472 C CA . GLY A 1 318 ? -16.618 40.133 11.562 1.00 27.81 318 GLY A CA 1
ATOM 2473 C C . GLY A 1 318 ? -16.470 38.751 12.191 1.00 27.81 318 GLY A C 1
ATOM 2474 O O . GLY A 1 318 ? -15.602 37.984 11.776 1.00 27.81 318 GLY A O 1
ATOM 2475 N N . ARG A 1 319 ? -17.310 38.413 13.178 1.00 33.28 319 ARG A N 1
ATOM 2476 C CA . ARG A 1 319 ? -17.437 37.017 13.623 1.00 33.28 319 ARG A CA 1
ATOM 2477 C C . ARG A 1 319 ? -17.931 36.191 12.432 1.00 33.28 319 ARG A C 1
ATOM 2479 O O . ARG A 1 319 ? -18.936 36.565 11.826 1.00 33.28 319 ARG A O 1
ATOM 2486 N N . ARG A 1 320 ? -17.259 35.083 12.103 1.00 28.31 320 ARG A N 1
ATOM 2487 C CA . ARG A 1 320 ? -17.883 34.056 11.256 1.00 28.31 320 ARG A CA 1
ATOM 2488 C C . ARG A 1 320 ? -19.099 33.498 12.015 1.00 28.31 320 ARG A C 1
ATOM 2490 O O . ARG A 1 320 ? -18.992 33.340 13.231 1.00 28.31 320 ARG A O 1
ATOM 2497 N N . PRO A 1 321 ? -20.238 33.241 11.353 1.00 31.88 321 PRO A N 1
ATOM 2498 C CA . PRO A 1 321 ? -21.301 32.451 11.958 1.00 31.88 321 PRO A CA 1
ATOM 2499 C C . PRO A 1 321 ? -20.822 31.006 12.134 1.00 31.88 321 PRO A C 1
ATOM 2501 O O . PRO A 1 321 ? -20.083 30.498 11.286 1.00 31.88 321 PRO A O 1
ATOM 2504 N N . ASP A 1 322 ? -21.270 30.345 13.200 1.00 32.44 322 ASP A N 1
ATOM 2505 C CA . ASP A 1 322 ? -21.051 28.913 13.402 1.00 32.44 322 ASP A CA 1
ATOM 2506 C C . ASP A 1 322 ? -21.871 28.114 12.382 1.00 32.44 322 ASP A C 1
ATOM 2508 O O . ASP A 1 322 ? -23.034 27.775 12.596 1.00 32.44 322 ASP A O 1
ATOM 2512 N N . ILE A 1 323 ? -21.251 27.827 11.239 1.00 31.62 323 ILE A N 1
ATOM 2513 C CA . ILE A 1 323 ? -21.711 26.793 10.318 1.00 31.62 323 ILE A CA 1
ATOM 2514 C C . ILE A 1 323 ? -21.014 25.508 10.754 1.00 31.62 323 ILE A C 1
ATOM 2516 O O . ILE A 1 323 ? -19.826 25.330 10.490 1.00 31.62 323 ILE A O 1
ATOM 2520 N N . MET A 1 324 ? -21.752 24.609 11.407 1.00 35.72 324 MET A N 1
ATOM 2521 C CA . MET A 1 324 ? -21.316 23.222 11.577 1.00 35.72 324 MET A CA 1
ATOM 2522 C C . MET A 1 324 ? -21.395 22.510 10.223 1.00 35.72 324 MET A C 1
ATOM 2524 O O . MET A 1 324 ? -22.350 21.796 9.926 1.00 35.72 324 MET A O 1
ATOM 2528 N N . SER A 1 325 ? -20.395 22.748 9.375 1.00 37.62 325 SER A N 1
ATOM 2529 C CA . SER A 1 325 ? -20.125 21.904 8.216 1.00 37.62 325 SER A CA 1
ATOM 2530 C C . SER A 1 325 ? -19.770 20.511 8.722 1.00 37.62 325 SER A C 1
ATOM 2532 O O . SER A 1 325 ? -18.801 20.377 9.472 1.00 37.62 325 SER A O 1
ATOM 2534 N N . GLY A 1 326 ? -20.535 19.493 8.323 1.00 41.66 326 GLY A N 1
ATOM 2535 C CA . GLY A 1 326 ? -20.167 18.106 8.593 1.00 41.66 326 GLY A CA 1
ATOM 2536 C C . GLY A 1 326 ? -18.773 17.828 8.035 1.00 41.66 326 GLY A C 1
ATOM 2537 O O . GLY A 1 326 ? -18.499 18.144 6.877 1.00 41.66 326 GLY A O 1
ATOM 2538 N N . GLU A 1 327 ? -17.879 17.298 8.867 1.00 61.31 327 GLU A N 1
ATOM 2539 C CA . GLU A 1 327 ? -16.565 16.878 8.393 1.00 61.31 327 GLU A CA 1
ATOM 2540 C C . GLU A 1 327 ? -16.721 15.645 7.500 1.00 61.31 327 GLU A C 1
ATOM 2542 O O . GLU A 1 327 ? -17.372 14.670 7.876 1.00 61.31 327 GLU A O 1
ATOM 2547 N N . SER A 1 328 ? -16.102 15.706 6.323 1.00 82.75 328 SER A N 1
ATOM 2548 C CA . SER A 1 328 ? -16.008 14.598 5.375 1.00 82.75 328 SER A CA 1
ATOM 2549 C C . SER A 1 328 ? -15.416 13.362 6.056 1.00 82.75 328 SER A C 1
ATOM 2551 O O . SER A 1 328 ? -14.347 13.454 6.662 1.00 82.75 328 SER A O 1
ATOM 2553 N N . GLU A 1 329 ? -16.070 12.201 5.952 1.00 93.88 329 GLU A N 1
ATOM 2554 C CA . GLU A 1 329 ? -15.540 10.970 6.561 1.00 93.88 329 GLU A CA 1
ATOM 2555 C C . GLU A 1 329 ? -14.243 10.499 5.896 1.00 93.88 329 GLU A C 1
ATOM 2557 O O . GLU A 1 329 ? -13.436 9.831 6.540 1.00 93.88 329 GLU A O 1
ATOM 2562 N N . PHE A 1 330 ? -14.003 10.889 4.642 1.00 97.12 330 PHE A N 1
ATOM 2563 C CA . PHE A 1 330 ? -12.762 10.596 3.935 1.00 97.12 330 PHE A CA 1
ATOM 2564 C C . PHE A 1 330 ? -12.170 11.830 3.255 1.00 97.12 330 PHE A C 1
ATOM 2566 O O . PHE A 1 330 ? -12.894 12.726 2.812 1.00 97.12 330 PHE A O 1
ATOM 2573 N N . ALA A 1 331 ? -10.848 11.844 3.105 1.00 97.12 331 ALA A N 1
ATOM 2574 C CA . ALA A 1 331 ? -10.135 12.789 2.249 1.00 97.12 331 ALA A CA 1
ATOM 2575 C C . ALA A 1 331 ? -9.035 12.061 1.469 1.00 97.12 331 ALA A C 1
ATOM 2577 O O . ALA A 1 331 ? -8.394 11.150 1.997 1.00 97.12 331 ALA A O 1
ATOM 2578 N N . PHE A 1 332 ? -8.803 12.481 0.223 1.00 97.88 332 PHE A N 1
ATOM 2579 C CA . PHE A 1 332 ? -7.859 11.840 -0.693 1.00 97.88 332 PHE A CA 1
ATOM 2580 C C . PHE A 1 332 ? -7.014 12.876 -1.437 1.00 97.88 332 PHE A C 1
ATOM 2582 O O . PHE A 1 332 ? -7.509 13.957 -1.762 1.00 97.88 332 PHE A O 1
ATOM 2589 N N . LEU A 1 333 ? -5.766 12.531 -1.762 1.00 98.00 333 LEU A N 1
ATOM 2590 C CA . LEU A 1 333 ? -4.859 13.397 -2.526 1.00 98.00 333 LEU A CA 1
ATOM 2591 C C . LEU A 1 333 ? -4.545 12.830 -3.922 1.00 98.00 333 LEU A C 1
ATOM 2593 O O . LEU A 1 333 ? -4.401 11.617 -4.070 1.00 98.00 333 LEU A O 1
ATOM 2597 N N . PRO A 1 334 ? -4.357 13.691 -4.945 1.00 98.06 334 PRO A N 1
ATOM 2598 C CA . PRO A 1 334 ? -3.849 13.277 -6.257 1.00 98.06 334 PRO A CA 1
ATOM 2599 C C . PRO A 1 334 ? -2.466 12.611 -6.192 1.00 98.06 334 PRO A C 1
ATOM 2601 O O . PRO A 1 334 ? -2.201 11.665 -6.932 1.00 98.06 334 PRO A O 1
ATOM 2604 N N . LEU A 1 335 ? -1.577 13.062 -5.300 1.00 98.38 335 LEU A N 1
ATOM 2605 C CA . LEU A 1 335 ? -0.328 12.361 -4.988 1.00 98.38 335 LEU A CA 1
ATOM 2606 C C . LEU A 1 335 ? -0.622 10.957 -4.439 1.00 98.38 335 LEU A C 1
ATOM 2608 O O . LEU A 1 335 ? -1.336 10.812 -3.452 1.00 98.38 335 LEU A O 1
ATOM 2612 N N . GLY A 1 336 ? -0.069 9.933 -5.088 1.00 97.94 336 GLY A N 1
ATOM 2613 C CA . GLY A 1 336 ? -0.146 8.524 -4.701 1.00 97.94 336 GLY A CA 1
ATOM 2614 C C . GLY A 1 336 ? -1.555 7.935 -4.621 1.00 97.94 336 GLY A C 1
ATOM 2615 O O . GLY A 1 336 ? -1.707 6.870 -4.020 1.00 97.94 336 GLY A O 1
ATOM 2616 N N . ALA A 1 337 ? -2.573 8.642 -5.134 1.00 98.31 337 ALA A N 1
ATOM 2617 C CA . ALA A 1 337 ? -3.981 8.419 -4.791 1.00 98.31 337 ALA A CA 1
ATOM 2618 C C . ALA A 1 337 ? -4.164 8.207 -3.267 1.00 98.31 337 ALA A C 1
ATOM 2620 O O . ALA A 1 337 ? -4.839 7.268 -2.845 1.00 98.31 337 ALA A O 1
ATOM 2621 N N . ILE A 1 338 ? -3.459 9.003 -2.449 1.00 98.56 338 ILE A N 1
ATOM 2622 C CA . ILE A 1 338 ? -3.290 8.791 -1.002 1.00 98.56 338 ILE A CA 1
ATOM 2623 C C . ILE A 1 338 ? -4.627 8.908 -0.269 1.00 98.56 338 ILE A C 1
ATOM 2625 O O . ILE A 1 338 ? -5.354 9.880 -0.472 1.00 98.56 338 ILE A O 1
ATOM 2629 N N . ILE A 1 339 ? -4.896 7.976 0.649 1.00 98.62 339 ILE A N 1
ATOM 2630 C CA . ILE A 1 339 ? -5.910 8.131 1.701 1.00 98.62 339 ILE A CA 1
ATOM 2631 C C . ILE A 1 339 ? -5.333 9.090 2.747 1.00 98.62 339 ILE A C 1
ATOM 2633 O O . ILE A 1 339 ? -4.447 8.717 3.515 1.00 98.62 339 ILE A O 1
ATOM 2637 N N . GLN A 1 340 ? -5.790 10.342 2.748 1.00 98.06 340 GLN A N 1
ATOM 2638 C CA . GLN A 1 340 ? -5.289 11.381 3.652 1.00 98.06 340 GLN A CA 1
ATOM 2639 C C . GLN A 1 340 ? -6.001 11.348 5.006 1.00 98.06 340 GLN A C 1
ATOM 2641 O O . GLN A 1 340 ? -5.366 11.543 6.044 1.00 98.06 340 GLN A O 1
ATOM 2646 N N . GLU A 1 341 ? -7.313 11.116 4.995 1.00 98.00 341 GLU A N 1
ATOM 2647 C CA . GLU A 1 341 ? -8.126 11.011 6.203 1.00 98.00 341 GLU A CA 1
ATOM 2648 C C . GLU A 1 341 ? -9.151 9.885 6.089 1.00 98.00 341 GLU A C 1
ATOM 2650 O O . GLU A 1 341 ? -9.718 9.643 5.023 1.00 98.00 341 GLU A O 1
ATOM 2655 N N . PHE A 1 342 ? -9.413 9.250 7.228 1.00 98.12 342 PHE A N 1
ATOM 2656 C CA . PHE A 1 342 ? -10.516 8.328 7.465 1.00 98.12 342 PHE A CA 1
ATOM 2657 C C . PHE A 1 342 ? -11.043 8.649 8.865 1.00 98.12 342 PHE A C 1
ATOM 2659 O O . PHE A 1 342 ? -10.431 8.287 9.871 1.00 98.12 342 PHE A O 1
ATOM 2666 N N . ARG A 1 343 ? -12.138 9.406 8.946 1.00 97.75 343 ARG A N 1
ATOM 2667 C CA . ARG A 1 343 ? -12.721 9.894 10.198 1.00 97.75 343 ARG A CA 1
ATOM 2668 C C . ARG A 1 343 ? -13.822 8.961 10.691 1.00 97.75 343 ARG A C 1
ATOM 2670 O O . ARG A 1 343 ? -14.751 8.635 9.964 1.00 97.75 343 ARG A O 1
ATOM 2677 N N . VAL A 1 344 ? -13.725 8.563 11.958 1.00 97.06 344 VAL A N 1
ATOM 2678 C CA . VAL A 1 344 ? -14.680 7.684 12.643 1.00 97.06 344 VAL A CA 1
ATOM 2679 C C . VAL A 1 344 ? -14.943 8.251 14.033 1.00 97.06 344 VAL A C 1
ATOM 2681 O O . VAL A 1 344 ? -14.012 8.520 14.791 1.00 97.06 344 VAL A O 1
ATOM 2684 N N . GLY A 1 345 ? -16.213 8.483 14.379 1.00 92.44 345 GLY A N 1
ATOM 2685 C CA . GLY A 1 345 ? -16.597 8.985 15.707 1.00 92.44 345 GLY A CA 1
ATOM 2686 C C . GLY A 1 345 ? -15.936 10.315 16.112 1.00 92.44 345 GLY A C 1
ATOM 2687 O O . GLY A 1 345 ? -15.663 10.511 17.298 1.00 92.44 345 GLY A O 1
ATOM 2688 N N . GLY A 1 346 ? -15.649 11.190 15.137 1.00 91.56 346 GLY A N 1
ATOM 2689 C CA . GLY A 1 346 ? -14.995 12.494 15.331 1.00 91.56 346 GLY A CA 1
ATOM 2690 C C . GLY A 1 346 ? -13.459 12.476 15.341 1.00 91.56 346 GLY A C 1
ATOM 2691 O O . GLY A 1 346 ? -12.849 13.478 15.704 1.00 91.56 346 GLY A O 1
ATOM 2692 N N . LYS A 1 347 ? -12.817 11.358 14.976 1.00 94.75 347 LYS A N 1
ATOM 2693 C CA . LYS A 1 347 ? -11.354 11.200 14.979 1.00 94.75 347 LYS A CA 1
ATOM 2694 C C . LYS A 1 347 ? -10.859 10.628 13.652 1.00 94.75 347 LYS A C 1
ATOM 2696 O O . LYS A 1 347 ? -11.377 9.609 13.210 1.00 94.75 347 LYS A O 1
ATOM 2701 N N . ASN A 1 348 ? -9.832 11.236 13.051 1.00 97.00 348 ASN A N 1
ATOM 2702 C CA . ASN A 1 348 ? -9.081 10.602 11.964 1.00 97.00 348 ASN A CA 1
ATOM 2703 C C . ASN A 1 348 ? -8.301 9.401 12.529 1.00 97.00 348 ASN A C 1
ATOM 2705 O O . ASN A 1 348 ? -7.526 9.571 13.473 1.00 97.00 348 ASN A O 1
ATOM 2709 N N . ILE A 1 349 ? -8.538 8.202 11.993 1.00 98.38 349 ILE A N 1
ATOM 2710 C CA . ILE A 1 349 ? -7.918 6.952 12.460 1.00 98.38 349 ILE A CA 1
ATOM 2711 C C . ILE A 1 349 ? -6.688 6.536 11.646 1.00 98.38 349 ILE A C 1
ATOM 2713 O O . ILE A 1 349 ? -6.078 5.526 11.991 1.00 98.38 349 ILE A O 1
ATOM 2717 N N . VAL A 1 350 ? -6.305 7.286 10.604 1.00 98.62 350 VAL A N 1
ATOM 2718 C CA . VAL A 1 350 ? -5.062 7.059 9.842 1.00 98.62 350 VAL A CA 1
ATOM 2719 C C . VAL A 1 350 ? -4.005 8.134 10.108 1.00 98.62 350 VAL A C 1
ATOM 2721 O O . VAL A 1 350 ? -4.318 9.303 10.336 1.00 98.62 350 VAL A O 1
ATOM 2724 N N . LEU A 1 351 ? -2.731 7.737 10.065 1.00 98.31 351 LEU A N 1
ATOM 2725 C CA . LEU A 1 351 ? -1.596 8.660 10.072 1.00 98.31 351 LEU A CA 1
ATOM 2726 C C . LEU A 1 351 ? -1.457 9.360 8.718 1.00 98.31 351 LEU A C 1
ATOM 2728 O O . LEU A 1 351 ? -1.649 8.748 7.670 1.00 98.31 351 LEU A O 1
ATOM 2732 N N . GLY A 1 352 ? -1.036 10.624 8.744 1.00 96.81 352 GLY A N 1
ATOM 2733 C CA . GLY A 1 352 ? -0.881 11.420 7.532 1.00 96.81 352 GLY A CA 1
ATOM 2734 C C . GLY A 1 352 ? -0.198 12.769 7.749 1.00 96.81 352 GLY A C 1
ATOM 2735 O O . GLY A 1 352 ? 0.565 12.960 8.705 1.00 96.81 352 GLY A O 1
ATOM 2736 N N . PHE A 1 353 ? -0.487 13.696 6.836 1.00 96.69 353 PHE A N 1
ATOM 2737 C CA . PHE A 1 353 ? -0.082 15.105 6.835 1.00 96.69 353 PHE A CA 1
ATOM 2738 C C . PHE A 1 353 ? -1.247 15.989 6.348 1.00 96.69 353 PHE A C 1
ATOM 2740 O O . PHE A 1 353 ? -2.208 15.489 5.759 1.00 96.69 353 PHE A O 1
ATOM 2747 N N . ASN A 1 354 ? -1.160 17.306 6.554 1.00 94.31 354 ASN A N 1
ATOM 2748 C CA . ASN A 1 354 ? -2.252 18.240 6.253 1.00 94.31 354 ASN A 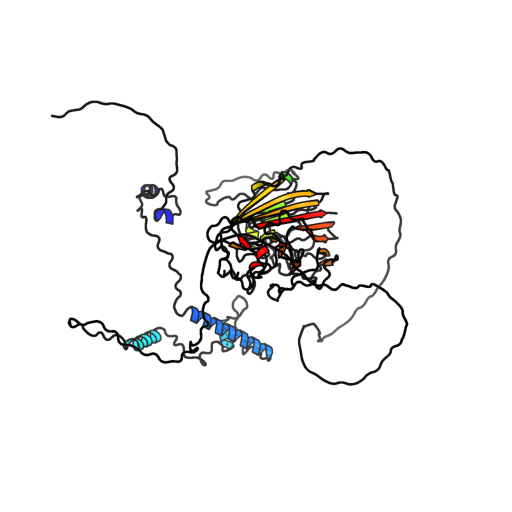CA 1
ATOM 2749 C C . ASN A 1 354 ? -2.273 18.693 4.783 1.00 94.31 354 ASN A C 1
ATOM 2751 O O . ASN A 1 354 ? -3.339 19.031 4.272 1.00 94.31 354 ASN A O 1
ATOM 2755 N N . THR A 1 355 ? -1.127 18.704 4.089 1.00 94.12 355 THR A N 1
ATOM 2756 C CA . THR A 1 355 ? -1.040 19.126 2.676 1.00 94.12 355 THR A CA 1
ATOM 2757 C C . THR A 1 355 ? -0.185 18.184 1.829 1.00 94.12 355 THR A C 1
ATOM 2759 O O . THR A 1 355 ? 0.668 17.455 2.337 1.00 94.12 355 THR A O 1
ATOM 2762 N N . GLN A 1 356 ? -0.386 18.214 0.509 1.00 95.19 356 GLN A N 1
ATOM 2763 C CA . GLN A 1 356 ? 0.332 17.361 -0.442 1.00 95.19 356 GLN A CA 1
ATOM 2764 C C . GLN A 1 356 ? 1.849 17.624 -0.457 1.00 95.19 356 GLN A C 1
ATOM 2766 O O . GLN A 1 356 ? 2.639 16.698 -0.617 1.00 95.19 356 GLN A O 1
ATOM 2771 N N . GLU A 1 357 ? 2.267 18.869 -0.234 1.00 94.62 357 GLU A N 1
ATOM 2772 C CA . GLU A 1 357 ? 3.674 19.279 -0.148 1.00 94.62 357 GLU A CA 1
ATOM 2773 C C . GLU A 1 357 ? 4.356 18.681 1.089 1.00 94.62 357 GLU A C 1
ATOM 2775 O O . GLU A 1 357 ? 5.548 18.374 1.064 1.00 94.62 357 GLU A O 1
ATOM 2780 N N . GLN A 1 358 ? 3.599 18.486 2.173 1.00 95.62 358 GLN A N 1
ATOM 2781 C CA . GLN A 1 358 ? 4.089 17.807 3.367 1.00 95.62 358 GLN A CA 1
ATOM 2782 C C . GLN A 1 358 ? 4.257 16.302 3.108 1.00 95.62 358 GLN A C 1
ATOM 2784 O O . GLN A 1 358 ? 5.263 15.735 3.527 1.00 95.62 358 GLN A O 1
ATOM 2789 N N . TYR A 1 359 ? 3.348 15.671 2.353 1.00 96.75 359 TYR A N 1
ATOM 2790 C CA . TYR A 1 359 ? 3.525 14.283 1.911 1.00 96.75 359 TYR A CA 1
ATOM 2791 C C . TYR A 1 359 ? 4.766 14.112 1.015 1.00 96.75 359 TYR A C 1
ATOM 2793 O O . TYR A 1 359 ? 5.604 13.265 1.315 1.00 96.75 359 TYR A O 1
ATOM 2801 N N . ASP A 1 360 ? 4.934 14.933 -0.029 1.00 93.00 360 ASP A N 1
ATOM 2802 C CA . ASP A 1 360 ? 6.093 14.874 -0.946 1.00 93.00 360 ASP A CA 1
ATOM 2803 C C . ASP A 1 360 ? 7.438 15.028 -0.208 1.00 93.00 360 ASP A C 1
ATOM 2805 O O . ASP A 1 360 ? 8.410 14.330 -0.498 1.00 93.00 360 ASP A O 1
ATOM 2809 N N . LYS A 1 361 ? 7.481 15.907 0.802 1.00 93.75 361 LYS A N 1
ATOM 2810 C CA . LYS A 1 361 ? 8.702 16.236 1.549 1.00 93.75 361 LYS A CA 1
ATOM 2811 C C . LYS A 1 361 ? 9.009 15.305 2.728 1.00 93.75 361 LYS A C 1
ATOM 2813 O O . LYS A 1 361 ? 10.183 15.136 3.059 1.00 93.75 361 LYS A O 1
ATOM 2818 N N . TYR A 1 362 ? 7.993 14.752 3.394 1.00 94.44 362 TYR A N 1
ATOM 2819 C CA . TYR A 1 362 ? 8.153 14.083 4.693 1.00 94.44 362 TYR A CA 1
ATOM 2820 C C . TYR A 1 362 ? 7.579 12.659 4.771 1.00 94.44 362 TYR A C 1
ATOM 2822 O O . TYR A 1 362 ? 7.814 11.991 5.779 1.00 94.44 362 TYR A O 1
ATOM 2830 N N . ASN A 1 363 ? 6.868 12.150 3.755 1.00 95.19 363 ASN A N 1
ATOM 2831 C CA . ASN A 1 363 ? 6.262 10.811 3.804 1.00 95.19 363 ASN A CA 1
ATOM 2832 C C . ASN A 1 363 ? 7.257 9.665 3.518 1.00 95.19 363 ASN A C 1
ATOM 2834 O O . ASN A 1 363 ? 7.039 8.825 2.643 1.00 95.19 363 ASN A O 1
ATOM 2838 N N . SER A 1 364 ? 8.357 9.613 4.271 1.00 92.00 364 SER A N 1
ATOM 2839 C CA . SER A 1 364 ? 9.341 8.520 4.224 1.00 92.00 364 SER A CA 1
ATOM 2840 C C . SER A 1 364 ? 8.735 7.157 4.577 1.00 92.00 364 SER A C 1
ATOM 2842 O O . SER A 1 364 ? 9.199 6.140 4.073 1.00 92.00 364 SER A O 1
ATOM 2844 N N . ALA A 1 365 ? 7.684 7.144 5.403 1.00 94.56 365 ALA A N 1
ATOM 2845 C CA . ALA A 1 365 ? 6.972 5.950 5.852 1.00 94.56 365 ALA A CA 1
ATOM 2846 C C . ALA A 1 365 ? 5.824 5.504 4.920 1.00 94.56 365 ALA A C 1
ATOM 2848 O O . ALA A 1 365 ? 5.144 4.538 5.243 1.00 94.56 365 ALA A O 1
ATOM 2849 N N . HIS A 1 366 ? 5.610 6.168 3.774 1.00 97.25 366 HIS A N 1
ATOM 2850 C CA . HIS A 1 366 ? 4.585 5.821 2.773 1.00 97.25 366 HIS A CA 1
ATOM 2851 C C . HIS A 1 366 ? 3.107 5.898 3.243 1.00 97.25 366 HIS A C 1
ATOM 2853 O O . HIS A 1 366 ? 2.229 5.392 2.548 1.00 97.25 366 HIS A O 1
ATOM 2859 N N . PHE A 1 367 ? 2.803 6.611 4.338 1.00 98.50 367 PHE A N 1
ATOM 2860 C CA . PHE A 1 367 ? 1.453 6.818 4.894 1.00 98.50 367 PHE A CA 1
ATOM 2861 C C . PHE A 1 367 ? 0.370 7.032 3.819 1.00 98.50 367 PHE A C 1
ATOM 2863 O O . PHE A 1 367 ? 0.451 7.982 3.034 1.00 98.50 367 PHE A O 1
ATOM 2870 N N . GLY A 1 368 ? -0.635 6.152 3.812 1.00 98.38 368 GLY A N 1
ATOM 2871 C CA . GLY A 1 368 ? -1.866 6.245 3.016 1.00 98.38 368 GLY A CA 1
ATOM 2872 C C . GLY A 1 368 ? -1.714 5.971 1.518 1.00 98.38 368 GLY A C 1
ATOM 2873 O O . GLY A 1 368 ? -2.706 6.027 0.788 1.00 98.38 368 GLY A O 1
ATOM 2874 N N . ALA A 1 369 ? -0.499 5.704 1.036 1.00 98.12 369 ALA A N 1
ATOM 2875 C CA . ALA A 1 369 ? -0.186 5.714 -0.388 1.00 98.12 369 ALA A CA 1
ATOM 2876 C C . ALA A 1 369 ? -0.569 4.422 -1.122 1.00 98.12 369 ALA A C 1
ATOM 2878 O O . ALA A 1 369 ? -0.423 3.320 -0.594 1.00 98.12 369 ALA A O 1
ATOM 2879 N N . THR A 1 370 ? -0.982 4.555 -2.386 1.00 98.56 370 THR A N 1
ATOM 2880 C CA . THR A 1 370 ? -1.093 3.420 -3.312 1.00 98.56 370 THR A CA 1
ATOM 2881 C C . THR A 1 370 ? 0.302 2.976 -3.739 1.00 98.56 370 THR A C 1
ATOM 2883 O O . THR A 1 370 ? 1.043 3.729 -4.371 1.00 98.56 37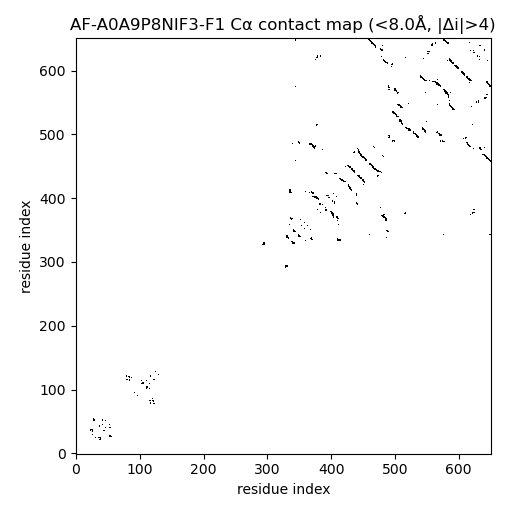0 THR A O 1
ATOM 2886 N N . ILE A 1 371 ? 0.673 1.746 -3.404 1.00 98.69 371 ILE A N 1
ATOM 2887 C CA . ILE A 1 371 ? 1.992 1.186 -3.692 1.00 98.69 371 ILE A CA 1
ATOM 2888 C C . ILE A 1 371 ? 1.995 0.455 -5.035 1.00 98.69 371 ILE A C 1
ATOM 2890 O O . ILE A 1 371 ? 1.088 -0.314 -5.348 1.00 98.69 371 ILE A O 1
ATOM 2894 N N . GLY A 1 372 ? 3.070 0.657 -5.794 1.00 97.44 372 GLY A N 1
ATOM 2895 C CA . GLY A 1 372 ? 3.393 -0.100 -6.996 1.00 97.44 372 GLY A CA 1
ATOM 2896 C C . GLY A 1 372 ? 4.602 0.500 -7.728 1.00 97.44 372 GLY A C 1
ATOM 2897 O O . GLY A 1 372 ? 5.137 1.524 -7.312 1.00 97.44 372 GLY A O 1
ATOM 2898 N N . ARG A 1 373 ? 5.089 -0.105 -8.815 1.00 97.38 373 ARG A N 1
ATOM 2899 C CA . ARG A 1 373 ? 4.434 -1.180 -9.583 1.00 97.38 373 ARG A CA 1
ATOM 2900 C C . ARG A 1 373 ? 4.375 -2.547 -8.885 1.00 97.38 373 ARG A C 1
ATOM 2902 O O . ARG A 1 373 ? 3.444 -3.304 -9.139 1.00 97.38 373 ARG A O 1
ATOM 2909 N N . VAL A 1 374 ? 5.315 -2.843 -7.985 1.00 98.69 374 VAL A N 1
ATOM 2910 C CA . VAL A 1 374 ? 5.302 -4.055 -7.144 1.00 98.69 374 VAL A CA 1
ATOM 2911 C C . VAL A 1 374 ? 5.435 -3.680 -5.666 1.00 98.69 374 VAL A C 1
ATOM 2913 O O . VAL A 1 374 ? 6.390 -3.013 -5.272 1.00 98.69 374 VAL A O 1
ATOM 2916 N N . ALA A 1 375 ? 4.462 -4.103 -4.861 1.00 98.44 375 ALA A N 1
ATOM 2917 C CA . ALA A 1 375 ? 4.448 -3.977 -3.409 1.00 98.44 375 ALA A CA 1
ATOM 2918 C C . ALA A 1 375 ? 5.475 -4.888 -2.713 1.00 98.44 375 ALA A C 1
ATOM 2920 O O . ALA A 1 375 ? 5.850 -5.937 -3.237 1.00 98.44 375 ALA A O 1
ATOM 2921 N N . ASN A 1 376 ? 5.894 -4.471 -1.511 1.00 98.38 376 ASN A N 1
ATOM 2922 C CA . ASN A 1 376 ? 6.952 -5.096 -0.710 1.00 98.38 376 ASN A CA 1
ATOM 2923 C C . ASN A 1 376 ? 8.256 -5.295 -1.526 1.00 98.38 376 ASN A C 1
ATOM 2925 O O . ASN A 1 376 ? 8.573 -4.449 -2.369 1.00 98.38 376 ASN A O 1
ATOM 2929 N N . ARG A 1 377 ? 9.060 -6.320 -1.219 1.00 98.62 377 ARG A N 1
ATOM 2930 C CA . ARG A 1 377 ? 10.443 -6.486 -1.692 1.00 98.62 377 ARG A CA 1
ATOM 2931 C C . ARG A 1 377 ? 10.568 -7.396 -2.928 1.00 98.62 377 ARG A C 1
ATOM 2933 O O . ARG A 1 377 ? 9.927 -8.443 -3.025 1.00 98.62 377 ARG A O 1
ATOM 2940 N N . ILE A 1 378 ? 11.462 -7.016 -3.842 1.00 98.81 378 ILE A N 1
ATOM 2941 C CA . ILE A 1 378 ? 12.025 -7.832 -4.928 1.00 98.81 378 ILE A CA 1
ATOM 2942 C C . ILE A 1 378 ? 13.505 -8.064 -4.609 1.00 98.81 378 ILE A C 1
ATOM 2944 O O . ILE A 1 378 ? 14.261 -7.102 -4.407 1.00 98.81 378 ILE A O 1
ATOM 2948 N N . LYS A 1 379 ? 13.904 -9.339 -4.574 1.00 98.56 379 LYS A N 1
ATOM 2949 C CA . LYS A 1 379 ? 15.250 -9.783 -4.207 1.00 98.56 379 LYS A CA 1
ATOM 2950 C C . LYS A 1 379 ? 16.316 -9.171 -5.112 1.00 98.56 379 LYS A C 1
ATOM 2952 O O . LYS A 1 379 ? 16.124 -9.058 -6.322 1.00 98.56 379 LYS A O 1
ATOM 2957 N N . ASP A 1 380 ? 17.420 -8.742 -4.506 1.00 98.50 380 ASP A N 1
ATOM 2958 C CA . ASP A 1 380 ? 18.605 -8.185 -5.170 1.00 98.50 380 ASP A CA 1
ATOM 2959 C C . ASP A 1 380 ? 18.332 -6.990 -6.110 1.00 98.50 380 ASP A C 1
ATOM 2961 O O . ASP A 1 380 ? 19.225 -6.559 -6.843 1.00 98.50 380 ASP A O 1
ATOM 2965 N N . ALA A 1 381 ? 17.124 -6.416 -6.056 1.00 98.56 381 ALA A N 1
ATOM 2966 C CA . ALA A 1 381 ? 16.593 -5.448 -7.014 1.00 98.56 381 ALA A CA 1
ATOM 2967 C C . ALA A 1 381 ? 16.679 -5.909 -8.481 1.00 98.56 381 ALA A C 1
ATOM 2969 O O . ALA A 1 381 ? 16.894 -5.086 -9.373 1.00 98.56 381 ALA A O 1
ATOM 2970 N N . VAL A 1 382 ? 16.495 -7.205 -8.746 1.00 98.69 382 VAL A N 1
ATOM 2971 C CA . VAL A 1 382 ? 16.419 -7.747 -10.111 1.00 98.69 382 VAL A CA 1
ATOM 2972 C C . VAL A 1 382 ? 15.122 -8.529 -10.293 1.00 98.69 382 VAL A C 1
ATOM 2974 O O . VAL A 1 382 ? 14.740 -9.314 -9.428 1.00 98.69 382 VAL A O 1
ATOM 2977 N N . ILE A 1 383 ? 14.443 -8.328 -11.424 1.00 98.62 383 ILE A N 1
ATOM 2978 C CA . ILE A 1 383 ? 13.415 -9.259 -11.906 1.00 98.62 383 ILE A CA 1
ATOM 2979 C C . ILE A 1 383 ? 14.057 -10.132 -12.977 1.00 98.62 383 ILE A C 1
ATOM 2981 O O . ILE A 1 383 ? 14.463 -9.620 -14.022 1.00 98.62 383 ILE A O 1
ATOM 2985 N N . HIS A 1 384 ? 14.138 -11.434 -12.727 1.00 97.50 384 HIS A N 1
ATOM 2986 C CA . HIS A 1 384 ? 14.779 -12.376 -13.638 1.00 97.50 384 HIS A CA 1
ATOM 2987 C C . HIS A 1 384 ? 13.829 -12.885 -14.733 1.00 97.50 384 HIS A C 1
ATOM 2989 O O . HIS A 1 384 ? 12.616 -12.996 -14.518 1.00 97.50 384 HIS A O 1
ATOM 2995 N N . ASN A 1 385 ? 14.384 -13.268 -15.886 1.00 95.25 385 ASN A N 1
ATOM 2996 C CA . ASN A 1 385 ? 13.706 -14.034 -16.947 1.00 95.25 385 ASN A CA 1
ATOM 2997 C C . ASN A 1 385 ? 12.330 -13.470 -17.380 1.00 95.25 385 ASN A C 1
ATOM 2999 O O . ASN A 1 385 ? 11.358 -14.211 -17.512 1.00 95.25 385 ASN A O 1
ATOM 3003 N N . LEU A 1 386 ? 12.195 -12.152 -17.533 1.00 97.19 386 LEU A N 1
ATOM 3004 C CA . LEU A 1 386 ? 10.981 -11.441 -17.967 1.00 97.19 386 LEU A CA 1
ATOM 3005 C C . LEU A 1 386 ? 11.188 -10.941 -19.404 1.00 97.19 386 LEU A C 1
ATOM 3007 O O . LEU A 1 386 ? 12.203 -10.314 -19.682 1.00 97.19 386 LEU A O 1
ATOM 3011 N N . ASN A 1 387 ? 10.267 -11.214 -20.336 1.00 96.50 387 ASN A N 1
ATOM 3012 C CA . ASN A 1 387 ? 10.491 -10.951 -21.777 1.00 96.50 387 ASN A CA 1
ATOM 3013 C C . ASN A 1 387 ? 11.892 -11.418 -22.266 1.00 96.50 387 ASN A C 1
ATOM 3015 O O . ASN A 1 387 ? 12.624 -10.647 -22.890 1.00 96.50 387 ASN A O 1
ATOM 3019 N N . ASP A 1 388 ? 12.294 -12.640 -21.900 1.00 95.62 388 ASP A N 1
ATOM 3020 C CA . ASP A 1 388 ? 13.599 -13.253 -22.212 1.00 95.62 388 ASP A CA 1
ATOM 3021 C C . ASP A 1 388 ? 14.853 -12.490 -21.714 1.00 95.62 388 ASP A C 1
ATOM 3023 O O . ASP A 1 388 ? 15.957 -12.697 -22.226 1.00 95.62 388 ASP A O 1
ATOM 3027 N N . ARG A 1 389 ? 14.725 -11.620 -20.697 1.00 96.56 389 ARG A N 1
ATOM 3028 C CA . ARG A 1 389 ? 15.858 -10.911 -20.069 1.00 96.56 389 ARG A CA 1
ATOM 3029 C C . ARG A 1 389 ? 15.649 -10.588 -18.586 1.00 96.56 389 ARG A C 1
ATOM 3031 O O . ARG A 1 389 ? 14.557 -10.728 -18.045 1.00 96.56 389 ARG A O 1
ATOM 3038 N N . ASP A 1 390 ? 16.700 -10.081 -17.954 1.00 98.19 390 ASP A N 1
ATOM 3039 C CA . ASP A 1 390 ? 16.657 -9.562 -16.587 1.00 98.19 390 ASP A CA 1
ATOM 3040 C C . ASP A 1 390 ? 16.460 -8.036 -16.572 1.00 98.19 390 ASP A C 1
ATOM 3042 O O . ASP A 1 390 ? 16.937 -7.321 -17.461 1.00 98.19 390 ASP A O 1
ATOM 3046 N N . TYR A 1 391 ? 15.777 -7.533 -15.541 1.00 98.56 391 TYR A N 1
ATOM 3047 C CA . TYR A 1 391 ? 15.514 -6.108 -15.321 1.00 98.56 391 TYR A CA 1
ATOM 3048 C C . TYR A 1 391 ? 16.062 -5.650 -13.975 1.00 98.56 391 TYR A C 1
ATOM 3050 O O . TYR A 1 391 ? 15.665 -6.166 -12.934 1.00 98.56 391 TYR A O 1
ATOM 3058 N N . ILE A 1 392 ? 16.946 -4.652 -14.005 1.00 98.31 392 ILE A N 1
ATOM 3059 C CA . ILE A 1 392 ? 17.547 -4.048 -12.812 1.00 98.31 392 ILE A CA 1
ATOM 3060 C C . ILE A 1 392 ? 16.662 -2.889 -12.339 1.00 98.31 392 ILE A C 1
ATOM 3062 O O . ILE A 1 392 ? 16.354 -1.980 -13.110 1.00 98.31 392 ILE A O 1
ATOM 3066 N N . LEU A 1 393 ? 16.287 -2.923 -11.063 1.00 98.56 393 LEU A N 1
ATOM 3067 C CA . LEU A 1 393 ? 15.465 -1.930 -10.375 1.00 98.56 393 LEU A CA 1
ATOM 3068 C C . LEU A 1 393 ? 16.312 -1.078 -9.414 1.00 98.56 393 LEU A C 1
ATOM 3070 O O . LEU A 1 393 ? 17.489 -1.351 -9.161 1.00 98.56 393 LEU A O 1
ATOM 3074 N N . ALA A 1 394 ? 15.706 -0.048 -8.824 1.00 96.94 394 ALA A N 1
ATOM 3075 C CA . ALA A 1 394 ? 16.353 0.749 -7.786 1.00 96.94 394 ALA A CA 1
ATOM 3076 C C . ALA A 1 394 ? 16.563 -0.061 -6.487 1.00 96.94 394 ALA A C 1
ATOM 3078 O O . ALA A 1 394 ? 15.591 -0.482 -5.857 1.00 96.94 394 ALA A O 1
ATOM 3079 N N . LYS A 1 395 ? 17.821 -0.216 -6.042 1.00 97.88 395 LYS A N 1
ATOM 3080 C CA . LYS A 1 395 ? 18.163 -0.705 -4.691 1.00 97.88 395 LYS A CA 1
ATOM 3081 C C . LYS A 1 395 ? 17.870 0.392 -3.665 1.00 97.88 395 LYS A C 1
ATOM 3083 O O . LYS A 1 395 ? 18.658 1.322 -3.503 1.00 97.88 395 LYS A O 1
ATOM 3088 N N . ASN A 1 396 ? 16.713 0.308 -3.014 1.00 96.75 396 ASN A N 1
ATOM 3089 C CA . ASN A 1 396 ? 16.228 1.276 -2.021 1.00 96.75 396 ASN A CA 1
ATOM 3090 C C . ASN A 1 396 ? 15.955 0.648 -0.637 1.00 96.75 396 ASN A C 1
ATOM 3092 O O . ASN A 1 396 ? 15.623 1.380 0.293 1.00 96.75 396 ASN A O 1
ATOM 3096 N N . ASN A 1 397 ? 16.126 -0.670 -0.467 1.00 97.12 397 ASN A N 1
ATOM 3097 C CA . ASN A 1 397 ? 16.051 -1.344 0.832 1.00 97.12 397 ASN A CA 1
ATOM 3098 C C . ASN A 1 397 ? 17.151 -2.412 0.952 1.00 97.12 397 ASN A C 1
ATOM 3100 O O . ASN A 1 397 ? 16.970 -3.567 0.572 1.00 97.12 397 ASN A O 1
ATOM 3104 N N . GLY A 1 398 ? 18.329 -2.010 1.441 1.00 95.88 398 GLY A N 1
ATOM 3105 C CA . GLY A 1 398 ? 19.505 -2.884 1.491 1.00 95.88 398 GLY A CA 1
ATOM 3106 C C . GLY A 1 398 ? 19.894 -3.377 0.084 1.00 95.88 398 GLY A C 1
ATOM 3107 O O . GLY A 1 398 ? 20.057 -2.546 -0.812 1.00 95.88 398 GLY A O 1
ATOM 3108 N N . PRO A 1 399 ? 20.031 -4.697 -0.150 1.00 97.50 399 PRO A N 1
ATOM 3109 C CA . PRO A 1 399 ? 20.281 -5.233 -1.488 1.00 97.50 399 PRO A CA 1
ATOM 3110 C C . PRO A 1 399 ? 19.038 -5.211 -2.395 1.00 97.50 399 PRO A C 1
ATOM 3112 O O . PRO A 1 399 ? 19.190 -5.374 -3.606 1.00 97.50 399 PRO A O 1
ATOM 3115 N N . ASN A 1 400 ? 17.839 -5.020 -1.837 1.00 98.69 400 ASN A N 1
ATOM 3116 C CA . ASN A 1 400 ? 16.550 -5.273 -2.481 1.00 98.69 400 ASN A CA 1
ATOM 3117 C C . ASN A 1 400 ? 15.903 -3.994 -3.047 1.00 98.69 400 ASN A C 1
ATOM 3119 O O . ASN A 1 400 ? 16.244 -2.867 -2.664 1.00 98.69 400 ASN A O 1
ATOM 3123 N N . SER A 1 401 ? 14.929 -4.176 -3.945 1.00 98.62 401 SER A N 1
ATOM 3124 C CA . SER A 1 401 ? 14.000 -3.109 -4.348 1.00 98.62 401 SER A CA 1
ATOM 3125 C C . SER A 1 401 ? 12.693 -3.253 -3.577 1.00 98.62 401 SER A C 1
ATOM 3127 O O . SER A 1 401 ? 12.195 -4.364 -3.441 1.00 98.62 401 SER A O 1
ATOM 3129 N N . LEU A 1 402 ? 12.144 -2.156 -3.065 1.00 98.44 402 LEU A N 1
ATOM 3130 C CA . LEU A 1 402 ? 11.010 -2.105 -2.142 1.00 98.44 402 LEU A CA 1
ATOM 3131 C C . LEU A 1 402 ? 9.943 -1.123 -2.648 1.00 98.44 402 LEU A C 1
ATOM 3133 O O . LEU A 1 402 ? 10.278 -0.020 -3.090 1.00 98.44 402 LEU A O 1
ATOM 3137 N N . HIS A 1 403 ? 8.664 -1.505 -2.536 1.00 98.00 403 HIS A N 1
ATOM 3138 C CA . HIS A 1 403 ? 7.485 -0.664 -2.814 1.00 98.00 403 HIS A CA 1
ATOM 3139 C C . HIS A 1 403 ? 7.522 0.039 -4.194 1.00 98.00 403 HIS A C 1
ATOM 3141 O O . HIS A 1 403 ? 7.074 1.178 -4.341 1.00 98.00 403 HIS A O 1
ATOM 3147 N N . GLY A 1 404 ? 8.073 -0.632 -5.210 1.00 97.06 404 GLY A N 1
ATOM 3148 C CA . GLY A 1 404 ? 8.173 -0.116 -6.577 1.00 97.06 404 GLY A CA 1
ATOM 3149 C C . GLY A 1 404 ? 9.287 0.905 -6.829 1.00 97.06 404 GLY A C 1
ATOM 3150 O O . GLY A 1 404 ? 9.267 1.542 -7.876 1.00 97.06 404 GLY A O 1
ATOM 3151 N N . GLY A 1 405 ? 10.251 1.057 -5.915 1.00 96.56 405 GLY A N 1
ATOM 3152 C CA . GLY A 1 405 ? 11.480 1.824 -6.144 1.00 96.56 405 GLY A CA 1
ATOM 3153 C C . GLY A 1 405 ? 11.535 3.196 -5.463 1.00 96.56 405 GLY A C 1
ATOM 3154 O O . GLY A 1 405 ? 10.801 3.501 -4.518 1.00 96.56 405 GLY A O 1
ATOM 3155 N N . GLY A 1 406 ? 12.460 4.043 -5.916 1.00 95.38 406 GLY A N 1
ATOM 3156 C CA . GLY A 1 406 ? 12.707 5.371 -5.348 1.00 95.38 406 GLY A CA 1
ATOM 3157 C C . GLY A 1 406 ? 11.484 6.281 -5.469 1.00 95.38 406 GLY A C 1
ATOM 3158 O O . GLY A 1 406 ? 11.066 6.886 -4.473 1.00 95.38 406 GLY A O 1
ATOM 3159 N N . LYS A 1 407 ? 10.881 6.313 -6.663 1.00 95.62 407 LYS A N 1
ATOM 3160 C CA . LYS A 1 407 ? 9.628 7.006 -6.999 1.00 95.62 407 LYS A CA 1
ATOM 3161 C C . LYS A 1 407 ? 8.540 6.042 -7.489 1.00 95.62 407 LYS A C 1
ATOM 3163 O O . LYS A 1 407 ? 7.875 6.317 -8.483 1.00 95.62 407 LYS A O 1
ATOM 3168 N N . GLY A 1 408 ? 8.342 4.935 -6.767 1.00 96.81 408 GLY A N 1
ATOM 3169 C CA . GLY A 1 408 ? 7.150 4.095 -6.930 1.00 96.81 408 GLY A CA 1
ATOM 3170 C C . GLY A 1 408 ? 5.847 4.898 -6.775 1.00 96.81 408 GLY A C 1
ATOM 3171 O O . GLY A 1 408 ? 5.846 5.999 -6.215 1.00 96.81 408 GLY A O 1
ATOM 3172 N N . TRP A 1 409 ? 4.732 4.344 -7.256 1.00 98.25 409 TRP A N 1
ATOM 3173 C CA . TRP A 1 409 ? 3.483 5.064 -7.562 1.00 98.25 409 TRP A CA 1
ATOM 3174 C C . TRP A 1 409 ? 2.924 5.934 -6.428 1.00 98.25 409 TRP A C 1
ATOM 3176 O O . TRP A 1 409 ? 2.359 6.991 -6.697 1.00 98.25 409 TRP A O 1
ATOM 3186 N N . GLY A 1 410 ? 3.169 5.575 -5.167 1.00 96.94 410 GLY A N 1
ATOM 3187 C CA . GLY A 1 410 ? 2.797 6.373 -3.994 1.00 96.94 410 GLY A CA 1
ATOM 3188 C C . GLY A 1 410 ? 3.421 7.777 -3.931 1.00 96.94 410 GLY A C 1
ATOM 3189 O O . GLY A 1 410 ? 2.993 8.597 -3.123 1.00 96.94 410 GLY A O 1
ATOM 3190 N N . LYS A 1 411 ? 4.417 8.064 -4.780 1.00 96.94 411 LYS A N 1
ATOM 3191 C CA . LYS A 1 411 ? 5.109 9.359 -4.925 1.00 96.94 411 LYS A CA 1
ATOM 3192 C C . LYS A 1 411 ? 4.830 10.029 -6.283 1.00 96.94 411 LYS A C 1
ATOM 3194 O O . LYS A 1 411 ? 5.484 11.005 -6.645 1.00 96.94 411 LYS A O 1
ATOM 3199 N N . CYS A 1 412 ? 3.875 9.507 -7.051 1.00 97.81 412 CYS A N 1
ATOM 3200 C CA . CYS A 1 412 ? 3.468 10.020 -8.359 1.00 97.81 412 CYS A CA 1
ATOM 3201 C C . CYS A 1 412 ? 2.132 10.764 -8.249 1.00 97.81 412 CYS A C 1
ATOM 3203 O O . CYS A 1 412 ? 1.271 10.372 -7.472 1.00 97.81 412 CYS A O 1
ATOM 3205 N N . VAL A 1 413 ? 1.920 11.823 -9.034 1.00 98.19 413 VAL A N 1
ATOM 3206 C CA . VAL A 1 413 ? 0.624 12.526 -9.073 1.00 98.19 413 VAL A CA 1
ATOM 3207 C C . VAL A 1 413 ? -0.289 11.863 -10.107 1.00 98.19 413 VAL A C 1
ATOM 3209 O O . VAL A 1 413 ? 0.058 11.798 -11.288 1.00 98.19 413 VAL A O 1
ATOM 3212 N N . PHE A 1 414 ? -1.442 11.376 -9.653 1.00 98.62 414 PHE A N 1
ATOM 3213 C CA . PHE A 1 414 ? -2.494 10.764 -10.463 1.00 98.62 414 PHE A CA 1
ATOM 3214 C C . PHE A 1 414 ? -3.403 11.842 -11.088 1.00 98.62 414 PHE A C 1
ATOM 3216 O O . PHE A 1 414 ? -3.586 12.926 -10.534 1.00 98.62 414 PHE A O 1
ATOM 3223 N N . ASP A 1 415 ? -4.017 11.525 -12.229 1.00 98.44 415 ASP A N 1
ATOM 3224 C CA . ASP A 1 415 ? -5.164 12.253 -12.779 1.00 98.44 415 ASP A CA 1
ATOM 3225 C C . ASP A 1 415 ? -6.419 11.898 -11.966 1.00 98.44 415 ASP A C 1
ATOM 3227 O O . ASP A 1 415 ? -6.966 10.801 -12.102 1.00 98.44 415 ASP A O 1
ATOM 3231 N N . GLY A 1 416 ? -6.836 12.806 -11.084 1.00 94.94 416 GLY A N 1
ATOM 3232 C CA . GLY A 1 416 ? -7.969 12.636 -10.176 1.00 94.94 416 GLY A CA 1
ATOM 3233 C C . GLY A 1 416 ? -7.938 13.639 -9.010 1.00 94.94 416 GLY A C 1
ATOM 3234 O O . GLY A 1 416 ? -7.033 14.475 -8.957 1.00 94.94 416 GLY A O 1
ATOM 3235 N N . PRO A 1 417 ? -8.898 13.564 -8.069 1.00 95.88 417 PRO A N 1
ATOM 3236 C CA . PRO A 1 417 ? -10.084 12.707 -8.120 1.00 95.88 417 PRO A CA 1
ATOM 3237 C C . PRO A 1 417 ? -11.057 13.114 -9.237 1.00 95.88 417 PRO A C 1
ATOM 3239 O O . PRO A 1 417 ? -11.277 14.297 -9.492 1.00 95.88 417 PRO A O 1
ATOM 3242 N N . GLN A 1 418 ? -11.669 12.128 -9.889 1.00 97.19 418 GLN A N 1
ATOM 3243 C CA . GLN A 1 418 ? -12.779 12.304 -10.829 1.00 97.19 418 GLN A CA 1
ATOM 3244 C C . GLN A 1 418 ? -13.994 11.539 -10.298 1.00 97.19 418 GLN A C 1
ATOM 3246 O O . GLN A 1 418 ? -13.930 10.321 -10.153 1.00 97.19 418 GLN A O 1
ATOM 3251 N N . THR A 1 419 ? -15.098 12.230 -10.005 1.00 96.88 419 THR A N 1
ATOM 3252 C CA . THR A 1 419 ? -16.343 11.568 -9.584 1.00 96.88 419 THR A CA 1
ATOM 3253 C C . THR A 1 419 ? -16.938 10.787 -10.754 1.00 96.88 419 THR A C 1
ATOM 3255 O O . THR A 1 419 ? -17.212 11.357 -11.812 1.00 96.88 419 THR A O 1
ATOM 3258 N N . VAL A 1 420 ? -17.138 9.485 -10.567 1.00 97.44 420 VAL A N 1
ATOM 3259 C CA . VAL A 1 420 ? -17.666 8.555 -11.575 1.00 97.44 420 VAL A CA 1
ATOM 3260 C C . VAL A 1 420 ? -18.716 7.631 -10.963 1.00 97.44 420 VAL A C 1
ATOM 3262 O O . VAL A 1 420 ? -18.773 7.468 -9.747 1.00 97.44 420 VAL A O 1
ATOM 3265 N N . LYS A 1 421 ? -19.503 6.961 -11.812 1.00 95.62 421 LYS A N 1
ATOM 3266 C CA . LYS A 1 421 ? -20.243 5.761 -11.404 1.00 95.62 421 LYS A CA 1
ATOM 3267 C C . LYS A 1 421 ? -19.367 4.521 -11.602 1.00 95.62 421 LYS A C 1
ATOM 3269 O O . LYS A 1 421 ? -18.851 4.318 -12.700 1.00 95.62 421 LYS A O 1
ATOM 3274 N N . HIS A 1 422 ? -19.236 3.693 -10.571 1.00 93.25 422 HIS A N 1
ATOM 3275 C CA . HIS A 1 422 ? -18.565 2.389 -10.601 1.00 93.25 422 HIS A CA 1
ATOM 3276 C C . HIS A 1 422 ? -19.478 1.364 -9.915 1.00 93.25 422 HIS A C 1
ATOM 3278 O O . HIS A 1 422 ? -20.010 1.644 -8.843 1.00 93.25 422 HIS A O 1
ATOM 3284 N N . ASP A 1 423 ? -19.770 0.242 -10.579 1.00 89.75 423 ASP A N 1
ATOM 3285 C CA . ASP A 1 423 ? -20.767 -0.760 -10.153 1.00 89.75 423 ASP A CA 1
ATOM 3286 C C . ASP A 1 423 ? -22.104 -0.161 -9.651 1.00 89.75 423 ASP A C 1
ATOM 3288 O O . ASP A 1 423 ? -22.721 -0.611 -8.686 1.00 89.75 423 ASP A O 1
ATOM 3292 N N . GLY A 1 424 ? -22.557 0.910 -10.316 1.00 91.12 424 GLY A N 1
ATOM 3293 C CA . GLY A 1 424 ? -23.785 1.654 -9.999 1.00 91.12 424 GLY A CA 1
ATOM 3294 C C . GLY A 1 424 ? -23.687 2.623 -8.809 1.00 91.12 424 GLY A C 1
ATOM 3295 O O . GLY A 1 424 ? -24.534 3.514 -8.683 1.00 91.12 424 GLY A O 1
ATOM 3296 N N . LYS A 1 425 ? -22.648 2.506 -7.978 1.00 93.44 425 LYS A N 1
ATOM 3297 C CA . LYS A 1 425 ? -22.326 3.423 -6.874 1.00 93.44 425 LYS A CA 1
ATOM 3298 C C . LYS A 1 425 ? -21.567 4.644 -7.396 1.00 93.44 425 LYS A C 1
ATOM 3300 O O . LYS A 1 425 ? -20.997 4.601 -8.483 1.00 93.44 425 LYS A O 1
ATOM 3305 N N . ASP A 1 426 ? -21.562 5.737 -6.640 1.00 95.19 426 ASP A N 1
ATOM 3306 C CA . ASP A 1 426 ? -20.625 6.838 -6.883 1.00 95.19 426 ASP A CA 1
ATOM 3307 C C . ASP A 1 426 ? -19.249 6.494 -6.296 1.00 95.19 426 ASP A C 1
ATOM 3309 O O . ASP A 1 426 ? -19.153 5.874 -5.237 1.00 95.19 426 ASP A O 1
ATOM 3313 N N . ALA A 1 427 ? -18.186 6.884 -6.995 1.00 97.56 427 ALA A N 1
ATOM 3314 C CA . ALA A 1 427 ? -16.803 6.628 -6.608 1.00 97.56 427 ALA A CA 1
ATOM 3315 C C . ALA A 1 427 ? -15.883 7.776 -7.052 1.00 97.56 427 ALA A C 1
ATOM 3317 O O . ALA A 1 427 ? -16.168 8.473 -8.030 1.00 97.56 427 ALA A O 1
ATOM 3318 N N . LEU A 1 428 ? -14.744 7.942 -6.375 1.00 98.38 428 LEU A N 1
ATOM 3319 C CA . LEU A 1 428 ? -13.644 8.783 -6.855 1.00 98.38 428 LEU A CA 1
ATOM 3320 C C . LEU A 1 428 ? -12.636 7.933 -7.625 1.00 98.38 428 LEU A C 1
ATOM 3322 O O . LEU A 1 428 ? -11.985 7.069 -7.041 1.00 98.38 428 LEU A O 1
ATOM 3326 N N . LEU A 1 429 ? -12.490 8.211 -8.919 1.00 98.75 429 LEU A N 1
ATOM 3327 C CA . LEU A 1 429 ? -11.477 7.625 -9.790 1.00 98.75 429 LEU A CA 1
ATOM 3328 C C . LEU A 1 429 ? -10.187 8.458 -9.775 1.00 98.75 429 LEU A C 1
ATOM 3330 O O . LEU A 1 429 ? -10.212 9.672 -9.992 1.00 98.75 429 LEU A O 1
ATOM 3334 N N . PHE A 1 430 ? -9.059 7.776 -9.612 1.00 98.81 430 PHE A N 1
ATOM 3335 C CA . PHE A 1 430 ? -7.709 8.273 -9.868 1.00 98.81 430 PHE A CA 1
ATOM 3336 C C . PHE A 1 430 ? -7.046 7.400 -10.941 1.00 98.81 430 PHE A C 1
ATOM 3338 O O . PHE A 1 430 ? -7.186 6.177 -10.908 1.00 98.81 430 PHE A O 1
ATOM 3345 N N . LYS A 1 431 ? -6.298 7.997 -11.876 1.00 98.75 431 LYS A N 1
ATOM 3346 C CA . LYS A 1 431 ? -5.560 7.266 -12.927 1.00 98.75 431 LYS A CA 1
ATOM 3347 C C . LYS A 1 431 ? -4.086 7.650 -12.976 1.00 98.75 431 LYS A C 1
ATOM 3349 O O . LYS A 1 431 ? -3.752 8.819 -12.801 1.00 98.75 431 LYS A O 1
ATOM 3354 N N . TYR A 1 432 ? -3.206 6.710 -13.303 1.00 98.81 432 TYR A N 1
ATOM 3355 C CA . TYR A 1 432 ? -1.791 6.995 -13.543 1.00 98.81 432 TYR A CA 1
ATOM 3356 C C . TYR A 1 432 ? -1.226 6.165 -14.697 1.00 98.81 432 TYR A C 1
ATOM 3358 O O . TYR A 1 432 ? -1.397 4.952 -14.743 1.00 98.81 432 TYR A O 1
ATOM 3366 N N . LEU A 1 433 ? -0.532 6.822 -15.631 1.00 98.75 433 LEU A N 1
ATOM 3367 C CA . LEU A 1 433 ? 0.107 6.174 -16.777 1.00 98.75 433 LEU A CA 1
ATOM 3368 C C . LEU A 1 433 ? 1.592 5.939 -16.473 1.00 98.75 433 LEU A C 1
ATOM 3370 O O . LEU A 1 433 ? 2.428 6.803 -16.759 1.00 98.75 433 LEU A O 1
ATOM 3374 N N . SER A 1 434 ? 1.888 4.773 -15.900 1.00 98.62 434 SER A N 1
ATOM 3375 C CA . SER A 1 434 ? 3.242 4.328 -15.564 1.00 98.62 434 SER A CA 1
ATOM 3376 C C . SER A 1 434 ? 3.935 3.795 -16.814 1.00 98.62 434 SER A C 1
ATOM 3378 O O . SER A 1 434 ? 3.437 2.868 -17.454 1.00 98.62 434 SER A O 1
ATOM 3380 N N . LYS A 1 435 ? 5.061 4.386 -17.209 1.00 98.56 435 LYS A N 1
ATOM 3381 C CA . LYS A 1 435 ? 5.664 4.134 -18.534 1.00 98.56 435 LYS A CA 1
ATOM 3382 C C . LYS A 1 435 ? 6.667 2.985 -18.542 1.00 98.56 435 LYS A C 1
ATOM 3384 O O . LYS A 1 435 ? 7.176 2.581 -17.501 1.00 98.56 435 LYS A O 1
ATOM 3389 N N . ASP A 1 436 ? 6.977 2.489 -19.737 1.00 98.69 436 ASP A N 1
ATOM 3390 C CA . ASP A 1 436 ? 8.126 1.605 -19.948 1.00 98.69 436 ASP A CA 1
ATOM 3391 C C . ASP A 1 436 ? 9.426 2.240 -19.415 1.00 98.69 436 ASP A C 1
ATOM 3393 O O . ASP A 1 436 ? 9.722 3.412 -19.674 1.00 98.69 436 ASP A O 1
ATOM 3397 N N . GLY A 1 437 ? 10.181 1.464 -18.637 1.00 98.12 437 GLY A N 1
ATOM 3398 C CA . GLY A 1 437 ? 11.429 1.869 -17.988 1.00 98.12 437 GLY A CA 1
ATOM 3399 C C . GLY A 1 437 ? 11.266 2.668 -16.687 1.00 98.12 437 GLY A C 1
ATOM 3400 O O . GLY A 1 437 ? 12.270 3.027 -16.069 1.00 98.12 437 GLY A O 1
ATOM 3401 N N . GLU A 1 438 ? 10.043 2.956 -16.242 1.00 98.44 438 GLU A N 1
ATOM 3402 C CA . GLU A 1 438 ? 9.783 3.703 -15.007 1.00 98.44 438 GLU A CA 1
ATOM 3403 C C . GLU A 1 438 ? 10.192 2.883 -13.770 1.00 98.44 438 GLU A C 1
ATOM 3405 O O . GLU A 1 438 ? 9.766 1.743 -13.607 1.00 98.44 438 GLU A O 1
ATOM 3410 N N . GLU A 1 439 ? 11.094 3.431 -12.941 1.00 97.88 439 GLU A N 1
ATOM 3411 C CA . GLU A 1 439 ? 11.789 2.722 -11.840 1.00 97.88 439 GLU A CA 1
ATOM 3412 C C . GLU A 1 439 ? 12.467 1.387 -12.249 1.00 97.88 439 GLU A C 1
ATOM 3414 O O . GLU A 1 439 ? 12.838 0.578 -11.399 1.00 97.88 439 GLU A O 1
ATOM 3419 N N . GLY A 1 440 ? 12.684 1.177 -13.556 1.00 98.06 440 GLY A N 1
ATOM 3420 C CA . GLY A 1 440 ? 13.257 -0.038 -14.146 1.00 98.06 440 GLY A CA 1
ATOM 3421 C C . GLY A 1 440 ? 12.233 -1.076 -14.631 1.00 98.06 440 GLY A C 1
ATOM 3422 O O . GLY A 1 440 ? 12.627 -2.057 -15.265 1.00 98.06 440 GLY A O 1
ATOM 3423 N N . PHE A 1 441 ? 10.931 -0.876 -14.396 1.00 98.56 441 PHE A N 1
ATOM 3424 C CA . PHE A 1 441 ? 9.890 -1.825 -14.807 1.00 98.56 441 PHE A CA 1
ATOM 3425 C C . PHE A 1 441 ? 9.554 -1.713 -16.311 1.00 98.56 441 PHE A C 1
ATOM 3427 O O . PHE A 1 441 ? 9.402 -0.601 -16.821 1.00 98.56 441 PHE A O 1
ATOM 3434 N N . PRO A 1 442 ? 9.395 -2.833 -17.041 1.00 98.31 442 PRO A N 1
ATOM 3435 C CA . PRO A 1 442 ? 9.060 -2.808 -18.466 1.00 98.31 442 PRO A CA 1
ATOM 3436 C C . PRO A 1 442 ? 7.587 -2.565 -18.778 1.00 98.31 442 PRO A C 1
ATOM 3438 O O . PRO A 1 442 ? 6.709 -2.974 -18.027 1.00 98.31 442 PRO A O 1
ATOM 3441 N N . GLY A 1 443 ? 7.320 -2.009 -19.956 1.00 98.31 443 GLY A N 1
ATOM 3442 C CA . GLY A 1 443 ? 5.985 -1.849 -20.526 1.00 98.31 443 GLY A CA 1
ATOM 3443 C C . GLY A 1 443 ? 5.207 -0.682 -19.921 1.00 98.31 443 GLY A C 1
ATOM 3444 O O . GLY A 1 443 ? 5.232 -0.442 -18.708 1.00 98.31 443 GLY A O 1
ATOM 3445 N N . THR A 1 444 ? 4.488 0.050 -20.770 1.00 98.75 444 THR A N 1
ATOM 3446 C CA . THR A 1 444 ? 3.573 1.100 -20.308 1.00 98.75 444 THR A CA 1
ATOM 3447 C C . THR A 1 444 ? 2.252 0.486 -19.819 1.00 98.75 444 THR A C 1
ATOM 3449 O O . THR A 1 444 ? 1.616 -0.290 -20.534 1.00 98.75 444 THR A O 1
ATOM 3452 N N . VAL A 1 445 ? 1.813 0.854 -18.613 1.00 98.81 445 VAL A N 1
ATOM 3453 C CA . VAL A 1 445 ? 0.543 0.417 -18.009 1.00 98.81 445 VAL A CA 1
ATOM 3454 C C . VAL A 1 445 ? -0.297 1.614 -17.567 1.00 98.81 445 VAL A C 1
ATOM 3456 O O . VAL A 1 445 ? 0.244 2.628 -17.119 1.00 98.81 445 VAL A O 1
ATOM 3459 N N . GLU A 1 446 ? -1.621 1.497 -17.665 1.00 98.69 446 GLU A N 1
ATOM 3460 C CA . GLU A 1 446 ? -2.537 2.429 -17.003 1.00 98.69 446 GLU A CA 1
ATOM 3461 C C . GLU A 1 446 ? -3.039 1.810 -15.698 1.00 98.69 446 GLU A C 1
ATOM 3463 O O . GLU A 1 446 ? -3.604 0.719 -15.688 1.00 98.69 446 GLU A O 1
ATOM 3468 N N . VAL A 1 447 ? -2.805 2.524 -14.601 1.00 98.69 447 VAL A N 1
ATOM 3469 C CA . VAL A 1 447 ? -3.265 2.216 -13.247 1.00 98.69 447 VAL A CA 1
ATOM 3470 C C . VAL A 1 447 ? -4.542 2.998 -12.989 1.00 98.69 447 VAL A C 1
ATOM 3472 O O . VAL A 1 447 ? -4.592 4.197 -13.275 1.00 98.69 447 VAL A O 1
ATOM 3475 N N . ARG A 1 448 ? -5.551 2.353 -12.407 1.00 98.81 448 ARG A N 1
ATOM 3476 C CA . ARG A 1 448 ? -6.830 2.957 -12.024 1.00 98.81 448 ARG A CA 1
ATOM 3477 C C . ARG A 1 448 ? -7.143 2.584 -10.576 1.00 98.81 448 ARG A C 1
ATOM 3479 O O . ARG A 1 448 ? -6.960 1.434 -10.178 1.00 98.81 448 ARG A O 1
ATOM 3486 N N . VAL A 1 449 ? -7.582 3.563 -9.791 1.00 98.81 449 VAL A N 1
ATOM 3487 C CA . VAL A 1 449 ? -7.977 3.398 -8.384 1.00 98.81 449 VAL A CA 1
ATOM 3488 C C . VAL A 1 449 ? -9.360 4.003 -8.201 1.00 98.81 449 VAL A C 1
ATOM 3490 O O . VAL A 1 449 ? -9.545 5.178 -8.524 1.00 98.81 449 VAL A O 1
ATOM 3493 N N . TRP A 1 450 ? -10.308 3.236 -7.669 1.00 98.75 450 TRP A N 1
ATOM 3494 C CA . TRP A 1 450 ? -11.629 3.731 -7.278 1.00 98.75 450 TRP A CA 1
ATOM 3495 C C . TRP A 1 450 ? -11.778 3.676 -5.764 1.00 98.75 450 TRP A C 1
ATOM 3497 O O . TRP A 1 450 ? -11.622 2.613 -5.167 1.00 98.75 450 TRP A O 1
ATOM 3507 N N . TYR A 1 451 ? -12.157 4.800 -5.162 1.00 98.69 451 TYR A N 1
ATOM 3508 C CA . TYR A 1 451 ? -12.579 4.871 -3.766 1.00 98.69 451 TYR A CA 1
ATOM 3509 C C . TYR A 1 451 ? -14.094 5.061 -3.683 1.00 98.69 451 TYR A C 1
ATOM 3511 O O . TYR A 1 451 ? -14.631 6.042 -4.200 1.00 98.69 451 TYR A O 1
ATOM 3519 N N . THR A 1 452 ? -14.774 4.128 -3.019 1.00 98.19 452 THR A N 1
ATOM 3520 C CA . THR A 1 452 ? -16.228 4.120 -2.811 1.00 98.19 452 THR A CA 1
ATOM 3521 C C . THR A 1 452 ? -16.522 4.161 -1.312 1.00 98.19 452 THR A C 1
ATOM 3523 O O . THR A 1 452 ? -16.286 3.181 -0.602 1.00 98.19 452 THR A O 1
ATOM 3526 N N . ALA A 1 453 ? -17.029 5.296 -0.830 1.00 96.62 453 ALA A N 1
ATOM 3527 C CA . ALA A 1 453 ? -17.497 5.467 0.545 1.00 96.62 453 ALA A CA 1
ATOM 3528 C C . ALA A 1 453 ? -18.934 4.939 0.706 1.00 96.62 453 ALA A C 1
ATOM 3530 O O . ALA A 1 453 ? -19.746 5.053 -0.213 1.00 96.62 453 ALA A O 1
ATOM 3531 N N . SER A 1 454 ? -19.254 4.350 1.861 1.00 95.12 454 SER A N 1
ATOM 3532 C CA . SER A 1 454 ? -20.597 3.836 2.174 1.00 95.12 454 SER A CA 1
ATOM 3533 C C . SER A 1 454 ? -20.809 3.604 3.677 1.00 95.12 454 SER A C 1
ATOM 3535 O O . SER A 1 454 ? -19.856 3.610 4.461 1.00 95.12 454 SER A O 1
ATOM 3537 N N . LYS A 1 455 ? -22.065 3.365 4.070 1.00 94.19 455 LYS A N 1
ATOM 3538 C CA . LYS A 1 455 ? -22.466 2.920 5.411 1.00 94.19 455 LYS A CA 1
ATOM 3539 C C . LYS A 1 455 ? -22.999 1.490 5.366 1.00 94.19 455 LYS A C 1
ATOM 3541 O O . LYS A 1 455 ? -23.789 1.153 4.490 1.00 94.19 455 LYS A O 1
ATOM 3546 N N . GLU A 1 456 ? -22.602 0.674 6.338 1.00 93.81 456 GLU A N 1
ATOM 3547 C CA . GLU A 1 456 ? -23.123 -0.684 6.553 1.00 93.81 456 GLU A CA 1
ATOM 3548 C C . GLU A 1 456 ? -23.289 -0.910 8.061 1.00 93.81 456 GLU A C 1
ATOM 3550 O O . GLU A 1 456 ? -22.305 -0.819 8.788 1.00 93.81 456 GLU A O 1
ATOM 3555 N N . ASP A 1 457 ? -24.504 -1.171 8.554 1.00 91.44 457 ASP A N 1
ATOM 3556 C CA . ASP A 1 457 ? -24.788 -1.430 9.982 1.00 91.44 457 ASP A CA 1
ATOM 3557 C C . ASP A 1 457 ? -24.121 -0.421 10.948 1.00 91.44 457 ASP A C 1
ATOM 3559 O O . ASP A 1 457 ? -23.441 -0.782 11.909 1.00 91.44 457 ASP A O 1
ATOM 3563 N N . SER A 1 458 ? -24.270 0.874 10.640 1.00 89.00 458 SER A N 1
ATOM 3564 C CA . SER A 1 458 ? -23.624 2.017 11.319 1.00 89.00 458 SER A CA 1
ATOM 3565 C C . SER A 1 458 ? -22.085 2.072 11.263 1.00 89.00 458 SER A C 1
ATOM 3567 O O . SER A 1 458 ? -21.500 3.028 11.776 1.00 89.00 458 SER A O 1
ATOM 3569 N N . LYS A 1 459 ? -21.415 1.132 10.588 1.00 96.81 459 LYS A N 1
ATOM 3570 C CA . LYS A 1 459 ? -19.984 1.211 10.258 1.00 96.81 459 LYS A CA 1
ATOM 3571 C C . LYS A 1 459 ? -19.758 2.175 9.096 1.00 96.81 459 LYS A C 1
ATOM 3573 O O . LYS A 1 459 ? -20.496 2.162 8.111 1.00 96.81 459 LYS A O 1
ATOM 3578 N N . THR A 1 460 ? -18.701 2.974 9.191 1.00 97.88 460 THR A N 1
ATOM 3579 C CA . THR A 1 460 ? -18.137 3.736 8.072 1.00 97.88 460 THR A CA 1
ATOM 3580 C C . THR A 1 460 ? -17.276 2.789 7.239 1.00 97.88 460 THR A C 1
ATOM 3582 O O . THR A 1 460 ? -16.360 2.152 7.768 1.00 97.88 460 THR A O 1
ATOM 3585 N N . VAL A 1 461 ? -17.584 2.661 5.948 1.00 98.38 461 VAL A N 1
ATOM 3586 C CA . VAL A 1 461 ? -16.977 1.670 5.051 1.00 98.38 461 VAL A CA 1
ATOM 3587 C C . VAL A 1 461 ? -16.324 2.349 3.853 1.00 98.38 461 VAL A C 1
ATOM 3589 O O . VAL A 1 461 ? -16.978 3.083 3.110 1.00 98.38 461 VAL A O 1
ATOM 3592 N N . LEU A 1 462 ? -15.045 2.042 3.631 1.00 98.56 462 LEU A N 1
ATOM 3593 C CA . LEU A 1 462 ? -14.316 2.381 2.412 1.00 98.56 462 LEU A CA 1
ATOM 3594 C C . LEU A 1 462 ? -14.054 1.111 1.610 1.00 98.56 462 LEU A C 1
ATOM 3596 O O . LEU A 1 462 ? -13.338 0.227 2.076 1.00 98.56 462 LEU A O 1
ATOM 3600 N N . THR A 1 463 ? -14.598 1.039 0.398 1.00 98.62 463 THR A N 1
ATOM 3601 C CA . THR A 1 463 ? -14.173 0.061 -0.611 1.00 98.62 463 THR A CA 1
ATOM 3602 C C . THR A 1 463 ? -13.174 0.722 -1.550 1.00 98.62 463 THR A C 1
ATOM 3604 O O . THR A 1 463 ? -13.479 1.757 -2.146 1.00 98.62 463 THR A O 1
ATOM 3607 N N . THR A 1 464 ? -12.010 0.102 -1.705 1.00 98.62 464 THR A N 1
ATOM 3608 C CA . THR A 1 464 ? -10.973 0.495 -2.658 1.00 98.62 464 THR A CA 1
ATOM 3609 C C . THR A 1 464 ? -10.816 -0.597 -3.707 1.00 98.62 464 THR A C 1
ATOM 3611 O O . THR A 1 464 ? -10.563 -1.755 -3.364 1.00 98.62 464 THR A O 1
ATOM 3614 N N . GLU A 1 465 ? -10.932 -0.232 -4.981 1.00 98.50 465 GLU A N 1
ATOM 3615 C CA . GLU A 1 465 ? -10.668 -1.129 -6.109 1.00 98.50 465 GLU A CA 1
ATOM 3616 C C . GLU A 1 465 ? -9.471 -0.643 -6.916 1.00 98.50 465 GLU A C 1
ATOM 3618 O O . GLU A 1 465 ? -9.334 0.550 -7.194 1.00 98.50 465 GLU A O 1
ATOM 3623 N N . TYR A 1 466 ? -8.627 -1.588 -7.312 1.00 98.56 466 TYR A N 1
ATOM 3624 C CA . TYR A 1 466 ? -7.440 -1.373 -8.124 1.00 98.56 466 TYR A CA 1
ATOM 3625 C C . TYR A 1 466 ? -7.569 -2.123 -9.444 1.00 98.56 466 TYR A C 1
ATOM 3627 O O . TYR A 1 466 ? -7.967 -3.287 -9.460 1.00 98.56 466 TYR A O 1
ATOM 3635 N N . GLU A 1 467 ? -7.176 -1.480 -10.538 1.00 98.69 467 GLU A N 1
ATOM 3636 C CA . GLU A 1 467 ? -7.040 -2.098 -11.855 1.00 98.69 467 GLU A CA 1
ATOM 3637 C C . GLU A 1 467 ? -5.741 -1.626 -12.511 1.00 98.69 467 GLU A C 1
ATOM 3639 O O . GLU A 1 467 ? -5.390 -0.447 -12.428 1.00 98.69 467 GLU A O 1
ATOM 3644 N N . VAL A 1 468 ? -5.025 -2.533 -13.175 1.00 98.81 468 VAL A N 1
ATOM 3645 C CA . VAL A 1 468 ? -3.878 -2.195 -14.023 1.00 98.81 468 VAL A CA 1
ATOM 3646 C C . VAL A 1 468 ? -4.006 -2.912 -15.360 1.00 98.81 468 VAL A C 1
ATOM 3648 O O . VAL A 1 468 ? -4.075 -4.142 -15.424 1.00 98.81 468 VAL A O 1
ATOM 3651 N N . GLU A 1 469 ? -4.013 -2.123 -16.430 1.00 98.38 469 GLU A N 1
ATOM 3652 C CA . GLU A 1 469 ? -4.125 -2.578 -17.813 1.00 98.38 469 GLU A CA 1
ATOM 3653 C C . GLU A 1 469 ? -2.797 -2.365 -18.551 1.00 98.38 469 GLU A C 1
ATOM 3655 O O . GLU A 1 469 ? -2.185 -1.294 -18.472 1.00 98.38 469 GLU A O 1
ATOM 3660 N N . PHE A 1 470 ? -2.347 -3.371 -19.306 1.00 98.06 470 PHE A N 1
ATOM 3661 C CA . PHE A 1 470 ? -1.181 -3.233 -20.178 1.00 98.06 470 PHE A CA 1
ATOM 3662 C C . PHE A 1 470 ? -1.579 -2.506 -21.471 1.00 98.06 470 PHE A C 1
ATOM 3664 O O . PHE A 1 470 ? -2.068 -3.123 -22.417 1.00 98.06 470 PHE A O 1
ATOM 3671 N N . VAL A 1 471 ? -1.336 -1.193 -21.516 1.00 97.81 471 VAL A N 1
ATOM 3672 C CA . VAL A 1 471 ? -1.672 -0.312 -22.657 1.00 97.81 471 VAL A CA 1
ATOM 3673 C C . VAL A 1 471 ? -0.489 -0.053 -23.606 1.00 97.81 471 VAL A C 1
ATOM 3675 O O . VAL A 1 471 ? -0.642 0.570 -24.659 1.00 97.81 471 VAL A O 1
ATOM 3678 N N . GLY A 1 472 ? 0.707 -0.500 -23.222 1.00 95.50 472 GLY A N 1
ATOM 3679 C CA . GLY A 1 472 ? 1.954 -0.352 -23.962 1.00 95.50 472 GLY A CA 1
ATOM 3680 C C . GLY A 1 472 ? 2.132 -1.317 -25.139 1.00 95.50 472 GLY A C 1
ATOM 3681 O O . GLY A 1 472 ? 1.354 -2.243 -25.366 1.00 95.50 472 GLY A O 1
ATOM 3682 N N . ASN A 1 473 ? 3.216 -1.114 -25.884 1.00 95.69 473 ASN A N 1
ATOM 3683 C CA . ASN A 1 473 ? 3.647 -1.976 -26.995 1.00 95.69 473 ASN A CA 1
ATOM 3684 C C . ASN A 1 473 ? 5.153 -2.306 -26.956 1.00 95.69 473 ASN A C 1
ATOM 3686 O O . ASN A 1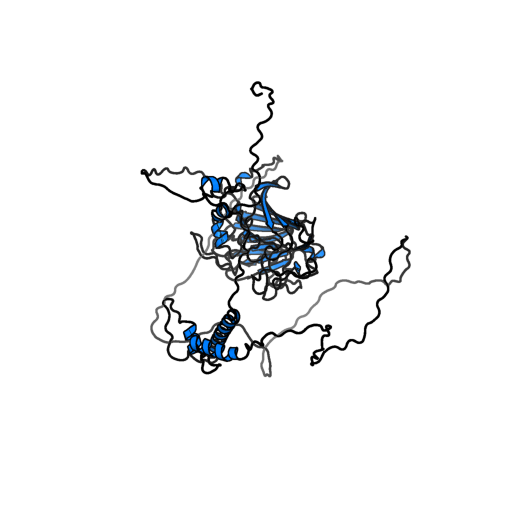 473 ? 5.679 -2.884 -27.902 1.00 95.69 473 ASN A O 1
ATOM 3690 N N . GLU A 1 474 ? 5.849 -1.934 -25.882 1.00 97.25 474 GLU A N 1
ATOM 3691 C CA . GLU A 1 474 ? 7.310 -1.983 -25.751 1.00 97.25 474 GLU A CA 1
ATOM 3692 C C . GLU A 1 474 ? 7.844 -3.396 -25.447 1.00 97.25 474 GLU A C 1
ATOM 3694 O O . GLU A 1 474 ? 8.981 -3.723 -25.785 1.00 97.25 474 GLU A O 1
ATOM 3699 N N . CYS A 1 475 ? 7.013 -4.242 -24.835 1.00 96.62 475 CYS A N 1
ATOM 3700 C CA . CYS A 1 475 ? 7.253 -5.659 -24.556 1.00 96.62 475 CYS A CA 1
ATOM 3701 C C . CYS A 1 475 ? 5.904 -6.403 -24.450 1.00 96.62 475 CYS A C 1
ATOM 3703 O O . CYS A 1 475 ? 4.863 -5.780 -24.662 1.00 96.62 475 CYS A O 1
ATOM 3705 N N . GLU A 1 476 ? 5.888 -7.706 -24.146 1.00 95.62 476 GLU A N 1
ATOM 3706 C CA . GLU A 1 476 ? 4.647 -8.510 -24.088 1.00 95.62 476 GLU A CA 1
ATOM 3707 C C . GLU A 1 476 ? 4.094 -8.694 -22.667 1.00 95.62 476 GLU A C 1
ATOM 3709 O O . GLU A 1 476 ? 2.885 -8.876 -22.488 1.00 95.62 476 GLU A O 1
ATOM 3714 N N . GLU A 1 477 ? 4.967 -8.637 -21.657 1.00 97.38 477 GLU A N 1
ATOM 3715 C CA . GLU A 1 477 ? 4.623 -8.851 -20.250 1.00 97.38 477 GLU A CA 1
ATOM 3716 C C . GLU A 1 477 ? 5.362 -7.907 -19.287 1.00 97.38 477 GLU A C 1
ATOM 3718 O O . GLU A 1 477 ? 6.470 -7.440 -19.554 1.00 97.38 477 GLU A O 1
ATOM 3723 N N . THR A 1 478 ? 4.739 -7.628 -18.145 1.00 98.56 478 THR A N 1
ATOM 3724 C CA . THR A 1 478 ? 5.295 -6.901 -16.990 1.00 98.56 478 THR A CA 1
ATOM 3725 C C . THR A 1 478 ? 4.867 -7.616 -15.709 1.00 98.56 478 THR A C 1
ATOM 3727 O O . THR A 1 478 ? 4.044 -8.528 -15.743 1.00 98.56 478 THR A O 1
ATOM 3730 N N . VAL A 1 479 ? 5.385 -7.196 -14.558 1.00 98.69 479 VAL A N 1
ATOM 3731 C CA . VAL A 1 479 ? 4.885 -7.628 -13.246 1.00 98.69 479 VAL A CA 1
ATOM 3732 C C . VAL A 1 479 ? 4.178 -6.488 -12.521 1.00 98.69 479 VAL A C 1
ATOM 3734 O O . VAL A 1 479 ? 4.591 -5.336 -12.657 1.00 98.69 479 VAL A O 1
ATOM 3737 N N . VAL A 1 480 ? 3.107 -6.808 -11.792 1.00 98.81 480 VAL A N 1
ATOM 3738 C CA . VAL A 1 480 ? 2.282 -5.883 -10.998 1.00 98.81 480 VAL A CA 1
ATOM 3739 C C . VAL A 1 480 ? 1.893 -6.550 -9.676 1.00 98.81 480 VAL A C 1
ATOM 3741 O O . VAL A 1 480 ? 1.479 -7.707 -9.653 1.00 98.81 480 VAL A O 1
ATOM 3744 N N . ASN A 1 481 ? 2.021 -5.814 -8.574 1.00 98.50 481 ASN A N 1
ATOM 3745 C CA . ASN A 1 481 ? 1.512 -6.177 -7.250 1.00 98.50 481 ASN A CA 1
ATOM 3746 C C . ASN A 1 481 ? 1.188 -4.872 -6.510 1.00 98.50 481 ASN A C 1
ATOM 3748 O O . ASN A 1 481 ? 2.069 -4.019 -6.394 1.00 98.50 481 ASN A O 1
ATOM 3752 N N . MET A 1 482 ? -0.044 -4.693 -6.038 1.00 97.25 482 MET A N 1
ATOM 3753 C CA . MET A 1 482 ? -0.525 -3.423 -5.479 1.00 97.25 482 MET A CA 1
ATOM 3754 C C . MET A 1 482 ? -1.036 -3.586 -4.054 1.00 97.25 482 MET A C 1
ATOM 3756 O O . MET A 1 482 ? -1.498 -4.657 -3.682 1.00 97.25 482 MET A O 1
ATOM 3760 N N . THR A 1 483 ? -0.987 -2.497 -3.289 1.00 98.75 483 THR A N 1
ATOM 3761 C CA . THR A 1 483 ? -1.618 -2.371 -1.968 1.00 98.75 483 THR A CA 1
ATOM 3762 C C . THR A 1 483 ? -1.839 -0.893 -1.622 1.00 98.75 483 THR A C 1
ATOM 3764 O O . THR A 1 483 ? -1.263 -0.008 -2.264 1.00 98.75 483 THR A O 1
ATOM 3767 N N . ASN A 1 484 ? -2.631 -0.621 -0.584 1.00 98.62 484 ASN A N 1
ATOM 3768 C CA . ASN A 1 484 ? -2.630 0.657 0.122 1.00 98.62 484 ASN A CA 1
ATOM 3769 C C . ASN A 1 484 ? -1.765 0.570 1.393 1.00 98.62 484 ASN A C 1
ATOM 3771 O O . ASN A 1 484 ? -1.834 -0.425 2.108 1.00 98.62 484 ASN A O 1
ATOM 3775 N N . HIS A 1 485 ? -0.990 1.617 1.686 1.00 98.62 485 HIS A N 1
ATOM 3776 C CA . HIS A 1 485 ? -0.073 1.696 2.835 1.00 98.62 485 HIS A CA 1
ATOM 3777 C C . HIS A 1 485 ? -0.577 2.658 3.934 1.00 98.62 485 HIS A C 1
ATOM 3779 O O . HIS A 1 485 ? 0.164 3.469 4.496 1.00 98.62 485 HIS A O 1
ATOM 3785 N N . SER A 1 486 ? -1.885 2.651 4.211 1.00 98.62 486 SER A N 1
ATOM 3786 C CA . SER A 1 486 ? -2.471 3.351 5.361 1.00 98.62 486 SER A CA 1
ATOM 3787 C C . SER A 1 486 ? -1.993 2.740 6.675 1.00 98.62 486 SER A C 1
ATOM 3789 O O . SER A 1 486 ? -2.149 1.544 6.917 1.00 98.62 486 SER A O 1
ATOM 3791 N N . TYR A 1 487 ? -1.478 3.598 7.557 1.00 98.81 487 TYR A N 1
ATOM 3792 C CA . TYR A 1 487 ? -1.173 3.247 8.940 1.00 98.81 487 TYR A CA 1
ATOM 3793 C C . TYR A 1 487 ? -2.300 3.736 9.832 1.00 98.81 487 TYR A C 1
ATOM 3795 O O . TYR A 1 487 ? -2.628 4.921 9.813 1.00 98.81 487 TYR A O 1
ATOM 3803 N N . PHE A 1 488 ? -2.856 2.845 10.637 1.00 98.88 488 PHE A N 1
ATOM 3804 C CA . PHE A 1 488 ? -3.963 3.119 11.535 1.00 98.88 488 PHE A CA 1
ATOM 3805 C C . PHE A 1 488 ? -3.471 3.360 12.963 1.00 98.88 488 PHE A C 1
ATOM 3807 O O . PHE A 1 488 ? -2.559 2.681 13.441 1.00 98.88 488 PHE A O 1
ATOM 3814 N N . ASN A 1 489 ? -4.115 4.290 13.668 1.00 98.62 489 ASN A N 1
ATOM 3815 C CA . ASN A 1 489 ? -4.010 4.418 15.117 1.00 98.62 489 ASN A CA 1
ATOM 3816 C C . ASN A 1 489 ? -5.401 4.648 15.734 1.00 98.62 489 ASN A C 1
ATOM 3818 O O . ASN A 1 489 ? -6.024 5.703 15.587 1.00 98.62 489 ASN A O 1
ATOM 3822 N N . LEU A 1 490 ? -5.889 3.628 16.442 1.00 98.62 490 LEU A N 1
ATOM 3823 C CA . LEU A 1 490 ? -7.184 3.650 17.123 1.00 98.62 490 LEU A CA 1
ATOM 3824 C C . LEU A 1 490 ? -7.094 4.280 18.528 1.00 98.62 490 LEU A C 1
ATOM 3826 O O . LEU A 1 490 ? -8.095 4.805 19.027 1.00 98.62 490 LEU A O 1
ATOM 3830 N N . GLY A 1 491 ? -5.909 4.285 19.145 1.00 97.19 491 GLY A N 1
ATOM 3831 C CA . GLY A 1 491 ? -5.628 4.798 20.489 1.00 97.19 491 GLY A CA 1
ATOM 3832 C C . GLY A 1 491 ? -5.385 6.304 20.542 1.00 97.19 491 GLY A C 1
ATOM 3833 O O . GLY A 1 491 ? -5.159 6.953 19.525 1.00 97.19 491 GLY A O 1
ATOM 3834 N N . ASN A 1 492 ? -5.505 6.903 21.728 1.00 94.44 492 ASN A N 1
ATOM 3835 C CA . ASN A 1 492 ? -5.308 8.352 21.909 1.00 94.44 492 ASN A CA 1
ATOM 3836 C C . ASN A 1 492 ? -3.850 8.738 22.221 1.00 94.44 492 ASN A C 1
ATOM 3838 O O . ASN A 1 492 ? -3.549 9.926 22.330 1.00 94.44 492 ASN A O 1
ATOM 3842 N N . GLY A 1 493 ? -2.964 7.752 22.381 1.00 94.50 493 GLY A N 1
ATOM 3843 C CA . GLY A 1 493 ? -1.533 7.964 22.565 1.00 94.50 493 GLY A CA 1
ATOM 3844 C C . GLY A 1 493 ? -0.783 8.229 21.250 1.00 94.50 493 GLY A C 1
ATOM 3845 O O . GLY A 1 493 ? -1.352 8.117 20.165 1.00 94.50 493 GLY A O 1
ATOM 3846 N N . PRO A 1 494 ? 0.522 8.545 21.328 1.00 95.88 494 PRO A N 1
ATOM 3847 C CA . PRO A 1 494 ? 1.391 8.711 20.160 1.00 95.88 494 PRO A CA 1
ATOM 3848 C C . PRO A 1 494 ? 1.771 7.381 19.481 1.00 95.88 494 PRO A C 1
ATOM 3850 O O . PRO A 1 494 ? 2.482 7.400 18.479 1.00 95.88 494 PRO A O 1
ATOM 3853 N N . THR A 1 495 ? 1.331 6.245 20.033 1.00 98.12 495 THR A N 1
ATOM 3854 C CA . THR A 1 495 ? 1.616 4.869 19.603 1.00 98.12 495 THR A CA 1
ATOM 3855 C C . THR A 1 495 ? 0.329 4.050 19.481 1.00 98.12 495 THR A C 1
ATOM 3857 O O . THR A 1 495 ? -0.740 4.478 19.916 1.00 98.12 495 THR A O 1
ATOM 3860 N N . ILE A 1 496 ? 0.439 2.857 18.896 1.00 98.56 496 ILE A N 1
ATOM 3861 C CA . ILE A 1 496 ? -0.623 1.837 18.785 1.00 98.56 496 ILE A CA 1
ATOM 3862 C C . ILE A 1 496 ? -0.884 1.059 20.085 1.00 98.56 496 ILE A C 1
ATOM 3864 O O . ILE A 1 496 ? -1.677 0.115 20.082 1.00 98.56 496 ILE A O 1
ATOM 3868 N N . GLU A 1 497 ? -0.194 1.408 21.170 1.00 98.38 497 GLU A N 1
ATOM 3869 C CA . GLU A 1 497 ? -0.223 0.677 22.434 1.00 98.38 497 GLU A CA 1
ATOM 3870 C C . GLU A 1 497 ? -1.646 0.534 22.995 1.00 98.38 497 GLU A C 1
ATOM 3872 O O . GLU A 1 497 ? -2.445 1.463 22.934 1.00 98.38 497 GLU A O 1
ATOM 3877 N N . GLY A 1 498 ? -1.979 -0.651 23.512 1.00 98.38 498 GLY A N 1
ATOM 3878 C CA . GLY A 1 498 ? -3.315 -0.973 24.025 1.00 98.38 498 GLY A CA 1
ATOM 3879 C C . GLY A 1 498 ? -4.319 -1.401 22.948 1.00 98.38 498 GLY A C 1
ATOM 3880 O O . GLY A 1 498 ? -5.376 -1.947 23.282 1.00 98.38 498 GLY A O 1
ATOM 3881 N N . THR A 1 499 ? -3.989 -1.247 21.659 1.00 98.81 499 THR A N 1
ATOM 3882 C CA . THR A 1 499 ? -4.802 -1.793 20.562 1.00 98.81 499 THR A CA 1
ATOM 3883 C C . THR A 1 499 ? -4.819 -3.318 20.636 1.00 98.81 499 THR A C 1
ATOM 3885 O O . THR A 1 499 ? -3.779 -3.975 20.580 1.00 98.81 499 THR A O 1
ATOM 3888 N N . LYS A 1 500 ? -6.013 -3.899 20.715 1.00 98.81 500 LYS A N 1
ATOM 3889 C CA . LYS A 1 500 ? -6.248 -5.333 20.543 1.00 98.81 500 LYS A CA 1
ATOM 3890 C C . LYS A 1 500 ? -6.287 -5.650 19.055 1.00 98.81 500 LYS A C 1
ATOM 3892 O O . LYS A 1 500 ? -7.001 -4.971 18.317 1.00 98.81 500 LYS A O 1
ATOM 3897 N N . ALA A 1 501 ? -5.569 -6.681 18.637 1.00 98.88 501 ALA A N 1
ATOM 3898 C CA . ALA A 1 501 ? -5.479 -7.149 17.260 1.00 98.88 501 ALA A CA 1
ATOM 3899 C C . ALA A 1 501 ? -5.835 -8.639 17.175 1.00 98.88 501 ALA A C 1
ATOM 3901 O O . ALA A 1 501 ? -5.653 -9.386 18.136 1.00 98.88 501 ALA A O 1
ATOM 3902 N N . GLN A 1 502 ? -6.333 -9.077 16.024 1.00 98.88 502 GLN A N 1
ATOM 3903 C CA . GLN A 1 502 ? -6.503 -10.485 15.678 1.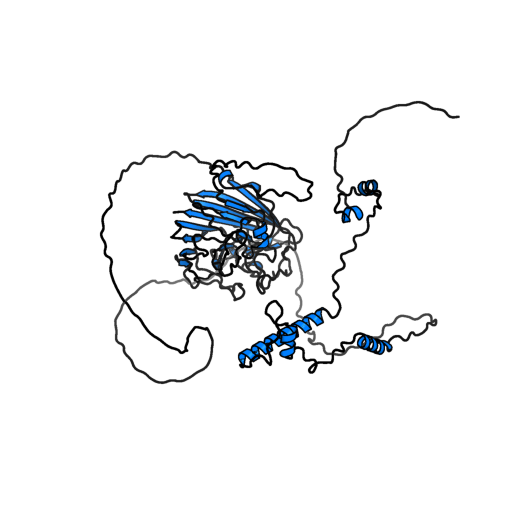00 98.88 502 GLN A CA 1
ATOM 3904 C C . GLN A 1 502 ? -6.390 -10.629 14.160 1.00 98.88 502 GLN A C 1
ATOM 3906 O O . GLN A 1 502 ? -7.077 -9.923 13.420 1.00 98.88 502 GLN A O 1
ATOM 3911 N N . LEU A 1 503 ? -5.538 -11.540 13.698 1.00 98.88 503 LEU A N 1
ATOM 3912 C CA . LEU A 1 503 ? -5.404 -11.896 12.287 1.00 98.88 503 LEU A CA 1
ATOM 3913 C C . LEU A 1 503 ? -6.283 -13.117 11.975 1.00 98.88 503 LEU A C 1
ATOM 3915 O O . LEU A 1 503 ? -6.642 -13.889 12.861 1.00 98.88 503 LEU A O 1
ATOM 3919 N N . SER A 1 504 ? -6.652 -13.301 10.711 1.00 98.62 504 SER A N 1
ATOM 3920 C CA . SER A 1 504 ? -7.556 -14.383 10.272 1.00 98.62 504 SER A CA 1
ATOM 3921 C C . SER A 1 504 ? -6.819 -15.662 9.861 1.00 98.62 504 SER A C 1
ATOM 3923 O O . SER A 1 504 ? -7.440 -16.651 9.479 1.00 98.62 504 SER A O 1
ATOM 3925 N N . THR A 1 505 ? -5.490 -15.644 9.947 1.00 98.38 505 THR A N 1
ATOM 3926 C CA . THR A 1 505 ? -4.585 -16.747 9.631 1.00 98.38 505 THR A CA 1
ATOM 3927 C C . THR A 1 505 ? -3.344 -16.655 10.518 1.00 98.38 505 THR A C 1
ATOM 3929 O O . THR A 1 505 ? -2.999 -15.578 11.003 1.00 98.38 505 THR A O 1
ATOM 3932 N N . ALA A 1 506 ? -2.678 -17.790 10.714 1.00 97.94 506 ALA A N 1
ATOM 3933 C CA . ALA A 1 506 ? -1.328 -17.863 11.270 1.00 97.94 506 ALA A CA 1
ATOM 3934 C C . ALA A 1 506 ? -0.342 -18.514 10.282 1.00 97.94 506 ALA A C 1
ATOM 3936 O O . ALA A 1 506 ? 0.816 -18.708 10.636 1.00 97.94 506 ALA A O 1
ATOM 3937 N N . ASP A 1 507 ? -0.783 -18.870 9.068 1.00 98.38 507 ASP A N 1
ATOM 3938 C CA . ASP A 1 507 ? 0.121 -19.247 7.979 1.00 98.38 507 ASP A CA 1
ATOM 3939 C C . ASP A 1 507 ? 0.849 -17.996 7.490 1.00 98.38 507 ASP A C 1
ATOM 3941 O O . ASP A 1 507 ? 0.205 -16.996 7.156 1.00 98.38 507 ASP A O 1
ATOM 3945 N N . TYR A 1 508 ? 2.177 -18.048 7.453 1.00 98.50 508 TYR A N 1
ATOM 3946 C CA . TYR A 1 508 ? 3.017 -16.927 7.041 1.00 98.50 508 TYR A CA 1
ATOM 3947 C C . TYR A 1 508 ? 4.203 -17.389 6.187 1.00 98.50 508 TYR A C 1
ATOM 3949 O O . TYR A 1 508 ? 4.474 -18.589 6.075 1.00 98.50 508 TYR A O 1
ATOM 3957 N N . LEU A 1 509 ? 4.899 -16.434 5.568 1.00 98.00 509 LEU A N 1
ATOM 3958 C CA . LEU A 1 509 ? 6.181 -16.659 4.896 1.00 98.00 509 LEU A CA 1
ATOM 3959 C C . LEU A 1 509 ? 7.331 -16.243 5.828 1.00 98.00 509 LEU A C 1
ATOM 3961 O O . LEU A 1 509 ? 7.538 -15.039 5.997 1.00 98.00 509 LEU A O 1
ATOM 3965 N N . PRO A 1 510 ? 8.115 -17.183 6.390 1.00 97.81 510 PRO A N 1
ATOM 3966 C CA . PRO A 1 510 ? 9.350 -16.853 7.093 1.00 97.81 510 PRO A CA 1
ATOM 3967 C C . PRO A 1 510 ? 10.311 -16.088 6.178 1.00 97.81 510 PRO A C 1
ATOM 3969 O O . PRO A 1 510 ? 10.550 -16.500 5.039 1.00 97.81 510 PRO A O 1
ATOM 3972 N N . LEU A 1 511 ? 10.862 -14.982 6.677 1.00 97.50 511 LEU A N 1
ATOM 3973 C CA . LEU A 1 511 ? 11.749 -14.090 5.928 1.00 97.50 511 LEU A CA 1
ATOM 3974 C C . LEU A 1 511 ? 13.220 -14.281 6.335 1.00 97.50 511 LEU A C 1
ATOM 3976 O O . LEU A 1 511 ? 13.528 -14.619 7.479 1.00 97.50 511 LEU A O 1
ATOM 3980 N N . ASP A 1 512 ? 14.138 -14.020 5.406 1.00 97.19 512 ASP A N 1
ATOM 3981 C CA . ASP A 1 512 ? 15.550 -13.797 5.710 1.00 97.19 512 ASP A CA 1
ATOM 3982 C C . ASP A 1 512 ? 15.786 -12.411 6.345 1.00 97.19 512 ASP A C 1
ATOM 3984 O O . ASP A 1 512 ? 14.900 -11.556 6.402 1.00 97.19 512 ASP A O 1
ATOM 3988 N N . SER A 1 513 ? 17.017 -12.153 6.796 1.00 96.31 513 SER A N 1
ATOM 3989 C CA . SER A 1 513 ? 17.411 -10.879 7.417 1.00 96.31 513 SER A CA 1
ATOM 3990 C C . SER A 1 513 ? 17.378 -9.660 6.477 1.00 96.31 513 SER A C 1
ATOM 3992 O O . SER A 1 513 ? 17.677 -8.547 6.910 1.00 96.31 513 SER A O 1
ATOM 3994 N N . THR A 1 514 ? 17.008 -9.840 5.204 1.00 96.44 514 THR A N 1
ATOM 3995 C CA . THR A 1 514 ? 16.775 -8.770 4.220 1.00 96.44 514 THR A CA 1
ATOM 3996 C C . THR A 1 514 ? 15.287 -8.570 3.896 1.00 96.44 514 THR A C 1
ATOM 3998 O O . THR A 1 514 ? 14.946 -7.681 3.108 1.00 96.44 514 THR A O 1
ATOM 4001 N N . GLY A 1 515 ? 14.398 -9.362 4.509 1.00 96.50 515 GLY A N 1
ATOM 4002 C CA . GLY A 1 515 ? 12.952 -9.334 4.294 1.00 96.50 515 GLY A CA 1
ATOM 4003 C C . GLY A 1 515 ? 12.475 -10.139 3.079 1.00 96.50 515 GLY A C 1
ATOM 4004 O O . GLY A 1 515 ? 11.393 -9.860 2.564 1.00 96.50 515 GLY A O 1
ATOM 4005 N N . ILE A 1 516 ? 13.266 -11.094 2.577 1.00 98.31 516 ILE A N 1
ATOM 4006 C CA . ILE A 1 516 ? 12.886 -11.959 1.447 1.00 98.31 516 ILE A CA 1
ATOM 4007 C C . ILE A 1 516 ? 12.446 -13.339 1.965 1.00 98.31 516 ILE A C 1
ATOM 4009 O O . ILE A 1 516 ? 13.148 -13.905 2.800 1.00 98.31 516 ILE A O 1
ATOM 4013 N N . PRO A 1 517 ? 11.325 -13.917 1.488 1.00 97.44 517 PRO A N 1
ATOM 4014 C CA . PRO A 1 517 ? 10.881 -15.243 1.911 1.00 97.44 517 PRO A CA 1
ATOM 4015 C C . PRO A 1 517 ? 11.918 -16.353 1.718 1.00 97.44 517 PRO A C 1
ATOM 4017 O O . PRO A 1 517 ? 12.571 -16.436 0.679 1.00 97.44 517 PRO A O 1
ATOM 4020 N N . LEU A 1 518 ? 11.977 -17.279 2.678 1.00 96.62 518 LEU A N 1
ATOM 4021 C CA . LEU A 1 518 ? 12.775 -18.511 2.602 1.00 96.62 518 LEU A CA 1
ATOM 4022 C C . LEU A 1 518 ? 12.177 -19.568 1.647 1.00 96.62 518 LEU A C 1
ATOM 4024 O O . LEU A 1 518 ? 12.794 -20.601 1.394 1.00 96.62 518 LEU A O 1
ATOM 4028 N N . GLY A 1 519 ? 10.982 -19.312 1.101 1.00 88.69 519 GLY A N 1
ATOM 4029 C CA . GLY A 1 519 ? 10.306 -20.137 0.093 1.00 88.69 519 GLY A CA 1
ATOM 4030 C C . GLY A 1 519 ? 9.330 -21.177 0.656 1.00 88.69 519 GLY A C 1
ATOM 4031 O O . GLY A 1 519 ? 8.436 -21.618 -0.066 1.00 88.69 519 GLY A O 1
ATOM 4032 N N . ASN A 1 520 ? 9.443 -21.537 1.937 1.00 93.38 520 ASN A N 1
ATOM 4033 C CA . ASN A 1 520 ? 8.444 -22.346 2.636 1.00 93.38 520 ASN A CA 1
ATOM 4034 C C . ASN A 1 520 ? 7.325 -21.483 3.247 1.00 93.38 520 ASN A C 1
ATOM 4036 O O . ASN A 1 520 ? 7.485 -20.285 3.467 1.00 93.38 520 ASN A O 1
ATOM 4040 N N . ILE A 1 521 ? 6.199 -22.132 3.546 1.00 96.88 521 ILE A N 1
ATOM 4041 C CA . ILE A 1 521 ? 5.136 -21.609 4.413 1.00 96.88 521 ILE A CA 1
ATOM 4042 C C . ILE A 1 521 ? 5.327 -22.251 5.790 1.00 96.88 521 ILE A C 1
ATOM 4044 O O . ILE A 1 521 ? 5.715 -23.421 5.864 1.00 96.88 521 ILE A O 1
ATOM 4048 N N . ASP A 1 522 ? 5.071 -21.511 6.865 1.00 97.75 522 ASP A N 1
ATOM 4049 C CA . ASP A 1 522 ? 5.107 -22.025 8.241 1.00 97.75 522 ASP A CA 1
ATOM 4050 C C . ASP A 1 522 ? 4.004 -21.374 9.099 1.00 97.75 522 ASP A C 1
ATOM 4052 O O . ASP A 1 522 ? 3.239 -20.537 8.608 1.00 97.75 522 ASP A O 1
ATOM 4056 N N . LYS A 1 523 ? 3.899 -21.748 10.378 1.00 97.69 523 LYS A N 1
ATOM 4057 C CA . LYS A 1 523 ? 3.042 -21.074 11.362 1.00 97.69 523 LYS A CA 1
ATOM 4058 C C . LYS A 1 523 ? 3.810 -19.987 12.107 1.00 97.69 523 LYS A C 1
ATOM 4060 O O . LYS A 1 523 ? 4.901 -20.233 12.616 1.00 97.69 523 LYS A O 1
ATOM 4065 N N . PHE A 1 524 ? 3.217 -18.801 12.219 1.00 98.06 524 PHE A N 1
ATOM 4066 C CA . PHE A 1 524 ? 3.816 -17.695 12.962 1.00 98.06 524 PHE A CA 1
ATOM 4067 C C . PHE A 1 524 ? 3.993 -18.074 14.451 1.00 98.06 524 PHE A C 1
ATOM 4069 O O . PHE A 1 524 ? 3.068 -18.654 15.027 1.00 98.06 524 PHE A O 1
ATOM 4076 N N . PRO A 1 525 ? 5.142 -17.776 15.100 1.00 96.88 525 PRO A N 1
ATOM 4077 C CA . PRO A 1 525 ? 5.425 -18.262 16.459 1.00 96.88 525 PRO A CA 1
ATOM 4078 C C . PRO A 1 525 ? 4.448 -17.769 17.537 1.00 96.88 525 PRO A C 1
ATOM 4080 O O . PRO A 1 525 ? 4.217 -18.460 18.530 1.00 96.88 525 PRO A O 1
ATOM 4083 N N . LEU A 1 526 ? 3.865 -16.582 17.344 1.00 95.62 526 LEU A N 1
ATOM 4084 C CA . LEU A 1 526 ? 2.739 -16.090 18.134 1.00 95.62 526 LEU A CA 1
ATOM 4085 C C . LEU A 1 526 ? 1.426 -16.534 17.479 1.00 95.62 526 LEU A C 1
ATOM 4087 O O . LEU A 1 526 ? 1.229 -16.341 16.283 1.00 95.62 526 LEU A O 1
ATOM 4091 N N . ASP A 1 527 ? 0.480 -17.039 18.272 1.00 95.31 527 ASP A N 1
ATOM 4092 C CA . ASP A 1 527 ? -0.863 -17.366 17.782 1.00 95.31 527 ASP A CA 1
ATOM 4093 C C . ASP A 1 527 ? -1.726 -16.106 17.581 1.00 95.31 527 ASP A C 1
ATOM 4095 O O . ASP A 1 527 ? -2.682 -15.830 18.310 1.00 95.31 527 ASP A O 1
ATOM 4099 N N . VAL A 1 528 ? -1.371 -15.349 16.545 1.00 97.94 528 VAL A N 1
ATOM 4100 C CA . VAL A 1 528 ? -2.058 -14.147 16.057 1.00 97.94 528 VAL A CA 1
ATOM 4101 C C . VAL A 1 528 ? -3.483 -14.416 15.559 1.00 97.94 528 VAL A C 1
ATOM 4103 O O . VAL A 1 528 ? -4.232 -13.466 15.335 1.00 97.94 528 VAL A O 1
ATOM 4106 N N . SER A 1 529 ? -3.884 -15.690 15.422 1.00 97.06 529 SER A N 1
ATOM 4107 C CA . SER A 1 529 ? -5.266 -16.075 15.107 1.00 97.06 529 SER A CA 1
ATOM 4108 C C . SER A 1 529 ? -6.218 -15.912 16.299 1.00 97.06 529 SER A C 1
ATOM 4110 O O . SER A 1 529 ? -7.439 -15.864 16.124 1.00 97.06 529 SER A O 1
ATOM 4112 N N . LYS A 1 530 ? -5.675 -15.777 17.516 1.00 97.75 530 LYS A N 1
ATOM 4113 C CA . LYS A 1 530 ? -6.399 -15.369 18.727 1.00 97.75 530 LYS A CA 1
ATOM 4114 C C . LYS A 1 530 ? -6.205 -13.867 18.991 1.00 97.75 530 LYS A C 1
ATOM 4116 O O . LYS A 1 530 ? -5.206 -13.304 18.555 1.00 97.75 530 LYS A O 1
ATOM 4121 N N . PRO A 1 531 ? -7.114 -13.201 19.730 1.00 98.19 531 PRO A N 1
ATOM 4122 C CA . PRO A 1 531 ? -6.918 -11.809 20.130 1.00 98.19 531 PRO A CA 1
ATOM 4123 C C . PRO A 1 531 ? -5.640 -11.609 20.958 1.00 98.19 531 PRO A C 1
ATOM 4125 O O . PRO A 1 531 ? -5.492 -12.197 22.031 1.00 98.19 531 PRO A O 1
ATOM 4128 N N . PHE A 1 532 ? -4.757 -10.734 20.484 1.00 98.62 532 PHE A N 1
ATOM 4129 C CA . PHE A 1 532 ? -3.539 -10.283 21.160 1.00 98.62 532 PHE A CA 1
ATOM 4130 C C . PHE A 1 532 ? -3.563 -8.760 21.363 1.00 98.62 532 PHE A C 1
ATOM 4132 O O . PHE A 1 532 ? -4.468 -8.074 20.886 1.00 98.62 532 PHE A O 1
ATOM 4139 N N . VAL A 1 533 ? -2.600 -8.216 22.111 1.00 98.69 533 VAL A N 1
ATOM 4140 C CA . VAL A 1 533 ? -2.476 -6.771 22.370 1.00 98.69 533 VAL A CA 1
ATOM 4141 C C . VAL A 1 533 ? -1.172 -6.266 21.768 1.00 98.69 533 VAL A C 1
ATOM 4143 O O . VAL A 1 533 ? -0.127 -6.883 21.956 1.00 98.69 533 VAL A O 1
ATOM 4146 N N . LEU A 1 534 ? -1.234 -5.136 21.069 1.00 98.69 534 LEU A N 1
ATOM 4147 C CA . LEU A 1 534 ? -0.070 -4.377 20.632 1.00 98.69 534 LEU A CA 1
ATOM 4148 C C . LEU A 1 534 ? 0.419 -3.534 21.819 1.00 98.69 534 LEU A C 1
ATOM 4150 O O . LEU A 1 534 ? -0.281 -2.622 22.257 1.00 98.69 534 LEU A O 1
ATOM 4154 N N . GLY A 1 535 ? 1.582 -3.863 22.379 1.00 97.69 535 GLY A N 1
ATOM 4155 C CA . GLY A 1 535 ? 2.225 -3.109 23.461 1.00 97.69 535 GLY A CA 1
ATOM 4156 C C . GLY A 1 535 ? 3.234 -2.071 22.958 1.00 97.69 535 GLY A C 1
ATOM 4157 O O . GLY A 1 535 ? 3.494 -1.977 21.750 1.00 97.69 535 GLY A O 1
ATOM 4158 N N . ALA A 1 536 ? 3.837 -1.325 23.893 1.00 95.00 536 ALA A N 1
ATOM 4159 C CA . ALA A 1 536 ? 4.867 -0.313 23.625 1.00 95.00 536 ALA A CA 1
ATOM 4160 C C . ALA A 1 536 ? 6.020 -0.802 22.729 1.00 95.00 536 ALA A C 1
ATOM 4162 O O . ALA A 1 536 ? 6.471 -0.054 21.867 1.00 95.00 536 ALA A O 1
ATOM 4163 N N . ALA A 1 537 ? 6.475 -2.047 22.913 1.00 95.94 537 ALA A N 1
ATOM 4164 C CA . ALA A 1 537 ? 7.554 -2.662 22.133 1.00 95.94 537 ALA A CA 1
ATOM 4165 C C . ALA A 1 537 ? 7.081 -3.893 21.344 1.00 95.94 537 ALA A C 1
ATOM 4167 O O . ALA A 1 537 ? 7.276 -3.950 20.135 1.00 95.94 537 ALA A O 1
ATOM 4168 N N . GLU A 1 538 ? 6.407 -4.832 22.016 1.00 97.25 538 GLU A N 1
ATOM 4169 C CA . GLU A 1 538 ? 6.039 -6.145 21.471 1.00 97.25 538 GLU A CA 1
ATOM 4170 C C . GLU A 1 538 ? 4.507 -6.348 21.362 1.00 97.25 538 GLU A C 1
ATOM 4172 O O . GLU A 1 538 ? 3.751 -5.672 22.066 1.00 97.25 538 GLU A O 1
ATOM 4177 N N . PRO A 1 539 ? 4.016 -7.264 20.502 1.00 97.62 539 PRO A N 1
ATOM 4178 C CA . PRO A 1 539 ? 4.784 -7.953 19.471 1.00 97.62 539 PRO A CA 1
ATOM 4179 C C . PRO A 1 539 ? 5.234 -6.975 18.383 1.00 97.62 539 PRO A C 1
ATOM 4181 O O . PRO A 1 539 ? 4.497 -6.052 18.008 1.00 97.62 539 PRO A O 1
ATOM 4184 N N . ASP A 1 540 ? 6.452 -7.167 17.906 1.00 97.25 540 ASP A N 1
ATOM 4185 C CA . ASP A 1 540 ? 6.989 -6.558 16.700 1.00 97.25 540 ASP A CA 1
ATOM 4186 C C . ASP A 1 540 ? 6.827 -7.513 15.513 1.00 97.25 540 ASP A C 1
ATOM 4188 O O . ASP A 1 540 ? 7.296 -8.648 15.553 1.00 97.25 540 ASP A O 1
ATOM 4192 N N . ILE A 1 541 ? 6.101 -7.072 14.486 1.00 98.50 541 ILE A N 1
ATOM 4193 C CA . ILE A 1 541 ? 5.731 -7.878 13.317 1.00 98.50 541 ILE A CA 1
ATOM 4194 C C . ILE A 1 541 ? 5.993 -7.032 12.061 1.00 98.50 541 ILE A C 1
ATOM 4196 O O . ILE A 1 541 ? 5.611 -5.858 12.035 1.00 98.50 541 ILE A O 1
ATOM 4200 N N . ASP A 1 542 ? 6.640 -7.611 11.044 1.00 98.19 542 ASP A N 1
ATOM 4201 C CA . ASP A 1 542 ? 6.820 -7.072 9.675 1.00 98.19 542 ASP A CA 1
ATOM 4202 C C . ASP A 1 542 ? 6.684 -8.235 8.671 1.00 98.19 542 ASP A C 1
ATOM 4204 O O . ASP A 1 542 ? 7.562 -8.504 7.846 1.00 98.19 542 ASP A O 1
ATOM 4208 N N . ASP A 1 543 ? 5.578 -8.975 8.778 1.00 98.50 543 ASP A N 1
ATOM 4209 C CA . ASP A 1 543 ? 5.446 -10.334 8.243 1.00 98.50 543 ASP A CA 1
ATOM 4210 C C . ASP A 1 543 ? 4.276 -10.488 7.259 1.00 98.50 543 ASP A C 1
ATOM 4212 O O . ASP A 1 543 ? 3.287 -9.748 7.299 1.00 98.50 543 ASP A O 1
ATOM 4216 N N . VAL A 1 544 ? 4.398 -11.485 6.376 1.00 98.38 544 VAL A N 1
ATOM 4217 C CA . VAL A 1 544 ? 3.459 -11.768 5.279 1.00 98.38 544 VAL A CA 1
ATOM 4218 C C . VAL A 1 544 ? 2.548 -12.934 5.655 1.00 98.38 544 VAL A C 1
ATOM 4220 O O . VAL A 1 544 ? 2.998 -14.078 5.699 1.00 98.38 544 VAL A O 1
ATOM 4223 N N . PHE A 1 545 ? 1.263 -12.665 5.861 1.00 98.75 545 PHE A N 1
ATOM 4224 C CA . PHE A 1 545 ? 0.255 -13.639 6.282 1.00 98.75 545 PHE A CA 1
ATOM 4225 C C . PHE A 1 545 ? -0.594 -14.132 5.104 1.00 98.75 545 PHE A C 1
ATOM 4227 O O . PHE A 1 545 ? -0.927 -13.360 4.204 1.00 98.75 545 PHE A O 1
ATOM 4234 N N . LEU A 1 546 ? -0.940 -15.424 5.092 1.00 98.50 546 LEU A N 1
ATOM 4235 C CA . LEU A 1 546 ? -1.484 -16.123 3.922 1.00 98.50 546 LEU A CA 1
ATOM 4236 C C . LEU A 1 546 ? -2.944 -16.565 4.099 1.00 98.50 546 LEU A C 1
ATOM 4238 O O . LEU A 1 546 ? -3.288 -17.325 5.006 1.00 98.50 546 LEU A O 1
ATOM 4242 N N . MET A 1 547 ? -3.792 -16.130 3.165 1.00 98.31 547 MET A N 1
ATOM 4243 C CA . MET A 1 547 ? -5.221 -16.460 3.058 1.00 98.31 547 MET A CA 1
ATOM 4244 C C . MET A 1 547 ? -5.534 -17.419 1.898 1.00 98.31 547 MET A C 1
ATOM 4246 O O . MET A 1 547 ? -6.667 -17.888 1.762 1.00 98.31 547 MET A O 1
ATOM 4250 N N . GLU A 1 548 ? -4.556 -17.681 1.035 1.00 97.62 548 GLU A N 1
ATOM 4251 C CA . GLU A 1 548 ? -4.505 -18.789 0.083 1.00 97.62 548 GLU A CA 1
ATOM 4252 C C . GLU A 1 548 ? -3.050 -19.276 0.017 1.00 97.62 548 GLU A C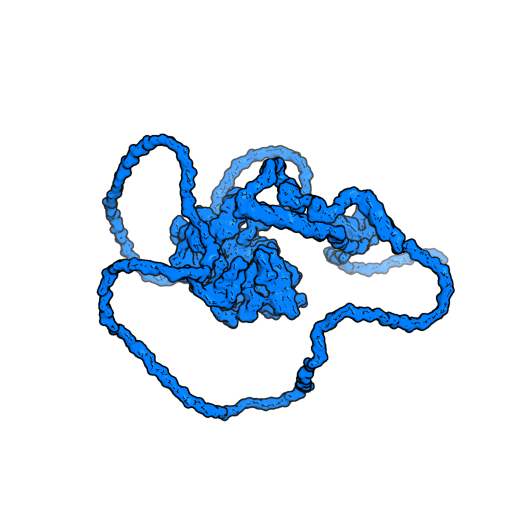 1
ATOM 4254 O O . GLU A 1 548 ? -2.135 -18.475 -0.186 1.00 97.62 548 GLU A O 1
ATOM 4259 N N . THR A 1 549 ? -2.841 -20.576 0.231 1.00 96.94 549 THR A N 1
ATOM 4260 C CA . THR A 1 549 ? -1.518 -21.226 0.311 1.00 96.94 549 THR A CA 1
ATOM 4261 C C . THR A 1 549 ? -1.161 -22.013 -0.952 1.00 96.94 549 THR A C 1
ATOM 4263 O O . THR A 1 549 ? -0.058 -22.545 -1.057 1.00 96.94 549 THR A O 1
ATOM 4266 N N . ASP A 1 550 ? -2.069 -22.061 -1.931 1.00 96.50 550 ASP A N 1
ATOM 4267 C CA . ASP A 1 550 ? -1.841 -22.576 -3.280 1.00 96.50 550 ASP A CA 1
ATOM 4268 C C . ASP A 1 550 ? -1.898 -21.425 -4.307 1.00 96.50 550 ASP A C 1
ATOM 4270 O O . ASP A 1 550 ? -2.983 -21.050 -4.774 1.00 96.50 550 ASP A O 1
ATOM 4274 N N . PRO A 1 551 ? -0.735 -20.869 -4.697 1.00 94.75 551 PRO A N 1
ATOM 4275 C CA . PRO A 1 551 ? -0.621 -19.824 -5.713 1.00 94.75 551 PRO A CA 1
ATOM 4276 C C . PRO A 1 551 ? -1.276 -20.144 -7.063 1.00 94.75 551 PRO A C 1
ATOM 4278 O O . PRO A 1 551 ? -1.590 -19.220 -7.813 1.00 94.75 551 PRO A O 1
ATOM 4281 N N . SER A 1 552 ? -1.517 -21.421 -7.394 1.00 95.62 552 SER A N 1
ATOM 4282 C CA . SER A 1 552 ? -2.157 -21.797 -8.662 1.00 95.62 552 SER A CA 1
ATOM 4283 C C . SER A 1 552 ? -3.652 -21.454 -8.714 1.00 95.62 552 SER A C 1
ATOM 4285 O O . SER A 1 552 ? -4.210 -21.328 -9.805 1.00 95.62 552 SER A O 1
ATOM 4287 N N . LYS A 1 553 ? -4.293 -21.229 -7.556 1.00 96.44 553 LYS A N 1
ATOM 4288 C CA . LYS A 1 553 ? -5.694 -20.776 -7.465 1.00 96.44 553 LYS A CA 1
ATOM 4289 C C . LYS A 1 553 ? -5.858 -19.261 -7.614 1.00 96.44 553 LYS A C 1
ATOM 4291 O O . LYS A 1 553 ? -6.980 -18.779 -7.761 1.00 96.44 553 LYS A O 1
ATOM 4296 N N . VAL A 1 554 ? -4.767 -18.498 -7.539 1.00 97.69 554 VAL A N 1
ATOM 4297 C CA . VAL A 1 554 ? -4.806 -17.033 -7.504 1.00 97.69 554 VAL A CA 1
ATOM 4298 C C . VAL A 1 554 ? -4.856 -16.477 -8.925 1.00 97.69 554 VAL A C 1
ATOM 4300 O O . VAL A 1 554 ? -3.876 -16.502 -9.669 1.00 97.69 554 VAL A O 1
ATOM 4303 N N . VAL A 1 555 ? -6.024 -15.957 -9.297 1.00 97.62 555 VAL A N 1
ATOM 4304 C CA . VAL A 1 555 ? -6.253 -15.270 -10.575 1.00 97.62 555 VAL A CA 1
ATOM 4305 C C . VAL A 1 555 ? -5.666 -13.854 -10.578 1.00 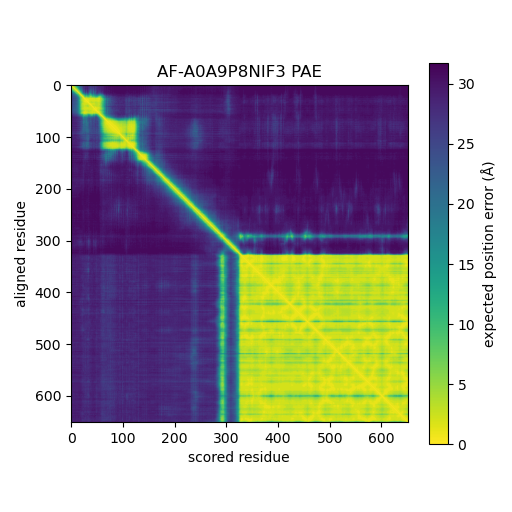97.62 555 VAL A C 1
ATOM 4307 O O . VAL A 1 555 ? -5.533 -13.219 -9.536 1.00 97.62 555 VAL A O 1
ATOM 4310 N N . LEU A 1 556 ? -5.338 -13.339 -11.769 1.00 97.88 556 LEU A N 1
ATOM 4311 C CA . LEU A 1 556 ? -4.688 -12.032 -11.926 1.00 97.88 556 LEU A CA 1
ATOM 4312 C C . LEU A 1 556 ? -5.610 -10.844 -11.568 1.00 97.88 556 LEU A C 1
ATOM 4314 O O . LEU A 1 556 ? -5.133 -9.842 -11.031 1.00 97.88 556 LEU A O 1
ATOM 4318 N N . ASP A 1 557 ? -6.918 -10.971 -11.800 1.00 98.50 557 ASP A N 1
ATOM 4319 C CA . ASP A 1 557 ? -7.940 -10.040 -11.309 1.00 98.50 557 ASP A CA 1
ATOM 4320 C C . ASP A 1 557 ? -8.773 -10.710 -10.211 1.00 98.50 557 ASP A C 1
ATOM 4322 O O . ASP A 1 557 ? -9.596 -11.590 -10.478 1.00 98.50 557 ASP A O 1
ATOM 4326 N N . THR A 1 558 ? -8.541 -10.305 -8.963 1.00 98.56 558 THR A N 1
ATOM 4327 C CA . THR A 1 558 ? -9.223 -10.852 -7.788 1.00 98.56 558 THR A CA 1
ATOM 4328 C C . THR A 1 558 ? -10.494 -10.082 -7.423 1.00 98.56 558 THR A C 1
ATOM 4330 O O . THR A 1 558 ? -11.213 -10.540 -6.543 1.00 98.56 558 THR A O 1
ATOM 4333 N N . ARG A 1 559 ? -10.859 -8.972 -8.092 1.00 97.81 559 ARG A N 1
ATOM 4334 C CA . ARG A 1 559 ? -11.988 -8.091 -7.682 1.00 97.81 559 ARG A CA 1
ATOM 4335 C C . ARG A 1 559 ? -13.367 -8.761 -7.626 1.00 97.81 559 ARG A C 1
ATOM 4337 O O . ARG A 1 559 ? -14.285 -8.201 -7.022 1.00 97.81 559 ARG A O 1
ATOM 4344 N N . SER A 1 560 ? -13.505 -9.917 -8.275 1.00 96.19 560 SER A N 1
ATOM 4345 C CA . SER A 1 560 ? -14.702 -10.770 -8.317 1.00 96.19 560 SER A CA 1
ATOM 4346 C C . SER A 1 560 ? -14.667 -11.952 -7.333 1.00 96.19 560 SER A C 1
ATOM 4348 O O . SER A 1 560 ? -15.657 -12.671 -7.205 1.00 96.19 560 SER A O 1
ATOM 4350 N N . GLN A 1 561 ? -13.546 -12.168 -6.639 1.00 97.69 561 GLN A N 1
ATOM 4351 C CA . GLN A 1 561 ? -13.399 -13.208 -5.621 1.00 97.69 561 GLN A CA 1
ATOM 4352 C C . GLN A 1 561 ? -14.114 -12.812 -4.316 1.00 97.69 561 GLN A C 1
ATOM 4354 O O . GLN A 1 561 ? -14.357 -11.625 -4.079 1.00 97.69 561 GLN A O 1
ATOM 4359 N N . PRO A 1 562 ? -14.441 -13.775 -3.434 1.00 97.38 562 PRO A N 1
ATOM 4360 C CA . PRO A 1 562 ? -15.008 -13.465 -2.127 1.00 97.38 562 PRO A CA 1
ATOM 4361 C C . PRO A 1 562 ? -14.071 -12.584 -1.294 1.00 97.38 562 PRO A C 1
ATOM 4363 O O . PRO A 1 562 ? -12.898 -12.914 -1.114 1.00 97.38 562 PRO A O 1
ATOM 4366 N N . LEU A 1 563 ? -14.611 -11.501 -0.730 1.00 97.94 563 LEU A N 1
ATOM 4367 C CA . LEU A 1 563 ? -13.939 -10.734 0.316 1.00 97.94 563 LEU A CA 1
ATOM 4368 C C . LEU A 1 563 ? -13.737 -11.619 1.551 1.00 97.94 563 LEU A C 1
ATOM 4370 O O . LEU A 1 563 ? -14.703 -12.120 2.130 1.00 97.94 563 LEU A O 1
ATOM 4374 N N . LYS A 1 564 ? -12.480 -11.791 1.957 1.00 98.56 564 LYS A N 1
ATOM 4375 C CA . LYS A 1 564 ? -12.085 -12.460 3.199 1.00 98.56 564 LYS A CA 1
ATOM 4376 C C . LYS A 1 564 ? -11.753 -11.397 4.243 1.00 98.56 564 LYS A C 1
ATOM 4378 O O . LYS A 1 564 ? -11.038 -10.448 3.922 1.00 98.56 564 LYS A O 1
ATOM 4383 N N . LEU A 1 565 ? -12.194 -11.585 5.489 1.00 98.81 565 LEU A N 1
ATOM 4384 C CA . LEU A 1 565 ? -11.602 -10.870 6.622 1.00 98.81 565 LEU A CA 1
ATOM 4385 C C . LEU A 1 565 ? -10.120 -11.259 6.701 1.00 98.81 565 LEU A C 1
ATOM 4387 O O . LEU A 1 565 ? -9.783 -12.436 6.584 1.00 98.81 565 LEU A O 1
ATOM 4391 N N . LEU A 1 566 ? -9.249 -10.268 6.868 1.00 98.88 566 LEU A N 1
ATOM 4392 C CA . LEU A 1 566 ? -7.806 -10.448 7.018 1.00 98.88 566 LEU A CA 1
ATOM 4393 C C . LEU A 1 566 ? -7.394 -10.214 8.465 1.00 98.88 566 LEU A C 1
ATOM 4395 O O . LEU A 1 566 ? -6.747 -11.057 9.081 1.00 98.88 566 LEU A O 1
ATOM 4399 N N . ALA A 1 567 ? -7.828 -9.087 9.024 1.00 98.88 567 ALA A N 1
ATOM 4400 C CA . ALA A 1 567 ? -7.486 -8.658 10.368 1.00 98.88 567 ALA A CA 1
ATOM 4401 C C . ALA A 1 567 ? -8.612 -7.815 10.974 1.00 98.88 567 ALA A C 1
ATOM 4403 O O . ALA A 1 567 ? -9.303 -7.081 10.261 1.00 98.88 567 ALA A O 1
ATOM 4404 N N . GLN A 1 568 ? -8.765 -7.889 12.293 1.00 98.88 568 GLN A N 1
ATOM 4405 C CA . GLN A 1 568 ? -9.648 -7.019 13.061 1.00 98.88 568 GLN A CA 1
ATOM 4406 C C . GLN A 1 568 ? -8.922 -6.415 14.266 1.00 98.88 568 GLN A C 1
ATOM 4408 O O . GLN A 1 568 ? -8.083 -7.058 14.900 1.00 98.88 568 GLN A O 1
ATOM 4413 N N . PHE A 1 569 ? -9.268 -5.172 14.583 1.00 98.88 569 PHE A N 1
ATOM 4414 C CA . PHE A 1 569 ? -8.625 -4.357 15.604 1.00 98.88 569 PHE A CA 1
ATOM 4415 C C . PHE A 1 569 ? -9.665 -3.622 16.447 1.00 98.88 569 PHE A C 1
ATOM 4417 O O . PHE A 1 569 ? -10.739 -3.261 15.963 1.00 98.88 569 PHE A O 1
ATOM 4424 N N . SER A 1 570 ? -9.338 -3.366 17.711 1.00 98.81 570 SER A N 1
ATOM 4425 C CA . SER A 1 570 ? -10.130 -2.498 18.589 1.00 98.81 570 SER A CA 1
ATOM 4426 C C . SER A 1 570 ? -9.263 -1.841 19.655 1.00 98.81 570 SER A C 1
ATOM 4428 O O . SER A 1 570 ? -8.284 -2.436 20.098 1.00 98.81 570 SER A O 1
ATOM 4430 N N . HIS A 1 571 ? -9.616 -0.637 20.103 1.00 98.69 571 HIS A N 1
ATOM 4431 C CA . HIS A 1 571 ? -8.915 0.029 21.204 1.00 98.69 571 HIS A CA 1
ATOM 4432 C C . HIS A 1 571 ? -9.884 0.344 22.355 1.00 98.69 571 HIS A C 1
ATOM 4434 O O . HIS A 1 571 ? -10.859 1.068 22.140 1.00 98.69 571 HIS A O 1
ATOM 4440 N N . PRO A 1 572 ? -9.639 -0.166 23.581 1.00 97.81 572 PRO A N 1
ATOM 4441 C CA . PRO A 1 572 ? -10.606 -0.089 24.677 1.00 97.81 572 PRO A CA 1
ATOM 4442 C C . PRO A 1 572 ? -10.966 1.355 25.046 1.00 97.81 572 PRO A C 1
ATOM 4444 O O . PRO A 1 572 ? -12.144 1.694 25.093 1.00 97.81 572 PRO A O 1
ATOM 4447 N N . ASP A 1 573 ? -9.969 2.226 25.214 1.00 97.19 573 ASP A N 1
ATOM 4448 C CA . ASP A 1 573 ? -10.167 3.591 25.730 1.00 97.19 573 ASP A CA 1
ATOM 4449 C C . ASP A 1 573 ? -10.902 4.535 24.764 1.00 97.19 573 ASP A C 1
ATOM 4451 O O . ASP A 1 573 ? -11.297 5.637 25.144 1.00 97.19 573 ASP A O 1
ATOM 4455 N N . THR A 1 574 ? -11.044 4.145 23.494 1.00 97.94 574 THR A N 1
ATOM 4456 C CA . THR A 1 574 ? -11.652 4.982 22.450 1.00 97.94 574 THR A CA 1
ATOM 4457 C C . THR A 1 574 ? -12.945 4.401 21.897 1.00 97.94 574 THR A C 1
ATOM 4459 O O . THR A 1 574 ? -13.650 5.111 21.180 1.00 97.94 574 THR A O 1
ATOM 4462 N N . GLY A 1 575 ? -13.254 3.136 22.204 1.00 97.94 575 GLY A N 1
ATOM 4463 C CA . GLY A 1 575 ? -14.366 2.394 21.609 1.00 97.94 575 GLY A CA 1
ATOM 4464 C C . GLY A 1 575 ? -14.227 2.180 20.098 1.00 97.94 575 GLY A C 1
ATOM 4465 O O . GLY A 1 575 ? -15.187 1.757 19.464 1.00 97.94 575 GLY A O 1
ATOM 4466 N N . LEU A 1 576 ? -13.078 2.503 19.491 1.00 98.62 576 LEU A N 1
ATOM 4467 C CA . LEU A 1 576 ? -12.886 2.391 18.046 1.00 98.62 576 LEU A CA 1
ATOM 4468 C C . LEU A 1 576 ? -12.550 0.960 17.637 1.00 98.62 576 LEU A C 1
ATOM 4470 O O . LEU A 1 576 ? -11.722 0.299 18.267 1.00 98.62 576 LEU A O 1
ATOM 4474 N N . HIS A 1 577 ? -13.152 0.535 16.531 1.00 98.81 577 HIS A N 1
ATOM 4475 C CA . HIS A 1 577 ? -12.956 -0.753 15.880 1.00 98.81 577 HIS A CA 1
ATOM 4476 C C . HIS A 1 577 ? -12.594 -0.566 14.402 1.00 98.81 577 HIS A C 1
ATOM 4478 O O . HIS A 1 577 ? -13.048 0.386 13.764 1.00 98.81 577 HIS A O 1
ATOM 4484 N N . LEU A 1 578 ? -11.822 -1.507 13.858 1.00 98.88 578 LEU A N 1
ATOM 4485 C CA . LEU A 1 578 ? -11.461 -1.593 12.442 1.00 98.88 578 LEU A CA 1
ATOM 4486 C C . LEU A 1 578 ? -11.433 -3.061 12.002 1.00 98.88 578 LEU A C 1
ATOM 4488 O O . LEU A 1 578 ? -10.737 -3.874 12.601 1.00 98.88 578 LEU A O 1
ATOM 4492 N N . GLU A 1 579 ? -12.125 -3.384 10.917 1.00 98.88 579 GLU A N 1
ATOM 4493 C CA . GLU A 1 579 ? -11.961 -4.617 10.146 1.00 98.88 579 GLU A CA 1
ATOM 4494 C C . GLU A 1 579 ? -11.274 -4.298 8.815 1.00 98.88 579 GLU A C 1
ATOM 4496 O O . GLU A 1 579 ? -11.633 -3.329 8.137 1.00 98.88 579 GLU A O 1
ATOM 4501 N N . VAL A 1 580 ? -10.336 -5.152 8.410 1.00 98.94 580 VAL A N 1
ATOM 4502 C CA . VAL A 1 580 ? -9.705 -5.120 7.088 1.00 98.94 580 VAL A CA 1
ATOM 4503 C C . VAL A 1 580 ? -10.085 -6.389 6.334 1.00 98.94 580 VAL A C 1
ATOM 4505 O O . VAL A 1 580 ? -9.756 -7.493 6.771 1.00 98.94 580 VAL A O 1
ATOM 4508 N N . HIS A 1 581 ? -10.756 -6.232 5.195 1.00 98.94 581 HIS A N 1
ATOM 4509 C CA . HIS A 1 581 ? -11.131 -7.315 4.283 1.00 98.94 581 HIS A CA 1
ATOM 4510 C C . HIS A 1 581 ? -10.450 -7.132 2.924 1.00 98.94 581 HIS A C 1
ATOM 4512 O O . HIS A 1 581 ? -10.223 -6.001 2.497 1.00 98.94 581 HIS A O 1
ATOM 4518 N N . SER A 1 582 ? -10.168 -8.218 2.203 1.00 98.88 582 SER A N 1
ATOM 4519 C CA . SER A 1 582 ? -9.664 -8.142 0.824 1.00 98.88 582 SER A CA 1
ATOM 4520 C C . SER A 1 582 ? -9.973 -9.395 0.006 1.00 98.88 582 SER A C 1
ATOM 4522 O O . SER A 1 582 ? -10.349 -10.436 0.546 1.00 98.88 582 SER A O 1
ATOM 4524 N N . THR A 1 583 ? -9.807 -9.279 -1.308 1.00 98.81 583 THR A N 1
ATOM 4525 C CA . THR A 1 583 ? -9.807 -10.385 -2.272 1.00 98.81 583 THR A CA 1
ATOM 4526 C C . THR A 1 583 ? -8.418 -10.990 -2.504 1.00 98.81 583 THR A C 1
ATOM 4528 O O . THR A 1 583 ? -8.301 -12.015 -3.176 1.00 98.81 583 THR A O 1
ATOM 4531 N N . GLU A 1 584 ? -7.361 -10.364 -1.978 1.00 98.75 584 GLU A N 1
ATOM 4532 C CA . GLU A 1 584 ? -5.972 -10.784 -2.184 1.00 98.75 584 GLU A CA 1
ATOM 4533 C C . GLU A 1 584 ? -5.588 -12.071 -1.421 1.00 98.75 584 GLU A C 1
ATOM 4535 O O . GLU A 1 584 ? -6.190 -12.408 -0.396 1.00 98.75 584 GLU A O 1
ATOM 4540 N N . PRO A 1 585 ? -4.584 -12.828 -1.913 1.00 98.44 585 PRO A N 1
ATOM 4541 C CA . PRO A 1 585 ? -4.191 -14.113 -1.330 1.00 98.44 585 PRO A CA 1
ATOM 4542 C C . PRO A 1 585 ? -3.358 -13.982 -0.050 1.00 98.44 585 PRO A C 1
ATOM 4544 O O . PRO A 1 585 ? -3.229 -14.961 0.685 1.00 98.44 585 PRO A O 1
ATOM 4547 N N . ALA A 1 586 ? -2.773 -12.813 0.208 1.00 98.69 586 ALA A N 1
ATOM 4548 C CA . ALA A 1 586 ? -1.905 -12.546 1.344 1.00 98.69 586 ALA A CA 1
ATOM 4549 C C . ALA A 1 586 ? -2.033 -11.087 1.812 1.00 98.69 586 ALA A C 1
ATOM 4551 O O . ALA A 1 586 ? -2.686 -10.261 1.167 1.00 98.69 586 ALA A O 1
ATOM 4552 N N . PHE A 1 587 ? -1.404 -10.762 2.938 1.00 98.88 587 PHE A N 1
ATOM 4553 C CA . PHE A 1 587 ? -1.235 -9.387 3.402 1.00 98.88 587 PHE A CA 1
ATOM 4554 C C . PHE A 1 587 ? 0.035 -9.229 4.242 1.00 98.88 587 PHE A C 1
ATOM 4556 O O . PHE A 1 587 ? 0.360 -10.115 5.030 1.00 98.88 587 PHE A O 1
ATOM 4563 N N . GLN A 1 588 ? 0.725 -8.089 4.127 1.00 98.81 588 GLN A N 1
ATOM 4564 C CA . GLN A 1 588 ? 1.660 -7.674 5.182 1.00 98.81 588 GLN A CA 1
ATOM 4565 C C . GLN A 1 588 ? 0.837 -7.266 6.407 1.00 98.81 588 GLN A C 1
ATOM 4567 O O . GLN A 1 588 ? -0.171 -6.565 6.257 1.00 98.81 588 GLN A O 1
ATOM 4572 N N . PHE A 1 589 ? 1.279 -7.629 7.607 1.00 98.88 589 PHE A N 1
ATOM 4573 C CA . PHE A 1 589 ? 0.933 -6.892 8.821 1.00 98.88 589 PHE A CA 1
ATOM 4574 C C . PHE A 1 589 ? 2.215 -6.332 9.428 1.00 98.88 589 PHE A C 1
ATOM 4576 O O . PHE A 1 589 ? 3.121 -7.094 9.762 1.00 98.88 589 PHE A O 1
ATOM 4583 N N . TYR A 1 590 ? 2.291 -5.005 9.551 1.00 98.81 590 TYR A N 1
ATOM 4584 C CA . TYR A 1 590 ? 3.475 -4.323 10.067 1.00 98.81 590 TYR A CA 1
ATOM 4585 C C . TYR A 1 590 ? 3.124 -3.347 11.193 1.00 98.81 590 TYR A C 1
ATOM 4587 O O . TYR A 1 590 ? 2.277 -2.460 11.052 1.00 98.81 590 TYR A O 1
ATOM 4595 N N . THR A 1 591 ? 3.807 -3.498 12.330 1.00 98.69 591 THR A N 1
ATOM 4596 C CA . THR A 1 591 ? 3.551 -2.743 13.568 1.00 98.69 591 THR A CA 1
ATOM 4597 C C . THR A 1 591 ? 4.268 -1.389 13.652 1.00 98.69 591 THR A C 1
ATOM 4599 O O . THR A 1 591 ? 4.276 -0.764 14.708 1.00 98.69 591 THR A O 1
ATOM 4602 N N . GLY A 1 592 ? 4.870 -0.896 12.564 1.00 98.19 592 GLY A N 1
ATOM 4603 C CA . GLY A 1 592 ? 5.334 0.496 12.475 1.00 98.19 592 GLY A CA 1
ATOM 4604 C C . GLY A 1 592 ? 6.647 0.831 13.198 1.00 98.19 592 GLY A C 1
ATOM 4605 O O . GLY A 1 592 ? 6.930 2.007 13.428 1.00 98.19 592 GLY A O 1
ATOM 4606 N N . LYS A 1 593 ? 7.465 -0.156 13.579 1.00 97.50 593 LYS A N 1
ATOM 4607 C CA . LYS A 1 593 ? 8.718 0.028 14.345 1.00 97.50 593 LYS A CA 1
ATOM 4608 C C . LYS A 1 593 ? 9.697 1.053 13.767 1.00 97.50 593 LYS A C 1
ATOM 4610 O O . LYS A 1 593 ? 10.298 1.806 14.524 1.00 97.50 593 LYS A O 1
ATOM 4615 N N . TYR A 1 594 ? 9.832 1.118 12.447 1.00 95.88 594 TYR A N 1
ATOM 4616 C CA . TYR A 1 594 ? 10.747 2.030 11.753 1.00 95.88 594 TYR A CA 1
ATOM 4617 C C . TYR A 1 594 ? 10.114 3.382 11.374 1.00 95.88 594 TYR A C 1
ATOM 4619 O O . TYR A 1 594 ? 10.745 4.170 10.668 1.00 95.88 594 TYR A O 1
ATOM 4627 N N . ILE A 1 595 ? 8.883 3.683 11.815 1.00 97.75 595 ILE A N 1
ATOM 4628 C CA . ILE A 1 595 ? 8.284 5.010 11.610 1.00 97.75 595 ILE A CA 1
ATOM 4629 C C . ILE A 1 595 ? 9.122 6.051 12.367 1.00 97.75 595 ILE A C 1
ATOM 4631 O O . ILE A 1 595 ? 9.273 5.993 13.584 1.00 97.75 595 ILE A O 1
ATOM 4635 N N . ASN A 1 596 ? 9.663 7.024 11.635 1.00 96.12 596 ASN A N 1
ATOM 4636 C CA . ASN A 1 596 ? 10.428 8.132 12.198 1.00 96.12 596 ASN A CA 1
ATOM 4637 C C . ASN A 1 596 ? 10.179 9.400 11.371 1.00 96.12 596 ASN A C 1
ATOM 4639 O O . ASN A 1 596 ? 10.920 9.716 10.438 1.00 96.12 596 ASN A O 1
ATOM 4643 N N . VAL A 1 597 ? 9.087 10.099 11.687 1.00 96.38 597 VAL A N 1
ATOM 4644 C CA . VAL A 1 597 ? 8.707 11.375 11.068 1.00 96.38 597 VAL A CA 1
ATOM 4645 C C . VAL A 1 597 ? 8.774 12.467 12.142 1.00 96.38 597 VAL A C 1
ATOM 4647 O O . VAL A 1 597 ? 8.056 12.372 13.142 1.00 96.38 597 VAL A O 1
ATOM 4650 N N . PRO A 1 598 ? 9.601 13.516 11.972 1.00 93.44 598 PRO A N 1
ATOM 4651 C CA . PRO A 1 598 ? 9.764 14.560 12.980 1.00 93.44 598 PRO A CA 1
ATOM 4652 C C . PRO A 1 598 ? 8.488 15.395 13.171 1.00 93.44 598 PRO A C 1
ATOM 4654 O O . PRO A 1 598 ? 7.599 15.422 12.318 1.00 93.44 598 PRO A O 1
ATOM 4657 N N . ALA A 1 599 ? 8.416 16.120 14.290 1.00 94.69 599 ALA A N 1
ATOM 4658 C CA . ALA A 1 599 ? 7.401 17.153 14.488 1.00 94.69 599 ALA A CA 1
ATOM 4659 C C . ALA A 1 599 ? 7.613 18.298 13.481 1.00 94.69 599 ALA A C 1
ATOM 4661 O O . ALA A 1 599 ? 8.747 18.714 13.234 1.00 94.69 599 ALA A O 1
ATOM 4662 N N . MET A 1 600 ? 6.531 18.789 12.878 1.00 92.62 600 MET A N 1
ATOM 4663 C CA . MET A 1 600 ? 6.584 19.728 11.749 1.00 92.62 600 MET A CA 1
ATOM 4664 C C . MET A 1 600 ? 5.238 20.435 11.552 1.00 92.62 600 MET A C 1
ATOM 4666 O O . MET A 1 600 ? 4.194 19.807 11.681 1.00 92.62 600 MET A O 1
ATOM 4670 N N . ASP A 1 601 ? 5.250 21.732 11.238 1.00 88.75 601 ASP A N 1
ATOM 4671 C CA . ASP A 1 601 ? 4.066 22.560 10.931 1.00 88.75 601 ASP A CA 1
ATOM 4672 C C . ASP A 1 601 ? 2.873 22.403 11.908 1.00 88.75 601 ASP A C 1
ATOM 4674 O O . ASP A 1 601 ? 1.709 22.455 11.513 1.00 88.75 601 ASP A O 1
ATOM 4678 N N . GLY A 1 602 ? 3.158 22.188 13.198 1.00 87.12 602 GLY A N 1
ATOM 4679 C CA . GLY A 1 602 ? 2.151 21.965 14.246 1.00 87.12 602 GLY A CA 1
ATOM 4680 C C . GLY A 1 602 ? 1.662 20.516 14.393 1.00 87.12 602 GLY A C 1
ATOM 4681 O O . GLY A 1 602 ? 0.978 20.213 15.368 1.00 87.12 602 GLY A O 1
ATOM 4682 N N . LEU A 1 603 ? 2.045 19.606 13.493 1.00 91.38 603 LEU A N 1
ATOM 4683 C CA . LEU A 1 603 ? 1.850 18.166 13.667 1.00 91.38 603 LEU A CA 1
ATOM 4684 C C . LEU A 1 603 ? 2.902 17.588 14.633 1.00 91.38 603 LEU A C 1
ATOM 4686 O O . LEU A 1 603 ? 4.087 17.933 14.523 1.00 91.38 603 LEU A O 1
ATOM 4690 N N . PRO A 1 604 ? 2.513 16.677 15.546 1.00 93.12 604 PRO A N 1
ATOM 4691 C CA . PRO A 1 604 ? 3.454 15.982 16.419 1.00 93.12 604 PRO A CA 1
ATOM 4692 C C . PRO A 1 604 ? 4.386 15.063 15.617 1.00 93.12 604 PRO A C 1
ATOM 4694 O O . PRO A 1 604 ? 4.104 14.697 14.471 1.00 93.12 604 PRO A O 1
ATOM 4697 N N . ALA A 1 605 ? 5.494 14.651 16.232 1.00 95.38 605 ALA A N 1
ATOM 4698 C CA . ALA A 1 605 ? 6.323 13.585 15.680 1.00 95.38 605 ALA A CA 1
ATOM 4699 C C . ALA A 1 605 ? 5.515 12.279 15.606 1.00 95.38 605 ALA A C 1
ATOM 4701 O O . ALA A 1 605 ? 4.728 11.982 16.506 1.00 95.38 605 ALA A O 1
ATOM 4702 N N . ARG A 1 606 ? 5.714 11.496 14.543 1.00 97.00 606 ARG A N 1
ATOM 4703 C CA . ARG A 1 606 ? 5.221 10.118 14.452 1.00 97.00 606 ARG A CA 1
ATOM 4704 C C . ARG A 1 606 ? 6.441 9.223 14.650 1.00 97.00 606 ARG A C 1
ATOM 4706 O O . ARG A 1 606 ? 7.354 9.223 13.827 1.00 97.00 606 ARG A O 1
ATOM 4713 N N . VAL A 1 607 ? 6.477 8.574 15.808 1.00 96.69 607 VAL A N 1
ATOM 4714 C CA . VAL A 1 607 ? 7.600 7.779 16.325 1.00 96.69 607 VAL A CA 1
ATOM 4715 C C . VAL A 1 607 ? 7.446 6.295 15.976 1.00 96.69 607 VAL A C 1
ATOM 4717 O O . VAL A 1 607 ? 6.464 5.901 15.343 1.00 96.69 607 VAL A O 1
ATOM 4720 N N . ALA A 1 608 ? 8.394 5.464 16.415 1.00 98.00 608 ALA A N 1
ATOM 4721 C CA . ALA A 1 608 ? 8.290 4.013 16.315 1.00 98.00 608 ALA A CA 1
ATOM 4722 C C . ALA A 1 608 ? 6.936 3.531 16.865 1.00 98.00 608 ALA A C 1
ATOM 4724 O O . ALA A 1 608 ? 6.511 3.951 17.942 1.00 98.00 608 ALA A O 1
ATOM 4725 N N . ARG A 1 609 ? 6.256 2.660 16.113 1.00 98.19 609 ARG A N 1
ATOM 4726 C CA . ARG A 1 609 ? 4.934 2.102 16.450 1.00 98.19 609 ARG A CA 1
ATOM 4727 C C . ARG A 1 609 ? 3.833 3.170 16.608 1.00 98.19 609 ARG A C 1
ATOM 4729 O O . ARG A 1 609 ? 2.851 2.944 17.311 1.00 98.19 609 ARG A O 1
ATOM 4736 N N . ALA A 1 610 ? 3.952 4.321 15.929 1.00 98.38 610 ALA A N 1
ATOM 4737 C CA . ALA A 1 610 ? 2.913 5.366 15.885 1.00 98.38 610 ALA A CA 1
ATOM 4738 C C . ALA A 1 610 ? 1.606 4.940 15.193 1.00 98.38 610 ALA A C 1
ATOM 4740 O O . ALA A 1 610 ? 0.558 5.544 15.426 1.00 98.38 610 ALA A O 1
ATOM 4741 N N . GLY A 1 611 ? 1.672 3.923 14.334 1.00 98.62 611 GLY A N 1
ATOM 4742 C CA . GLY A 1 611 ? 0.549 3.334 13.611 1.00 98.62 611 GLY A CA 1
ATOM 4743 C C . GLY A 1 611 ? 0.921 1.938 13.106 1.00 98.62 611 GLY A C 1
ATOM 4744 O O . GLY A 1 611 ? 2.108 1.625 13.017 1.00 98.62 611 GLY A O 1
ATOM 4745 N N . PHE A 1 612 ? -0.070 1.115 12.766 1.00 98.81 612 PHE A N 1
ATOM 4746 C CA . PHE A 1 612 ? 0.119 -0.200 12.134 1.00 98.81 612 PHE A CA 1
ATOM 4747 C C . PHE A 1 612 ? -0.505 -0.205 10.735 1.00 98.81 612 PHE A C 1
ATOM 4749 O O . PHE A 1 612 ? -1.557 0.404 10.551 1.00 98.81 612 PHE A O 1
ATOM 4756 N N . CYS A 1 613 ? 0.081 -0.896 9.760 1.00 98.06 613 CYS A N 1
ATOM 4757 C CA . CYS A 1 613 ? -0.540 -1.091 8.445 1.00 98.06 613 CYS A CA 1
ATOM 4758 C C . CYS A 1 613 ? -0.928 -2.559 8.215 1.00 98.06 613 CYS A C 1
ATOM 4760 O O . CYS A 1 613 ? -0.329 -3.487 8.764 1.00 98.06 613 CYS A O 1
ATOM 4762 N N . VAL A 1 614 ? -1.961 -2.749 7.394 1.00 98.81 614 VAL A N 1
ATOM 4763 C CA . VAL A 1 614 ? -2.337 -4.036 6.800 1.00 98.81 614 VAL A CA 1
ATOM 4764 C C . VAL A 1 614 ? -2.344 -3.814 5.295 1.00 98.81 614 VAL A C 1
ATOM 4766 O O . VAL A 1 614 ? -3.101 -2.967 4.817 1.00 98.81 614 VAL A O 1
ATOM 4769 N N . GLU A 1 615 ? -1.509 -4.552 4.567 1.00 98.81 615 GLU A N 1
ATOM 4770 C CA . GLU A 1 615 ? -1.262 -4.348 3.133 1.00 98.81 615 GLU A CA 1
ATOM 4771 C C . GLU A 1 615 ? -1.666 -5.591 2.315 1.00 98.81 615 GLU A C 1
ATOM 4773 O O . GLU A 1 615 ? -0.818 -6.456 2.052 1.00 98.81 615 GLU A O 1
ATOM 4778 N N . PRO A 1 616 ? -2.946 -5.726 1.912 1.00 98.81 616 PRO A N 1
ATOM 4779 C CA . PRO A 1 616 ? -3.415 -6.854 1.113 1.00 98.81 616 PRO A CA 1
ATOM 4780 C C . PRO A 1 616 ? -2.738 -6.865 -0.252 1.00 98.81 616 PRO A C 1
ATOM 4782 O O . PRO A 1 616 ? -2.765 -5.866 -0.969 1.00 98.81 616 PRO A O 1
ATOM 4785 N N . SER A 1 617 ? -2.086 -7.977 -0.577 1.00 97.75 617 SER A N 1
ATOM 4786 C CA . SER A 1 617 ? -1.151 -8.064 -1.698 1.00 97.75 617 SER A CA 1
ATOM 4787 C C . SER A 1 617 ? -0.803 -9.518 -2.040 1.00 97.75 617 SER A C 1
ATOM 4789 O O . SER A 1 617 ? -1.307 -10.478 -1.449 1.00 97.75 617 SER A O 1
ATOM 4791 N N . ARG A 1 618 ? 0.078 -9.696 -3.026 1.00 98.00 618 ARG A N 1
ATOM 4792 C CA . ARG A 1 618 ? 0.615 -10.992 -3.474 1.00 98.00 618 ARG A CA 1
ATOM 4793 C C . ARG A 1 618 ? 2.033 -11.167 -2.936 1.00 98.00 618 ARG A C 1
ATOM 4795 O O . ARG A 1 618 ? 2.676 -10.184 -2.571 1.00 98.00 618 ARG A O 1
ATOM 4802 N N . TYR A 1 619 ? 2.491 -12.417 -2.846 1.00 97.62 619 TYR A N 1
ATOM 4803 C CA . TYR A 1 619 ? 3.652 -12.797 -2.031 1.00 97.62 619 TYR A CA 1
ATOM 4804 C C . TYR A 1 619 ? 4.913 -11.964 -2.346 1.00 97.62 619 TYR A C 1
ATOM 4806 O O . TYR A 1 619 ? 5.168 -11.572 -3.489 1.00 97.62 619 TYR A O 1
ATOM 4814 N N . VAL A 1 620 ? 5.740 -11.733 -1.328 1.00 98.25 620 VAL A N 1
ATOM 4815 C CA . VAL A 1 620 ? 7.023 -11.025 -1.467 1.00 98.25 620 VAL A CA 1
ATOM 4816 C C . VAL A 1 620 ? 7.954 -11.812 -2.393 1.00 98.25 620 VAL A C 1
ATOM 4818 O O . VAL A 1 620 ? 7.929 -13.037 -2.407 1.00 98.25 620 VAL A O 1
ATOM 4821 N N . ASN A 1 621 ? 8.742 -11.118 -3.216 1.00 98.38 621 ASN A N 1
ATOM 4822 C CA . ASN A 1 621 ? 9.556 -11.696 -4.293 1.00 98.38 621 ASN A CA 1
ATOM 4823 C C . ASN A 1 621 ? 8.799 -12.527 -5.363 1.00 98.38 621 ASN A C 1
ATOM 4825 O O . ASN A 1 621 ? 9.449 -13.086 -6.246 1.00 98.38 621 ASN A O 1
ATOM 4829 N N . ALA A 1 622 ? 7.455 -12.561 -5.381 1.00 98.06 622 ALA A N 1
ATOM 4830 C CA . ALA A 1 622 ? 6.672 -13.358 -6.342 1.00 98.06 622 ALA A CA 1
ATOM 4831 C C . ALA A 1 622 ? 7.065 -13.227 -7.832 1.00 98.06 622 ALA A C 1
ATOM 4833 O O . ALA A 1 622 ? 6.959 -14.233 -8.531 1.00 98.06 622 ALA A O 1
ATOM 4834 N N . PRO A 1 623 ? 7.548 -12.078 -8.360 1.00 98.12 623 PRO A N 1
ATOM 4835 C CA . PRO A 1 623 ? 8.093 -12.008 -9.719 1.00 98.12 623 PRO A CA 1
ATOM 4836 C C . PRO A 1 623 ? 9.198 -13.030 -10.024 1.00 98.12 623 PRO A C 1
ATOM 4838 O O . PRO A 1 623 ? 9.280 -13.513 -11.154 1.00 98.12 623 PRO A O 1
ATOM 4841 N N . ASN A 1 624 ? 10.045 -13.348 -9.045 1.00 97.88 624 ASN A N 1
ATOM 4842 C CA . ASN A 1 624 ? 11.222 -14.200 -9.215 1.00 97.88 624 ASN A CA 1
ATOM 4843 C C . ASN A 1 624 ? 10.961 -15.671 -8.868 1.00 97.88 624 ASN A C 1
ATOM 4845 O O . ASN A 1 624 ? 11.636 -16.538 -9.417 1.00 97.88 624 ASN A O 1
ATOM 4849 N N . GLU A 1 625 ? 9.974 -15.963 -8.018 1.00 97.06 625 GLU A N 1
ATOM 4850 C CA . GLU A 1 625 ? 9.652 -17.333 -7.605 1.00 97.06 625 GLU A CA 1
ATOM 4851 C C . GLU A 1 625 ? 8.738 -18.025 -8.640 1.00 97.06 625 GLU A C 1
ATOM 4853 O O . GLU A 1 625 ? 7.579 -17.623 -8.798 1.00 97.06 625 GLU A O 1
ATOM 4858 N N . PRO A 1 626 ? 9.189 -19.081 -9.355 1.00 94.81 626 PRO A N 1
ATOM 4859 C CA . PRO A 1 626 ? 8.455 -19.622 -10.506 1.00 94.81 626 PRO A CA 1
ATOM 4860 C C . PRO A 1 626 ? 7.045 -20.132 -10.188 1.00 94.81 626 PRO A C 1
ATOM 4862 O O . PRO A 1 626 ? 6.156 -20.034 -11.030 1.00 94.81 626 PRO A O 1
ATOM 4865 N N . GLY A 1 627 ? 6.828 -20.645 -8.972 1.00 95.38 627 GLY A N 1
ATOM 4866 C CA . GLY A 1 627 ? 5.512 -21.093 -8.508 1.00 95.38 627 GLY A CA 1
ATOM 4867 C C . GLY A 1 627 ? 4.559 -19.958 -8.115 1.00 95.38 627 GLY A C 1
ATOM 4868 O O . GLY A 1 627 ? 3.370 -20.208 -7.960 1.00 95.38 627 GLY A O 1
ATOM 4869 N N . TRP A 1 628 ? 5.055 -18.730 -7.927 1.00 97.00 628 TRP A N 1
ATOM 4870 C CA . TRP A 1 628 ? 4.276 -17.574 -7.449 1.00 97.00 628 TRP A CA 1
ATOM 4871 C C . TRP A 1 628 ? 4.057 -16.525 -8.548 1.00 97.00 628 TRP A C 1
ATOM 4873 O O . TRP A 1 628 ? 3.114 -15.737 -8.491 1.00 97.00 628 TRP A O 1
ATOM 4883 N N . ARG A 1 629 ? 4.911 -16.524 -9.575 1.00 97.19 629 ARG A N 1
ATOM 4884 C CA . ARG A 1 629 ? 4.952 -15.514 -10.640 1.00 97.19 629 ARG A CA 1
ATOM 4885 C C . ARG A 1 629 ? 3.639 -15.340 -11.406 1.00 97.19 629 ARG A C 1
ATOM 4887 O O . ARG A 1 629 ? 3.324 -14.221 -11.805 1.00 97.19 629 ARG A O 1
ATOM 4894 N N . SER A 1 630 ? 2.842 -16.397 -11.574 1.00 97.25 630 SER A N 1
ATOM 4895 C CA . SER A 1 630 ? 1.513 -16.329 -12.209 1.00 97.25 630 SER A CA 1
ATOM 4896 C C . SER A 1 630 ? 0.558 -15.349 -11.522 1.00 97.25 630 SER A C 1
ATOM 4898 O O . SER A 1 630 ? -0.295 -14.773 -12.191 1.00 97.25 630 SER A O 1
ATOM 4900 N N . MET A 1 631 ? 0.727 -15.116 -10.217 1.00 98.06 631 MET A N 1
ATOM 4901 C CA . MET A 1 631 ? -0.103 -14.195 -9.437 1.00 98.06 631 MET A CA 1
ATOM 4902 C C . MET A 1 631 ? 0.118 -12.720 -9.811 1.00 98.06 631 MET A C 1
ATOM 4904 O O . MET A 1 631 ? -0.764 -11.893 -9.585 1.00 98.06 631 MET A O 1
ATOM 4908 N N . VAL A 1 632 ? 1.294 -12.379 -10.352 1.00 98.56 632 VAL A N 1
ATOM 4909 C CA . VAL A 1 632 ? 1.758 -10.992 -10.560 1.00 98.56 632 VAL A CA 1
ATOM 4910 C C . VAL A 1 632 ? 2.130 -10.668 -12.011 1.00 98.56 632 VAL A C 1
ATOM 4912 O O . VAL A 1 632 ? 2.380 -9.509 -12.329 1.00 98.56 632 VAL A O 1
ATOM 4915 N N . LEU A 1 633 ? 2.192 -11.662 -12.902 1.00 98.44 633 LEU A N 1
ATOM 4916 C CA . LEU A 1 633 ? 2.605 -11.493 -14.297 1.00 98.44 633 LEU A CA 1
ATOM 4917 C C . LEU A 1 633 ? 1.441 -10.993 -15.172 1.00 98.44 633 LEU A C 1
ATOM 4919 O O . LEU A 1 633 ? 0.537 -11.754 -15.510 1.00 98.44 633 LEU A O 1
ATOM 4923 N N . LEU A 1 634 ? 1.495 -9.722 -15.570 1.00 98.69 634 LEU A N 1
ATOM 4924 C CA . LEU A 1 634 ? 0.506 -9.052 -16.413 1.00 98.69 634 LEU A CA 1
ATOM 4925 C C . LEU A 1 634 ? 0.964 -9.030 -17.877 1.00 98.69 634 LEU A C 1
ATOM 4927 O O . LEU A 1 634 ? 1.971 -8.398 -18.204 1.00 98.69 634 LEU A O 1
ATOM 4931 N N . LYS A 1 635 ? 0.209 -9.684 -18.766 1.00 97.75 635 LYS A N 1
ATOM 4932 C CA . LYS A 1 635 ? 0.440 -9.672 -20.222 1.00 97.75 635 LYS A CA 1
ATOM 4933 C C . LYS A 1 635 ? -0.556 -8.759 -20.947 1.00 97.75 635 LYS A C 1
ATOM 4935 O O . LYS A 1 635 ? -1.610 -8.420 -20.406 1.00 97.75 635 LYS A O 1
ATOM 4940 N N . LYS A 1 636 ? -0.255 -8.390 -22.196 1.00 94.88 636 LYS A N 1
ATOM 4941 C CA . LYS A 1 636 ? -1.184 -7.646 -23.073 1.00 94.88 636 LYS A CA 1
ATOM 4942 C C . LYS A 1 636 ? -2.574 -8.286 -23.140 1.00 94.88 636 LYS A C 1
ATOM 4944 O O . LYS A 1 636 ? -2.703 -9.500 -23.281 1.00 94.88 636 LYS A O 1
ATOM 4949 N N . GLY A 1 637 ? -3.612 -7.451 -23.072 1.00 94.88 637 GLY A N 1
ATOM 4950 C CA . GLY A 1 637 ? -5.014 -7.885 -23.112 1.00 94.88 637 GLY A CA 1
ATOM 4951 C C . GLY A 1 637 ? -5.511 -8.597 -21.847 1.00 94.88 637 GLY A C 1
ATOM 4952 O O . GLY A 1 637 ? -6.668 -9.008 -21.810 1.00 94.88 637 GLY A O 1
ATOM 4953 N N . GLN A 1 638 ? -4.672 -8.740 -20.818 1.00 97.44 638 GLN A N 1
ATOM 4954 C CA . GLN A 1 638 ? -5.099 -9.121 -19.475 1.00 97.44 638 GLN A CA 1
ATOM 4955 C C . GLN A 1 638 ? -5.275 -7.878 -18.595 1.00 97.44 638 GLN A C 1
ATOM 4957 O O . GLN A 1 638 ? -4.781 -6.793 -18.905 1.00 97.44 638 GLN A O 1
ATOM 4962 N N . ILE A 1 639 ? -5.955 -8.073 -17.469 1.00 98.00 639 ILE A N 1
ATOM 4963 C CA . ILE A 1 639 ? -6.144 -7.077 -16.420 1.00 98.00 639 ILE A CA 1
ATOM 4964 C C . ILE A 1 639 ? -5.579 -7.653 -15.120 1.00 98.00 639 ILE A C 1
ATOM 4966 O O . ILE A 1 639 ? -5.872 -8.798 -14.768 1.00 98.00 639 ILE A O 1
ATOM 4970 N N . PHE A 1 640 ? -4.776 -6.861 -14.412 1.00 98.75 640 PHE A N 1
ATOM 4971 C CA . PHE A 1 640 ? -4.533 -7.058 -12.986 1.00 98.75 640 PHE A CA 1
ATOM 4972 C C . PHE A 1 640 ? -5.606 -6.291 -12.223 1.00 98.75 640 PHE A C 1
ATOM 4974 O O . PHE A 1 640 ? -5.896 -5.145 -12.561 1.00 98.75 640 PHE A O 1
ATOM 4981 N N . GLY A 1 641 ? -6.157 -6.884 -11.170 1.00 98.56 641 GLY A N 1
ATOM 4982 C CA . GLY A 1 641 ? -7.073 -6.176 -10.285 1.00 98.56 641 GLY A CA 1
ATOM 4983 C C . GLY A 1 641 ? -7.127 -6.775 -8.891 1.00 98.56 641 GLY A C 1
ATOM 4984 O O . GLY A 1 641 ? -6.892 -7.974 -8.717 1.00 98.56 641 GLY A O 1
ATOM 4985 N N . CYS A 1 642 ? -7.420 -5.933 -7.901 1.00 98.56 642 CYS A N 1
ATOM 4986 C CA . CYS A 1 642 ? -7.667 -6.343 -6.521 1.00 98.56 642 CYS A CA 1
ATOM 4987 C C . CYS A 1 642 ? -8.624 -5.384 -5.796 1.00 98.56 642 CYS A C 1
ATOM 4989 O O . CYS A 1 642 ? -8.844 -4.252 -6.233 1.00 98.56 642 CYS A O 1
ATOM 4991 N N . LYS A 1 643 ? -9.238 -5.860 -4.708 1.00 98.69 643 LYS A N 1
ATOM 4992 C CA . LYS A 1 643 ? -10.289 -5.158 -3.961 1.00 98.69 643 LYS A CA 1
ATOM 4993 C C . LYS A 1 643 ? -10.046 -5.285 -2.461 1.00 98.69 643 LYS A C 1
ATOM 4995 O O . LYS A 1 643 ? -9.908 -6.391 -1.946 1.00 98.69 643 LYS A O 1
ATOM 5000 N N . THR A 1 644 ? -10.048 -4.157 -1.761 1.00 98.81 644 THR A N 1
ATOM 5001 C CA . THR A 1 644 ? -9.840 -4.070 -0.308 1.00 98.81 644 THR A CA 1
ATOM 5002 C C . THR A 1 644 ? -10.953 -3.240 0.313 1.00 98.81 644 THR A C 1
ATOM 5004 O O . THR A 1 644 ? -11.367 -2.231 -0.254 1.00 98.81 644 THR A O 1
ATOM 5007 N N . VAL A 1 645 ? -11.456 -3.664 1.471 1.00 98.88 645 VAL A N 1
ATOM 5008 C CA . VAL A 1 645 ? -12.523 -2.971 2.198 1.00 98.88 645 VAL A CA 1
ATOM 5009 C C . VAL A 1 645 ? -12.103 -2.753 3.643 1.00 98.88 645 VAL A C 1
ATOM 5011 O O . VAL A 1 645 ? -11.863 -3.712 4.379 1.00 98.88 645 VAL A O 1
ATOM 5014 N N . TYR A 1 646 ? -12.060 -1.492 4.061 1.00 98.88 646 TYR A N 1
ATOM 5015 C CA . TYR A 1 646 ? -11.914 -1.117 5.463 1.00 98.88 646 TYR A CA 1
ATOM 5016 C C . TYR A 1 646 ? -13.296 -0.800 6.041 1.00 98.88 646 TYR A C 1
ATOM 5018 O O . TYR A 1 646 ? -14.028 0.014 5.475 1.00 98.88 646 TYR A O 1
ATOM 5026 N N . LYS A 1 647 ? -13.657 -1.417 7.171 1.00 98.75 647 LYS A N 1
ATOM 5027 C CA . LYS A 1 647 ? -14.902 -1.120 7.904 1.00 98.75 647 LYS A CA 1
ATOM 5028 C C . LYS A 1 647 ? -14.549 -0.676 9.312 1.00 98.75 647 LYS A C 1
ATOM 5030 O O . LYS A 1 647 ? -13.922 -1.438 10.040 1.00 98.75 647 LYS A O 1
ATOM 5035 N N . ALA A 1 648 ? -14.944 0.525 9.712 1.00 98.69 648 ALA A N 1
ATOM 5036 C CA . ALA A 1 648 ? -14.605 1.062 11.025 1.00 98.69 648 ALA A CA 1
ATOM 5037 C C . ALA A 1 648 ? -15.808 1.725 11.697 1.00 98.69 648 ALA A C 1
ATOM 5039 O O . ALA A 1 648 ? -16.678 2.296 11.041 1.00 98.69 648 ALA A O 1
ATOM 5040 N N . TRP A 1 649 ? -15.871 1.627 13.020 1.00 98.25 649 TRP A N 1
ATOM 5041 C CA . TRP A 1 649 ? -16.951 2.198 13.822 1.00 98.25 649 TRP A CA 1
ATOM 5042 C C . TRP A 1 649 ? -16.460 2.555 15.221 1.00 98.25 649 TRP A C 1
ATOM 5044 O O . TRP A 1 649 ? -15.341 2.217 15.615 1.00 98.25 649 TRP A O 1
ATOM 5054 N N . LYS A 1 650 ? -17.321 3.240 15.970 1.00 97.00 650 LYS A N 1
ATOM 5055 C CA . LYS A 1 650 ? -17.159 3.490 17.398 1.00 97.00 650 LYS A CA 1
ATOM 5056 C C . LYS A 1 650 ? -18.328 2.834 18.132 1.00 97.00 650 LYS A C 1
ATOM 5058 O O . LYS A 1 650 ? -19.470 3.055 17.731 1.00 97.00 650 LYS A O 1
ATOM 5063 N N . ALA A 1 651 ? -18.023 1.995 19.117 1.00 91.19 651 ALA A N 1
ATOM 5064 C CA . ALA A 1 651 ? -18.988 1.336 19.999 1.00 91.19 651 ALA A CA 1
ATOM 5065 C C . ALA A 1 651 ? -19.377 2.222 21.199 1.00 91.19 651 ALA A C 1
ATOM 5067 O O . ALA A 1 651 ? -18.598 3.151 21.521 1.00 91.19 651 ALA A O 1
#

Sequence (651 aa):
MTARQSSPTSDHSHSDGNVRKRVCKACDRCRLKKSKCDGANPCGRCRADNAICVFGERKKAHDKVYPKGYVEMLEQQQAWLVYGLQELYRRSSEGEGWPGEPLKCEANGHPLTHDLLTRLGALDQSKGERFEENTEVMQQELWKQNAGHMQRQDSSDGSSGSAQSPITTSRFADAFSRHQLPPTPPNLSPTARSQAPTIKAEPQMAPHNPAYITPMSMQGVVNPIALQGPPQWPNSNFGTFDEMDMMGPSDFTSLSFDDQLSSPMFNRQIPINCVTSASFMDTKSDYEDFNQFLNPNPTEITSMYPCPTSDKIPNKIGRRPDIMSGESEFAFLPLGAIIQEFRVGGKNIVLGFNTQEQYDKYNSAHFGATIGRVANRIKDAVIHNLNDRDYILAKNNGPNSLHGGGKGWGKCVFDGPQTVKHDGKDALLFKYLSKDGEEGFPGTVEVRVWYTASKEDSKTVLTTEYEVEFVGNECEETVVNMTNHSYFNLGNGPTIEGTKAQLSTADYLPLDSTGIPLGNIDKFPLDVSKPFVLGAAEPDIDDVFLMETDPSKVVLDTRSQPLKLLAQFSHPDTGLHLEVHSTEPAFQFYTGKYINVPAMDGLPARVARAGFCVEPSRYVNAPNEPGWRSMVLLKKGQIFGCKTVYKAWKA